Protein AF-A0A7D4NNV7-F1 (afdb_monomer)

Structure (mmCIF, N/CA/C/O backbone):
data_AF-A0A7D4NNV7-F1
#
_entry.id   AF-A0A7D4NNV7-F1
#
loop_
_atom_site.group_PDB
_atom_site.id
_atom_site.type_symbol
_atom_site.label_atom_id
_atom_site.label_alt_id
_atom_site.label_comp_id
_atom_site.label_asym_id
_atom_site.label_entity_id
_atom_site.label_seq_id
_atom_site.pdbx_PDB_ins_code
_atom_site.Cartn_x
_atom_site.Cartn_y
_atom_site.Cartn_z
_atom_site.occupancy
_atom_site.B_iso_or_equiv
_atom_site.auth_seq_id
_atom_site.auth_comp_id
_atom_site.auth_asym_id
_atom_site.auth_atom_id
_atom_site.pdbx_PDB_model_num
ATOM 1 N N . MET A 1 1 ? 36.880 7.607 -35.526 1.00 58.75 1 MET A N 1
ATOM 2 C CA . MET A 1 1 ? 36.197 8.790 -34.957 1.00 58.75 1 MET A CA 1
ATOM 3 C C . MET A 1 1 ? 34.678 8.660 -35.054 1.00 58.75 1 MET A C 1
ATOM 5 O O . MET A 1 1 ? 34.066 8.643 -34.004 1.00 58.75 1 MET A O 1
ATOM 9 N N . ALA A 1 2 ? 34.078 8.466 -36.240 1.00 73.00 2 ALA A N 1
ATOM 10 C CA . ALA A 1 2 ? 32.618 8.284 -36.366 1.00 73.00 2 ALA A CA 1
ATOM 11 C C . ALA A 1 2 ? 32.085 6.982 -35.723 1.00 73.00 2 ALA A C 1
ATOM 13 O O . ALA A 1 2 ? 31.165 7.034 -34.920 1.00 73.00 2 ALA A O 1
ATOM 14 N N . ILE A 1 3 ? 32.718 5.827 -35.985 1.00 80.12 3 ILE A N 1
ATOM 15 C CA . ILE A 1 3 ? 32.297 4.532 -35.400 1.00 80.12 3 ILE A CA 1
ATOM 16 C C . ILE A 1 3 ? 32.392 4.542 -33.865 1.00 80.12 3 ILE A C 1
ATOM 18 O O . ILE A 1 3 ? 31.493 4.054 -33.193 1.00 80.12 3 ILE A O 1
ATOM 22 N N . GLU A 1 4 ? 33.436 5.167 -33.311 1.00 80.88 4 GLU A N 1
ATOM 23 C CA . GLU A 1 4 ? 33.603 5.347 -31.860 1.00 80.88 4 GLU A CA 1
ATOM 24 C C . GLU A 1 4 ? 32.433 6.136 -31.247 1.00 80.88 4 GLU A C 1
ATOM 26 O O . GLU A 1 4 ? 31.911 5.774 -30.199 1.00 80.88 4 GLU A O 1
ATOM 31 N N . GLN A 1 5 ? 31.978 7.193 -31.929 1.00 82.62 5 GLN A N 1
ATOM 32 C CA . GLN A 1 5 ? 30.834 8.000 -31.497 1.00 82.62 5 GLN A CA 1
ATOM 33 C C . GLN A 1 5 ? 29.510 7.236 -31.623 1.00 82.62 5 GLN A C 1
ATOM 35 O O . GLN A 1 5 ? 28.654 7.359 -30.752 1.00 82.62 5 GLN A O 1
ATOM 40 N N . HIS A 1 6 ? 29.338 6.430 -32.676 1.00 87.88 6 HIS A N 1
ATOM 41 C CA . HIS A 1 6 ? 28.165 5.564 -32.848 1.00 87.88 6 HIS A CA 1
ATOM 42 C C . HIS A 1 6 ? 28.092 4.506 -31.739 1.00 87.88 6 HIS A C 1
ATOM 44 O O . HIS A 1 6 ? 27.032 4.282 -31.158 1.00 87.88 6 HIS A O 1
ATOM 50 N N . TYR A 1 7 ? 29.233 3.897 -31.416 1.00 87.44 7 TYR A N 1
ATOM 51 C CA . TYR A 1 7 ? 29.374 2.946 -30.321 1.00 87.44 7 TYR A CA 1
ATOM 52 C C . TYR A 1 7 ? 29.036 3.585 -28.969 1.00 87.44 7 TYR A C 1
ATOM 54 O O . TYR A 1 7 ? 28.156 3.094 -28.266 1.00 87.44 7 TYR A O 1
ATOM 62 N N . GLN A 1 8 ? 29.656 4.724 -28.641 1.00 86.31 8 GLN A N 1
ATOM 63 C CA . GLN A 1 8 ? 29.372 5.459 -27.403 1.00 86.31 8 GLN A CA 1
ATOM 64 C C . GLN A 1 8 ? 27.906 5.889 -27.306 1.00 86.31 8 GLN A C 1
ATOM 66 O O . GLN A 1 8 ? 27.328 5.884 -26.222 1.00 86.31 8 GLN A O 1
ATOM 71 N N . PHE A 1 9 ? 27.278 6.249 -28.426 1.00 87.69 9 PHE A N 1
ATOM 72 C CA . PHE A 1 9 ? 25.849 6.540 -28.449 1.00 87.69 9 PHE A CA 1
ATOM 73 C C . PHE A 1 9 ? 25.025 5.299 -28.085 1.00 87.69 9 PHE A C 1
ATOM 75 O O . PHE A 1 9 ? 24.205 5.372 -27.175 1.00 87.69 9 PHE A O 1
ATOM 82 N N . LEU A 1 10 ? 25.280 4.152 -28.725 1.00 87.69 10 LEU A N 1
ATOM 83 C CA . LEU A 1 10 ? 24.563 2.902 -28.450 1.00 87.69 10 LEU A CA 1
ATOM 84 C C . LEU A 1 10 ? 24.713 2.416 -27.002 1.00 87.69 10 LEU A C 1
ATOM 86 O O . LEU A 1 10 ? 23.754 1.887 -26.448 1.00 87.69 10 LEU A O 1
ATOM 90 N N . GLN A 1 11 ? 25.866 2.646 -26.368 1.00 87.69 11 GLN A N 1
ATOM 91 C CA . GLN A 1 11 ? 26.075 2.334 -24.947 1.00 87.69 11 GLN A CA 1
ATOM 92 C C . GLN A 1 11 ? 25.129 3.095 -24.008 1.00 87.69 11 GLN A C 1
ATOM 94 O O . GLN A 1 11 ? 24.923 2.674 -22.876 1.00 87.69 11 GLN A O 1
ATOM 99 N N . ASN A 1 12 ? 24.551 4.204 -24.472 1.00 80.81 12 ASN A N 1
ATOM 100 C CA . ASN A 1 12 ? 23.623 5.028 -23.704 1.00 80.81 12 ASN A CA 1
ATOM 101 C C . ASN A 1 12 ? 22.155 4.824 -24.122 1.00 80.81 12 ASN A C 1
ATOM 103 O O . ASN A 1 12 ? 21.276 5.526 -23.620 1.00 80.81 12 ASN A O 1
ATOM 107 N N . VAL A 1 13 ? 21.869 3.888 -25.037 1.00 81.69 13 VAL A N 1
ATOM 108 C CA . VAL A 1 13 ? 20.510 3.600 -25.515 1.00 81.69 13 VAL A CA 1
ATOM 109 C C . VAL A 1 13 ? 20.090 2.206 -25.066 1.00 81.69 13 VAL A C 1
ATOM 111 O O . VAL A 1 13 ? 20.572 1.203 -25.583 1.00 81.69 13 VAL A O 1
ATOM 114 N N . THR A 1 14 ? 19.124 2.114 -24.156 1.00 77.56 14 THR A N 1
ATOM 115 C CA . THR A 1 14 ? 18.510 0.827 -23.790 1.00 77.56 14 THR A CA 1
ATOM 116 C C . THR A 1 14 ? 17.625 0.309 -24.925 1.00 77.56 14 THR A C 1
ATOM 118 O O . THR A 1 14 ? 16.860 1.104 -25.459 1.00 77.56 14 THR A O 1
ATOM 121 N N . PRO A 1 15 ? 17.670 -0.984 -25.314 1.00 83.12 15 PRO A N 1
ATOM 122 C CA . PRO A 1 15 ? 18.429 -2.097 -24.724 1.00 83.12 15 PRO A CA 1
ATOM 123 C C . PRO A 1 15 ? 19.785 -2.389 -25.403 1.00 83.12 15 PRO A C 1
ATOM 125 O O . PRO A 1 15 ? 20.350 -3.463 -25.193 1.00 83.12 15 PRO A O 1
ATOM 128 N N . PHE A 1 16 ? 20.290 -1.498 -26.264 1.00 88.88 16 PHE A N 1
ATOM 129 C CA . PHE A 1 16 ? 21.568 -1.694 -26.961 1.00 88.88 16 PHE A CA 1
ATOM 130 C C . PHE A 1 16 ? 22.756 -1.709 -25.995 1.00 88.88 16 PHE A C 1
ATOM 132 O O . PHE A 1 16 ? 23.680 -2.489 -26.200 1.00 88.88 16 PHE A O 1
ATOM 139 N N . ASP A 1 17 ? 22.683 -0.944 -24.907 1.00 84.81 17 ASP A N 1
ATOM 140 C CA . ASP A 1 17 ? 23.631 -0.928 -23.783 1.00 84.81 17 ASP A CA 1
ATOM 141 C C . ASP A 1 17 ? 23.966 -2.315 -23.195 1.00 84.81 17 ASP A C 1
ATOM 143 O O . ASP A 1 17 ? 25.003 -2.482 -22.557 1.00 84.81 17 ASP A O 1
ATOM 147 N N . ARG A 1 18 ? 23.115 -3.324 -23.425 1.00 83.06 18 ARG A N 1
ATOM 148 C CA . ARG A 1 18 ? 23.286 -4.702 -22.927 1.00 83.06 18 ARG A CA 1
ATOM 149 C C . ARG A 1 18 ? 23.920 -5.659 -23.925 1.00 83.06 18 ARG A C 1
ATOM 151 O O . ARG A 1 18 ? 24.174 -6.815 -23.586 1.00 83.06 18 ARG A O 1
ATOM 158 N N . LEU A 1 19 ? 24.121 -5.229 -25.165 1.00 89.56 19 LEU A N 1
ATOM 159 C CA . LEU A 1 19 ? 24.741 -6.072 -26.174 1.00 89.56 19 LEU A CA 1
ATOM 160 C C . LEU A 1 19 ? 26.256 -6.160 -25.934 1.00 89.56 19 LEU A C 1
ATOM 162 O O . LEU A 1 19 ? 26.868 -5.179 -25.507 1.00 89.56 19 LEU A O 1
ATOM 166 N N . PRO A 1 20 ? 26.893 -7.307 -26.233 1.00 90.75 20 PRO A N 1
ATOM 167 C CA . PRO A 1 20 ? 28.346 -7.406 -26.193 1.00 90.75 20 PRO A CA 1
ATOM 168 C C . PRO A 1 20 ? 28.997 -6.347 -27.084 1.00 90.75 20 PRO A C 1
ATOM 170 O O . PRO A 1 20 ? 28.474 -6.017 -28.150 1.00 90.75 20 PRO A O 1
ATOM 173 N N . GLU A 1 21 ? 30.181 -5.876 -26.693 1.00 90.19 21 GLU A N 1
ATOM 174 C CA . GLU A 1 21 ? 30.938 -4.855 -27.431 1.00 90.19 21 GLU A CA 1
ATOM 175 C C . GLU A 1 21 ? 31.105 -5.200 -28.920 1.00 90.19 21 GLU A C 1
ATOM 177 O O . GLU A 1 21 ? 30.929 -4.342 -29.785 1.00 90.19 21 GLU A O 1
ATOM 182 N N . SER A 1 22 ? 31.362 -6.472 -29.238 1.00 88.88 22 SER A N 1
ATOM 183 C CA . SER A 1 22 ? 31.474 -6.949 -30.620 1.00 88.88 22 SER A CA 1
ATOM 184 C C . SER A 1 22 ? 30.195 -6.726 -31.432 1.00 88.88 22 SER A C 1
ATOM 186 O O . SER A 1 22 ? 30.272 -6.326 -32.593 1.00 88.88 22 SER A O 1
ATOM 188 N N . GLN A 1 23 ? 29.025 -6.934 -30.822 1.00 90.50 23 GLN A N 1
ATOM 189 C CA . GLN A 1 23 ? 27.732 -6.715 -31.465 1.00 90.50 23 GLN A CA 1
ATOM 190 C C . GLN A 1 23 ? 27.423 -5.222 -31.590 1.00 90.50 23 GLN A C 1
ATOM 192 O O . GLN A 1 23 ? 26.953 -4.781 -32.636 1.00 90.50 23 GLN A O 1
ATOM 197 N N . LEU A 1 24 ? 27.724 -4.430 -30.558 1.00 90.81 24 LEU A N 1
ATOM 198 C CA . LEU A 1 24 ? 27.573 -2.975 -30.605 1.00 90.81 24 LEU A CA 1
ATOM 199 C C . LEU A 1 24 ? 28.406 -2.356 -31.728 1.00 90.81 24 LEU A C 1
ATOM 201 O O . LEU A 1 24 ? 27.899 -1.527 -32.480 1.00 90.81 24 LEU A O 1
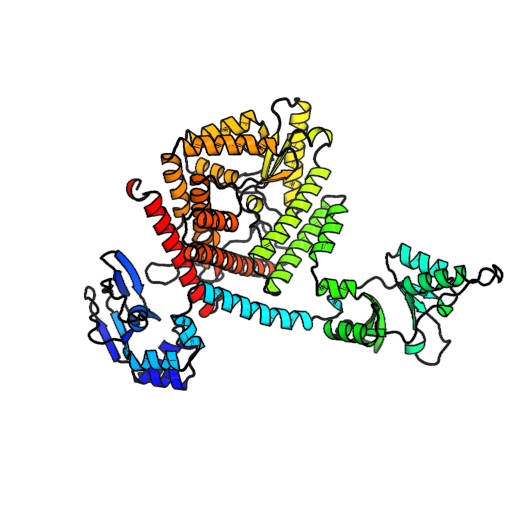ATOM 205 N N . MET A 1 25 ? 29.656 -2.795 -31.884 1.00 88.88 25 MET A N 1
ATOM 206 C CA . MET A 1 25 ? 30.528 -2.360 -32.974 1.00 88.88 25 MET A CA 1
ATOM 207 C C . MET A 1 25 ? 29.994 -2.788 -34.344 1.00 88.88 25 MET A C 1
ATOM 209 O O . MET A 1 25 ? 30.024 -1.987 -35.279 1.00 88.88 25 MET A O 1
ATOM 213 N N . ALA A 1 26 ? 29.462 -4.008 -34.469 1.00 88.25 26 ALA A N 1
ATOM 214 C CA . ALA A 1 26 ? 28.840 -4.474 -35.707 1.00 88.25 26 ALA A CA 1
ATOM 215 C C . ALA A 1 26 ? 27.615 -3.623 -36.088 1.00 88.25 26 ALA A C 1
ATOM 217 O O . ALA A 1 26 ? 27.497 -3.193 -37.232 1.00 88.25 26 ALA A O 1
ATOM 218 N N . ILE A 1 27 ? 26.745 -3.299 -35.126 1.00 90.25 27 ILE A N 1
ATOM 219 C CA . ILE A 1 27 ? 25.589 -2.419 -35.348 1.00 90.25 27 ILE A CA 1
ATOM 220 C C . ILE A 1 27 ? 26.060 -1.001 -35.710 1.00 90.25 27 ILE A C 1
ATOM 222 O O . ILE A 1 27 ? 25.596 -0.436 -36.701 1.00 90.25 27 ILE A O 1
ATOM 226 N N . ALA A 1 28 ? 27.025 -0.447 -34.972 1.00 90.00 28 ALA A N 1
ATOM 227 C CA . ALA A 1 28 ? 27.571 0.894 -35.188 1.00 90.00 28 ALA A CA 1
ATOM 228 C C . ALA A 1 28 ? 28.188 1.093 -36.587 1.00 90.00 28 ALA A C 1
ATOM 230 O O . ALA A 1 28 ? 28.154 2.205 -37.122 1.00 90.00 28 ALA A O 1
ATOM 231 N N . GLN A 1 29 ? 28.732 0.029 -37.191 1.00 90.19 29 GLN A N 1
ATOM 232 C CA . GLN A 1 29 ? 29.259 0.032 -38.563 1.00 90.19 29 GLN A CA 1
ATOM 233 C C . GLN A 1 29 ? 28.168 0.130 -39.638 1.00 90.19 29 GLN A C 1
ATOM 235 O O . GLN A 1 29 ? 28.464 0.528 -40.761 1.00 90.19 29 GLN A O 1
ATOM 240 N N . THR A 1 30 ? 26.924 -0.218 -39.305 1.00 87.44 30 THR A N 1
ATOM 241 C CA . THR A 1 30 ? 25.786 -0.233 -40.244 1.00 87.44 30 THR A CA 1
ATOM 242 C C . THR A 1 30 ? 24.944 1.041 -40.208 1.00 87.44 30 THR A C 1
ATOM 244 O O . THR A 1 30 ? 23.935 1.126 -40.901 1.00 87.44 30 THR A O 1
ATOM 247 N N . PHE A 1 31 ? 25.336 2.021 -39.390 1.00 88.38 31 PHE A N 1
ATOM 248 C CA . PHE A 1 31 ? 24.601 3.269 -39.220 1.00 88.38 31 PHE A CA 1
ATOM 249 C C . PHE A 1 31 ? 24.736 4.188 -40.431 1.00 88.38 31 PHE A C 1
ATOM 251 O O . PHE A 1 31 ? 25.829 4.673 -40.727 1.00 88.38 31 PHE A O 1
ATOM 258 N N . ASP A 1 32 ? 23.595 4.535 -41.023 1.00 88.38 32 ASP A N 1
ATOM 259 C CA . ASP A 1 32 ? 23.481 5.709 -41.886 1.00 88.38 32 ASP A CA 1
ATOM 260 C C . ASP A 1 32 ? 22.986 6.907 -41.067 1.00 88.38 32 ASP A C 1
ATOM 262 O O . ASP A 1 32 ? 22.109 6.766 -40.210 1.00 88.38 32 ASP A O 1
ATOM 266 N N . VAL A 1 33 ? 23.519 8.098 -41.344 1.00 90.12 33 VAL A N 1
ATOM 267 C CA . VAL A 1 33 ? 23.060 9.348 -40.724 1.00 90.12 33 VAL A CA 1
ATOM 268 C C . VAL A 1 33 ? 22.047 10.020 -41.639 1.00 90.12 33 VAL A C 1
ATOM 270 O O . VAL A 1 33 ? 22.365 10.371 -42.774 1.00 90.12 33 VAL A O 1
ATOM 273 N N . LEU A 1 34 ? 20.837 10.234 -41.133 1.00 91.81 34 LEU A N 1
ATOM 274 C CA . LEU A 1 34 ? 19.768 10.942 -41.827 1.00 91.81 34 LEU A CA 1
ATOM 275 C C . LEU A 1 34 ? 19.571 12.325 -41.213 1.00 91.81 34 LEU A C 1
ATOM 277 O O . LEU A 1 34 ? 19.603 12.481 -39.992 1.00 91.81 34 LEU A O 1
ATOM 281 N N . TYR A 1 35 ? 19.328 13.318 -42.061 1.00 93.25 35 TYR A N 1
ATOM 282 C CA . TYR A 1 35 ? 18.997 14.679 -41.654 1.00 93.25 35 TYR A CA 1
ATOM 283 C C . TYR A 1 35 ? 17.609 15.041 -42.167 1.00 93.25 35 TYR A C 1
ATOM 285 O O . TYR A 1 35 ? 17.327 14.852 -43.349 1.00 93.25 35 TYR A O 1
ATOM 293 N N . TYR A 1 36 ? 16.784 15.609 -41.290 1.00 93.00 36 TYR A N 1
ATOM 294 C CA . TYR A 1 36 ? 15.459 16.101 -41.637 1.00 93.00 36 TYR A CA 1
ATOM 295 C C . TYR A 1 36 ? 15.229 17.532 -41.122 1.00 93.00 36 TYR A C 1
ATOM 297 O O . TYR A 1 36 ? 15.318 17.783 -39.912 1.00 93.00 36 TYR A O 1
ATOM 305 N N . PRO A 1 37 ? 14.878 18.479 -42.009 1.00 91.81 37 PRO A N 1
ATOM 306 C CA . PRO A 1 37 ? 14.393 19.799 -41.637 1.00 91.81 37 PRO A CA 1
ATOM 307 C C . PRO A 1 37 ? 13.114 19.767 -40.793 1.00 91.81 37 PRO A C 1
ATOM 309 O O . PRO A 1 37 ? 12.258 18.886 -40.904 1.00 91.81 37 PRO A O 1
ATOM 312 N N . LYS A 1 38 ? 12.933 20.814 -39.984 1.00 91.94 38 LYS A N 1
ATOM 313 C CA . LYS A 1 38 ? 11.694 21.036 -39.233 1.00 91.94 38 LYS A CA 1
ATOM 314 C C . LYS A 1 38 ? 10.484 21.111 -40.172 1.00 91.94 38 LYS A C 1
ATOM 316 O O . LYS A 1 38 ? 10.443 21.937 -41.077 1.00 91.94 38 LYS A O 1
ATOM 321 N N . GLY A 1 39 ? 9.449 20.338 -39.858 1.00 86.81 39 GLY A N 1
ATOM 322 C CA . GLY A 1 39 ? 8.162 20.330 -40.549 1.00 86.81 39 GLY A CA 1
ATOM 323 C C . GLY A 1 39 ? 7.988 19.189 -41.549 1.00 86.81 39 GLY A C 1
ATOM 324 O O . GLY A 1 39 ? 6.846 18.939 -41.941 1.00 86.81 39 GLY A O 1
ATOM 325 N N . GLU A 1 40 ? 9.066 18.491 -41.915 1.00 92.69 40 GLU A N 1
ATOM 326 C CA . GLU A 1 40 ? 9.021 17.357 -42.841 1.00 92.69 40 GLU A CA 1
ATOM 327 C C . GLU A 1 40 ? 8.410 16.099 -42.218 1.00 92.69 40 GLU A C 1
ATOM 329 O O . GLU A 1 40 ? 8.242 15.989 -41.002 1.00 92.69 40 GLU A O 1
ATOM 334 N N . VAL A 1 41 ? 8.050 15.144 -43.072 1.00 89.31 41 VAL A N 1
ATOM 335 C CA . VAL A 1 41 ? 7.623 13.803 -42.671 1.00 89.31 41 VAL A CA 1
ATOM 336 C C . VAL A 1 41 ? 8.789 12.856 -42.930 1.00 89.31 41 VAL A C 1
ATOM 338 O O . VAL A 1 41 ? 9.382 12.887 -44.003 1.00 89.31 41 VAL A O 1
ATOM 341 N N . VAL A 1 42 ? 9.128 12.029 -41.946 1.00 88.81 42 VAL A N 1
ATOM 342 C CA . VAL A 1 42 ? 10.147 10.991 -42.092 1.00 88.81 42 VAL A CA 1
ATOM 343 C C . VAL A 1 42 ? 9.588 9.916 -43.018 1.00 88.81 42 VAL A C 1
ATOM 345 O O . VAL A 1 42 ? 8.682 9.166 -42.649 1.00 88.81 42 VAL A O 1
ATOM 348 N N . GLU A 1 43 ? 10.115 9.862 -44.237 1.00 82.88 43 GLU A N 1
ATOM 349 C CA . GLU A 1 43 ? 9.771 8.830 -45.208 1.00 82.88 43 GLU A CA 1
ATOM 350 C C . GLU A 1 43 ? 10.560 7.549 -44.929 1.00 82.88 43 GLU A C 1
ATOM 352 O O . GLU A 1 43 ? 11.787 7.510 -45.019 1.00 82.88 43 GLU A O 1
ATOM 357 N N . LEU A 1 44 ? 9.837 6.478 -44.609 1.00 80.00 44 LEU A N 1
ATOM 358 C CA . LEU A 1 44 ? 10.392 5.140 -44.433 1.00 80.00 44 LEU A CA 1
ATOM 359 C C . LEU A 1 44 ? 10.360 4.406 -45.777 1.00 80.00 44 LEU A C 1
ATOM 361 O O . LEU A 1 44 ? 9.487 3.576 -46.022 1.00 80.00 44 LEU A O 1
ATOM 365 N N . SER A 1 45 ? 11.290 4.748 -46.671 1.00 73.06 45 SER A N 1
ATOM 366 C CA . SER A 1 45 ? 11.430 4.093 -47.984 1.00 73.06 45 SER A CA 1
ATOM 367 C C . SER A 1 45 ? 11.807 2.613 -47.866 1.00 73.06 45 SER A C 1
ATOM 369 O O . SER A 1 45 ? 11.399 1.794 -48.687 1.00 73.06 45 SER A O 1
ATOM 371 N N . GLU A 1 46 ? 12.543 2.264 -46.812 1.00 79.94 46 GLU A N 1
ATOM 372 C CA . GLU A 1 46 ? 12.950 0.905 -46.479 1.00 79.94 46 GLU A CA 1
ATOM 373 C C . GLU A 1 46 ? 12.683 0.618 -44.994 1.00 79.94 46 GLU A C 1
ATOM 375 O O . GLU A 1 46 ? 12.832 1.513 -44.152 1.00 79.94 46 GLU A O 1
ATOM 380 N N . PRO A 1 47 ? 12.337 -0.631 -44.635 1.00 82.75 47 PRO A N 1
ATOM 381 C CA . PRO A 1 47 ? 12.129 -1.009 -43.246 1.00 82.75 47 PRO A CA 1
ATOM 382 C C . PRO A 1 47 ? 13.447 -0.877 -42.470 1.00 82.75 47 PRO A C 1
ATOM 384 O O . PRO A 1 47 ? 14.450 -1.530 -42.764 1.00 82.75 47 PRO A O 1
ATOM 387 N N . CYS A 1 48 ? 13.458 0.007 -41.478 1.00 89.38 48 CYS A N 1
ATOM 388 C CA . CYS A 1 48 ? 14.614 0.275 -40.631 1.00 89.38 48 CYS A CA 1
ATOM 389 C C . CYS A 1 48 ? 14.178 0.764 -39.251 1.00 89.38 48 CYS A C 1
ATOM 391 O O . CYS A 1 48 ? 13.078 1.295 -39.092 1.00 89.38 48 CYS A O 1
ATOM 393 N N . LEU A 1 49 ? 15.039 0.574 -38.255 1.00 90.69 49 LEU A N 1
ATOM 394 C CA . LEU A 1 49 ? 14.884 1.205 -36.948 1.00 90.69 49 LEU A CA 1
ATOM 395 C C . LEU A 1 49 ? 15.592 2.559 -36.992 1.00 90.69 49 LEU A C 1
ATOM 397 O O . LEU A 1 49 ? 16.705 2.650 -37.512 1.00 90.69 49 LEU A O 1
ATOM 401 N N . LEU A 1 50 ? 14.970 3.600 -36.447 1.00 92.00 50 LEU A N 1
ATOM 402 C CA . LEU A 1 50 ? 15.560 4.936 -36.403 1.00 92.00 50 LEU A CA 1
ATOM 403 C C . LEU A 1 50 ? 15.861 5.330 -34.962 1.00 92.00 50 LEU A C 1
ATOM 405 O O . LEU A 1 50 ? 14.990 5.214 -34.106 1.00 92.00 50 LEU A O 1
ATOM 409 N N . LEU A 1 51 ? 17.076 5.813 -34.701 1.00 91.44 51 LEU A N 1
ATOM 410 C CA . LEU A 1 51 ? 17.494 6.361 -33.410 1.00 91.44 51 LEU A CA 1
ATOM 411 C C . LEU A 1 51 ? 17.692 7.865 -33.526 1.00 91.44 51 LEU A C 1
ATOM 413 O O . LEU A 1 51 ? 18.346 8.343 -34.447 1.00 91.44 51 LEU A O 1
ATOM 417 N N . VAL A 1 52 ? 17.160 8.621 -32.577 1.00 88.06 52 VAL A N 1
ATOM 418 C CA . VAL A 1 52 ? 17.247 10.077 -32.561 1.00 88.06 52 VAL A CA 1
ATOM 419 C C . VAL A 1 52 ? 18.546 10.503 -31.889 1.00 88.06 52 VAL A C 1
ATOM 421 O O . VAL A 1 52 ? 18.743 10.280 -30.700 1.00 88.06 52 VAL A O 1
ATOM 424 N N . ILE A 1 53 ? 19.416 11.171 -32.641 1.00 89.12 53 ILE A N 1
ATOM 425 C CA . ILE A 1 53 ? 20.653 11.778 -32.126 1.00 89.12 53 ILE A CA 1
ATOM 426 C C . ILE A 1 53 ? 20.368 13.208 -31.669 1.00 89.12 53 ILE A C 1
ATOM 428 O O . ILE A 1 53 ? 20.879 13.696 -30.665 1.00 89.12 53 ILE A O 1
ATOM 432 N N . LYS A 1 54 ? 19.553 13.918 -32.449 1.00 86.44 54 LYS A N 1
ATOM 433 C CA . LYS A 1 54 ? 19.178 15.310 -32.214 1.00 86.44 54 LYS A CA 1
ATOM 434 C C . LYS A 1 54 ? 17.809 15.560 -32.829 1.00 86.44 54 LYS A C 1
ATOM 436 O O . LYS A 1 54 ? 17.475 14.947 -33.838 1.00 86.44 54 LYS A O 1
ATOM 441 N N . GLY A 1 55 ? 17.062 16.491 -32.251 1.00 84.25 55 GLY A N 1
ATOM 442 C CA . GLY A 1 55 ? 15.761 16.918 -32.750 1.00 84.25 55 GLY A CA 1
ATOM 443 C C . GLY A 1 55 ? 14.610 16.125 -32.159 1.00 84.25 55 GLY A C 1
ATOM 444 O O . GLY A 1 55 ? 14.770 15.377 -31.192 1.00 84.25 55 GLY A O 1
ATOM 445 N N . VAL A 1 56 ? 13.432 16.342 -32.736 1.00 78.75 56 VAL A N 1
ATOM 446 C CA . VAL A 1 56 ? 12.171 15.826 -32.211 1.00 78.75 56 VAL A CA 1
ATOM 447 C C . VAL A 1 56 ? 11.317 15.303 -33.352 1.00 78.75 56 VAL A C 1
ATOM 449 O O . VAL A 1 56 ? 10.924 16.065 -34.239 1.00 78.75 56 VAL A O 1
ATOM 452 N N . ILE A 1 57 ? 10.959 14.024 -33.278 1.00 83.06 57 ILE A N 1
ATOM 453 C CA . ILE A 1 57 ? 10.056 13.355 -34.218 1.00 83.06 57 ILE A CA 1
ATOM 454 C C . ILE A 1 57 ? 8.725 13.077 -33.523 1.00 83.06 57 ILE A C 1
ATOM 456 O O . ILE A 1 57 ? 8.707 12.663 -32.374 1.00 83.06 57 ILE A O 1
ATOM 460 N N . GLN A 1 58 ? 7.604 13.304 -34.195 1.00 80.75 58 GLN A N 1
ATOM 461 C CA . GLN A 1 58 ? 6.253 13.047 -33.708 1.00 80.75 58 GLN A CA 1
ATOM 462 C C . GLN A 1 58 ? 5.627 11.879 -34.455 1.00 80.75 58 GLN A C 1
ATOM 464 O O . GLN A 1 58 ? 5.424 11.980 -35.657 1.00 80.75 58 GLN A O 1
ATOM 469 N N . GLU A 1 59 ? 5.222 10.840 -33.740 1.00 79.88 59 GLU A N 1
ATOM 470 C CA . GLU A 1 59 ? 4.377 9.774 -34.264 1.00 79.88 59 GLU A CA 1
ATOM 471 C C . GLU A 1 59 ? 2.900 10.148 -34.152 1.00 79.88 59 GLU A C 1
ATOM 473 O O . GLU A 1 59 ? 2.404 10.524 -33.084 1.00 79.88 59 GLU A O 1
ATOM 478 N N . ALA A 1 60 ? 2.181 10.029 -35.259 1.00 71.81 60 ALA A N 1
ATOM 479 C CA . ALA A 1 60 ? 0.737 10.144 -35.306 1.00 71.81 60 ALA A CA 1
ATOM 480 C C . ALA A 1 60 ? 0.133 8.911 -35.977 1.00 71.81 60 ALA A C 1
ATOM 482 O O . ALA A 1 60 ? 0.598 8.482 -37.028 1.00 71.81 60 ALA A O 1
ATOM 483 N N . GLN A 1 61 ? -0.935 8.390 -35.384 1.00 73.12 61 GLN A N 1
ATOM 484 C CA . GLN A 1 61 ? -1.754 7.319 -35.935 1.00 73.12 61 GLN A CA 1
ATOM 485 C C . GLN A 1 61 ? -3.166 7.875 -36.119 1.00 73.12 61 GLN A C 1
ATOM 487 O O . GLN A 1 61 ? -3.743 8.416 -35.174 1.00 73.12 61 GLN A O 1
ATOM 492 N N . ASP A 1 62 ? -3.695 7.823 -37.343 1.00 72.12 62 ASP A N 1
ATOM 493 C CA . ASP A 1 62 ? -5.028 8.349 -37.685 1.00 72.12 62 ASP A CA 1
ATOM 494 C C . ASP A 1 62 ? -5.254 9.801 -37.200 1.00 72.12 62 ASP A C 1
ATOM 496 O O . ASP A 1 62 ? -6.266 10.142 -36.588 1.00 72.12 62 ASP A O 1
ATOM 500 N N . ALA A 1 63 ? -4.259 10.667 -37.438 1.00 64.06 63 ALA A N 1
ATOM 501 C CA . ALA A 1 63 ? -4.202 12.074 -37.009 1.00 64.06 63 ALA A CA 1
ATOM 502 C C . ALA A 1 63 ? -4.183 12.323 -35.484 1.00 64.06 63 ALA A C 1
ATOM 504 O O . ALA A 1 63 ? -4.114 13.477 -35.047 1.00 64.06 63 ALA A O 1
ATOM 505 N N . LYS A 1 64 ? -4.172 11.272 -34.658 1.00 54.94 64 LYS A N 1
ATOM 506 C CA . LYS A 1 64 ? -3.957 11.367 -33.214 1.00 54.94 64 LYS A CA 1
ATOM 507 C C . LYS A 1 64 ? -2.475 11.203 -32.911 1.00 54.94 64 LYS A C 1
ATOM 509 O O . LYS A 1 64 ? -1.840 10.254 -33.356 1.00 54.94 64 LYS A O 1
ATOM 514 N N . VAL A 1 65 ? -1.915 12.133 -32.145 1.00 65.94 65 VAL A N 1
ATOM 515 C CA . VAL A 1 65 ? -0.510 12.043 -31.742 1.00 65.94 65 VAL A CA 1
ATOM 516 C C . VAL A 1 65 ? -0.351 10.937 -30.701 1.00 65.94 65 VAL A C 1
ATOM 518 O O . VAL A 1 65 ? -1.020 10.976 -29.667 1.00 65.94 65 VAL A O 1
ATOM 521 N N . MET A 1 66 ? 0.523 9.977 -30.989 1.00 57.34 66 MET A N 1
ATOM 522 C CA . MET A 1 66 ? 0.751 8.790 -30.163 1.00 57.34 66 MET A CA 1
ATOM 523 C C . MET A 1 66 ? 2.001 8.949 -29.301 1.00 57.34 66 MET A C 1
ATOM 525 O O . MET A 1 66 ? 1.945 8.726 -28.093 1.00 57.34 66 MET A O 1
ATOM 529 N N . ALA A 1 67 ? 3.097 9.413 -29.901 1.00 55.81 67 ALA A N 1
ATOM 530 C CA . ALA A 1 67 ? 4.378 9.590 -29.228 1.00 55.81 67 ALA A CA 1
ATOM 531 C C . ALA A 1 67 ? 5.187 10.736 -29.853 1.00 55.81 67 ALA A C 1
ATOM 533 O O . ALA A 1 67 ? 4.933 11.161 -30.983 1.00 55.81 67 ALA A O 1
ATOM 534 N N . LYS A 1 68 ? 6.181 11.254 -29.126 1.00 64.94 68 LYS A N 1
ATOM 535 C CA . LYS A 1 68 ? 7.303 11.994 -29.715 1.00 64.94 68 LYS A CA 1
ATOM 536 C C . LYS A 1 68 ? 8.617 11.402 -29.225 1.00 64.94 68 LYS A C 1
ATOM 538 O O . LYS A 1 68 ? 8.736 11.058 -28.055 1.00 64.94 68 LYS A O 1
ATOM 543 N N . TYR A 1 69 ? 9.601 11.357 -30.107 1.00 74.75 69 TYR A N 1
ATOM 544 C CA . TYR A 1 69 ? 10.932 10.819 -29.865 1.00 74.75 69 TYR A CA 1
ATOM 545 C C . TYR A 1 69 ? 11.949 11.957 -29.883 1.00 74.75 69 TYR A C 1
ATOM 547 O O . TYR A 1 69 ? 11.959 12.764 -30.815 1.00 74.75 69 TYR A O 1
ATOM 555 N N . ALA A 1 70 ? 12.779 12.019 -28.845 1.00 79.12 70 ALA A N 1
ATOM 556 C CA . ALA A 1 70 ? 13.873 12.976 -28.690 1.00 79.12 70 ALA A CA 1
ATOM 557 C C . ALA A 1 70 ? 15.212 12.236 -28.525 1.00 79.12 70 ALA A C 1
ATOM 559 O O . ALA A 1 70 ? 15.251 11.013 -28.619 1.00 79.12 70 ALA A O 1
ATOM 560 N N . ASN A 1 71 ? 16.305 12.969 -28.298 1.00 81.00 71 ASN A N 1
ATOM 561 C CA . ASN A 1 71 ? 17.663 12.418 -28.220 1.00 81.00 71 ASN A CA 1
ATOM 562 C C . ASN A 1 71 ? 17.756 11.143 -27.350 1.00 81.00 71 ASN A C 1
ATOM 564 O O . ASN A 1 71 ? 17.288 11.128 -26.210 1.00 81.00 71 ASN A O 1
ATOM 568 N N . GLY A 1 72 ? 18.353 10.087 -27.905 1.00 74.56 72 GLY A N 1
ATOM 569 C CA . GLY A 1 72 ? 18.526 8.776 -27.280 1.00 74.56 72 GLY A CA 1
ATOM 570 C C . GLY A 1 72 ? 17.320 7.842 -27.412 1.00 74.56 72 GLY A C 1
ATOM 571 O O . GLY A 1 72 ? 17.420 6.675 -27.045 1.00 74.56 72 GLY A O 1
ATOM 572 N N . ALA A 1 73 ? 16.187 8.313 -27.940 1.00 77.50 73 ALA A N 1
ATOM 573 C CA . ALA A 1 73 ? 15.036 7.465 -28.233 1.00 77.50 73 ALA A CA 1
ATOM 574 C C . ALA A 1 73 ? 15.170 6.790 -29.605 1.00 77.50 73 ALA A C 1
ATOM 576 O O . ALA A 1 73 ? 15.844 7.297 -30.501 1.00 77.50 73 ALA A O 1
ATOM 577 N N . TYR A 1 74 ? 14.472 5.674 -29.788 1.00 87.31 74 TYR A N 1
ATOM 578 C CA . TYR A 1 74 ? 14.309 5.013 -31.080 1.00 87.31 74 TYR A CA 1
ATOM 579 C C . TYR A 1 74 ? 12.825 4.852 -31.417 1.00 87.31 74 TYR A C 1
ATOM 581 O O . TYR A 1 74 ? 11.977 4.950 -30.530 1.00 87.31 74 TYR A O 1
ATOM 589 N N . PHE A 1 75 ? 12.521 4.635 -32.696 1.00 84.56 75 PHE A N 1
ATOM 590 C CA . PHE A 1 75 ? 11.160 4.426 -33.183 1.00 84.56 75 PHE A CA 1
ATOM 591 C C . PHE A 1 75 ? 11.111 3.534 -34.426 1.00 84.56 75 PHE A C 1
ATOM 593 O O . PHE A 1 75 ? 12.144 3.230 -35.031 1.00 84.56 75 PHE A O 1
ATOM 600 N N . ASN A 1 76 ? 9.886 3.178 -34.829 1.00 85.12 76 ASN A N 1
ATOM 601 C CA . ASN A 1 76 ? 9.536 2.262 -35.921 1.00 85.12 76 ASN A CA 1
ATOM 602 C C . ASN A 1 76 ? 9.748 0.766 -35.608 1.00 85.12 76 ASN A C 1
ATOM 604 O O . ASN A 1 76 ? 9.505 -0.080 -36.463 1.00 85.12 76 ASN A O 1
ATOM 608 N N . GLU A 1 77 ? 10.129 0.400 -34.383 1.00 80.12 77 GLU A N 1
ATOM 609 C CA . GLU A 1 77 ? 10.289 -0.992 -33.950 1.00 80.12 77 GLU A CA 1
ATOM 610 C C . GLU A 1 77 ? 8.988 -1.793 -34.072 1.00 80.12 77 GLU A C 1
ATOM 612 O O . GLU A 1 77 ? 9.011 -2.925 -34.548 1.00 80.12 77 GLU A O 1
ATOM 617 N N . ALA A 1 78 ? 7.840 -1.200 -33.728 1.00 71.81 78 ALA A N 1
ATOM 618 C CA . ALA A 1 78 ? 6.546 -1.873 -33.813 1.00 71.81 78 ALA A CA 1
ATOM 619 C C . ALA A 1 78 ? 6.236 -2.330 -35.251 1.00 71.81 78 ALA A C 1
ATOM 621 O O . ALA A 1 78 ? 5.824 -3.469 -35.467 1.00 71.81 78 ALA A O 1
ATOM 622 N N . SER A 1 79 ? 6.518 -1.484 -36.246 1.00 75.88 79 SER A N 1
ATOM 623 C CA . SER A 1 79 ? 6.338 -1.801 -37.668 1.00 75.88 79 SER A CA 1
ATOM 624 C C . SER A 1 79 ? 7.265 -2.918 -38.158 1.00 75.88 79 SER A C 1
ATOM 626 O O . SER A 1 79 ? 6.917 -3.633 -39.098 1.00 75.88 79 SER A O 1
ATOM 628 N N . LEU A 1 80 ? 8.447 -3.063 -37.549 1.00 80.31 80 LEU A N 1
ATOM 629 C CA . LEU A 1 80 ? 9.429 -4.096 -37.901 1.00 80.31 80 LEU A CA 1
ATOM 630 C C . LEU A 1 80 ? 9.101 -5.460 -37.288 1.00 80.31 80 LEU A C 1
ATOM 632 O O . LEU A 1 80 ? 9.550 -6.477 -37.815 1.00 80.31 80 LEU A O 1
ATOM 636 N N . LEU A 1 81 ? 8.361 -5.472 -36.177 1.00 74.19 81 LEU A N 1
ATOM 637 C CA . LEU A 1 81 ? 8.074 -6.666 -35.377 1.00 74.19 81 LEU A CA 1
ATOM 638 C C . LEU A 1 81 ? 6.655 -7.215 -35.587 1.00 74.19 81 LEU A C 1
ATOM 640 O O . LEU A 1 81 ? 6.386 -8.364 -35.239 1.00 74.19 81 LEU A O 1
ATOM 644 N N . GLN A 1 82 ? 5.743 -6.432 -36.168 1.00 65.12 82 GLN A N 1
ATOM 645 C CA . GLN A 1 82 ? 4.396 -6.889 -36.515 1.00 65.12 82 GLN A CA 1
ATOM 646 C C . GLN A 1 82 ? 4.391 -7.794 -37.759 1.00 65.12 82 GLN A C 1
ATOM 648 O O . GLN A 1 82 ? 5.014 -7.493 -38.776 1.00 65.12 82 GLN A O 1
ATOM 653 N N . SER A 1 83 ? 3.625 -8.892 -37.706 1.00 49.78 83 SER A N 1
ATOM 654 C CA . SER A 1 83 ? 3.373 -9.743 -38.879 1.00 49.78 83 SER A CA 1
ATOM 655 C C . SER A 1 83 ? 2.477 -9.025 -39.899 1.00 49.78 83 SER A C 1
ATOM 657 O O . SER A 1 83 ? 1.583 -8.275 -39.507 1.00 49.78 83 SER A O 1
ATOM 659 N N . GLU A 1 84 ? 2.667 -9.291 -41.196 1.00 45.69 84 GLU A N 1
ATOM 660 C CA . GLU A 1 84 ? 2.008 -8.604 -42.329 1.00 45.69 84 GLU A CA 1
ATOM 661 C C . GLU A 1 84 ? 0.464 -8.553 -42.288 1.00 45.69 84 GLU A C 1
ATOM 663 O O . GLU A 1 84 ? -0.146 -7.785 -43.026 1.00 45.69 84 GLU A O 1
ATOM 668 N N . THR A 1 85 ? -0.187 -9.324 -41.414 1.00 38.62 85 THR A N 1
ATOM 669 C CA . THR A 1 85 ? -1.647 -9.485 -41.350 1.00 38.62 85 THR A CA 1
ATOM 670 C C . THR A 1 85 ? -2.405 -8.394 -40.574 1.00 38.62 85 THR A C 1
ATOM 672 O O . THR A 1 85 ? -3.630 -8.378 -40.645 1.00 38.62 85 THR A O 1
ATOM 675 N N . ASN A 1 86 ? -1.726 -7.453 -39.896 1.00 39.97 86 ASN A N 1
ATOM 676 C CA . ASN A 1 86 ? -2.356 -6.426 -39.035 1.00 39.97 86 ASN A CA 1
ATOM 677 C C . ASN A 1 86 ? -2.027 -4.955 -39.401 1.00 39.97 86 ASN A C 1
ATOM 679 O O . ASN A 1 86 ? -2.185 -4.058 -38.572 1.00 39.97 86 ASN A O 1
ATOM 683 N N . ARG A 1 87 ? -1.600 -4.660 -40.640 1.00 51.88 87 ARG A N 1
ATOM 684 C CA . ARG A 1 87 ? -1.279 -3.286 -41.107 1.00 51.88 87 ARG A CA 1
ATOM 685 C C . ARG A 1 87 ? -2.523 -2.424 -41.397 1.00 51.88 87 ARG A C 1
ATOM 687 O O . ARG A 1 87 ? -2.697 -1.937 -42.511 1.00 51.88 87 ARG A O 1
ATOM 694 N N . SER A 1 88 ? -3.398 -2.229 -40.415 1.00 47.12 88 SER A N 1
ATOM 695 C CA . SER A 1 88 ? -4.646 -1.470 -40.614 1.00 47.12 88 SER A CA 1
ATOM 696 C C . SER A 1 88 ? -4.549 0.021 -40.276 1.00 47.12 88 SER A C 1
ATOM 698 O O . SER A 1 88 ? -5.474 0.757 -40.607 1.00 47.12 88 SER A O 1
ATOM 700 N N . ALA A 1 89 ? -3.462 0.493 -39.654 1.00 57.53 89 ALA A N 1
ATOM 701 C CA . ALA A 1 89 ? -3.324 1.895 -39.253 1.00 57.53 89 ALA A CA 1
ATOM 702 C C . ALA A 1 89 ? -2.157 2.603 -39.953 1.00 57.53 89 ALA A C 1
ATOM 704 O O . ALA A 1 89 ? -1.051 2.067 -40.039 1.00 57.53 89 ALA A O 1
ATOM 705 N N . VAL A 1 90 ? -2.403 3.824 -40.439 1.00 64.69 90 VAL A N 1
ATOM 706 C CA . VAL A 1 90 ? -1.383 4.653 -41.094 1.00 64.69 90 VAL A CA 1
ATOM 707 C C . VAL A 1 90 ? -0.615 5.416 -40.021 1.00 64.69 90 VAL A C 1
ATOM 709 O O . VAL A 1 90 ? -1.135 6.363 -39.426 1.00 64.69 90 VAL A O 1
ATOM 712 N N . ILE A 1 91 ? 0.625 4.997 -39.780 1.00 75.38 91 ILE A N 1
ATOM 713 C CA . ILE A 1 91 ? 1.550 5.680 -38.876 1.00 75.38 91 ILE A CA 1
ATOM 714 C C . ILE A 1 91 ? 2.331 6.729 -39.673 1.00 75.38 91 ILE A C 1
ATOM 716 O O . ILE A 1 91 ? 2.878 6.438 -40.736 1.00 75.38 91 ILE A O 1
ATOM 720 N N . GLN A 1 92 ? 2.375 7.959 -39.168 1.00 83.69 92 GLN A N 1
ATOM 721 C CA . GLN A 1 92 ? 3.123 9.068 -39.754 1.00 83.69 92 GLN A CA 1
ATOM 722 C C . GLN A 1 92 ? 4.101 9.649 -38.741 1.00 83.69 92 GLN A C 1
ATOM 724 O O . GLN A 1 92 ? 3.725 9.962 -37.613 1.00 83.69 92 GLN A O 1
ATOM 729 N N . TYR A 1 93 ? 5.337 9.872 -39.177 1.00 88.81 93 TYR A N 1
ATOM 730 C CA . TYR A 1 93 ? 6.394 10.459 -38.362 1.00 88.81 93 TYR A CA 1
ATOM 731 C C . TYR A 1 93 ? 6.696 11.875 -38.853 1.00 88.81 93 TYR A C 1
ATOM 733 O O . TYR A 1 93 ? 7.223 12.051 -39.943 1.00 88.81 93 TYR A O 1
ATOM 741 N N . LYS A 1 94 ? 6.356 12.907 -38.080 1.00 89.38 94 LYS A N 1
ATOM 742 C CA . LYS A 1 94 ? 6.559 14.318 -38.438 1.00 89.38 94 LYS A CA 1
ATOM 743 C C . LYS A 1 94 ? 7.684 14.950 -37.626 1.00 89.38 94 LYS A C 1
ATOM 745 O O . LYS A 1 94 ? 7.676 14.902 -36.402 1.00 89.38 94 LYS A O 1
ATOM 750 N N . VAL A 1 95 ? 8.604 15.623 -38.292 1.00 90.50 95 VAL A N 1
ATOM 751 C CA . VAL A 1 95 ? 9.754 16.307 -37.701 1.00 90.50 95 VAL A CA 1
ATOM 752 C C . VAL A 1 95 ? 9.288 17.645 -37.122 1.00 90.50 95 VAL A C 1
ATOM 754 O O . VAL A 1 95 ? 8.809 18.519 -37.846 1.00 90.50 95 VAL A O 1
ATOM 757 N N . LEU A 1 96 ? 9.377 17.827 -35.806 1.00 79.88 96 LEU A N 1
ATOM 758 C CA . LEU A 1 96 ? 8.953 19.061 -35.125 1.00 79.88 96 LEU A CA 1
ATOM 759 C C . LEU A 1 96 ? 10.105 20.026 -34.857 1.00 79.88 96 LEU A C 1
ATOM 761 O O . LEU A 1 96 ? 9.904 21.243 -34.827 1.00 79.88 96 LEU A O 1
ATOM 765 N N . GLU A 1 97 ? 11.296 19.476 -34.678 1.00 87.94 97 GLU A N 1
ATOM 766 C CA . GLU A 1 97 ? 12.563 20.187 -34.572 1.00 87.94 97 GLU A CA 1
ATOM 767 C C . GLU A 1 97 ? 13.547 19.520 -35.519 1.00 87.94 97 GLU A C 1
ATOM 769 O O . GLU A 1 97 ? 13.458 18.310 -35.710 1.00 87.94 97 GLU A O 1
ATOM 774 N N . GLU A 1 98 ? 14.458 20.304 -36.098 1.00 90.94 98 GLU A N 1
ATOM 775 C CA . GLU A 1 98 ? 15.513 19.793 -36.977 1.00 90.94 98 GLU A CA 1
ATOM 776 C C . GLU A 1 98 ? 16.156 18.539 -36.375 1.00 90.94 98 GLU A C 1
ATOM 778 O O . GLU A 1 98 ? 16.688 18.589 -35.260 1.00 90.94 98 GLU A O 1
ATOM 783 N N . ALA A 1 99 ? 16.079 17.429 -37.109 1.00 91.19 99 ALA A N 1
ATOM 784 C CA . ALA A 1 99 ? 16.414 16.116 -36.594 1.00 91.19 99 ALA A CA 1
ATOM 785 C C . ALA A 1 99 ? 17.595 15.482 -37.322 1.00 91.19 99 ALA A C 1
ATOM 787 O O . ALA A 1 99 ? 17.706 15.547 -38.546 1.00 91.19 99 ALA A O 1
ATOM 788 N N . ILE A 1 100 ? 18.455 14.834 -36.539 1.00 93.19 100 ILE A N 1
ATOM 789 C CA . ILE A 1 100 ? 19.523 13.964 -37.021 1.00 93.19 100 ILE A CA 1
ATOM 790 C C . ILE A 1 100 ? 19.259 12.578 -36.443 1.00 93.19 100 ILE A C 1
ATOM 792 O O . ILE A 1 100 ? 19.136 12.435 -35.222 1.00 93.19 100 ILE A O 1
ATOM 796 N N . LEU A 1 101 ? 19.150 11.578 -37.312 1.00 92.94 101 LEU A N 1
ATOM 797 C CA . LEU A 1 101 ? 18.792 10.211 -36.951 1.00 92.94 101 LEU A CA 1
ATOM 798 C C . LEU A 1 101 ? 19.888 9.233 -37.385 1.00 92.94 101 LEU A C 1
ATOM 800 O O . LEU A 1 101 ? 20.452 9.396 -38.465 1.00 92.94 101 LEU A O 1
ATOM 804 N N . TYR A 1 102 ? 20.145 8.194 -36.591 1.00 93.25 102 TYR A N 1
ATOM 805 C CA . TYR A 1 102 ? 20.819 6.991 -37.075 1.00 93.25 102 TYR A CA 1
ATOM 806 C C . TYR A 1 102 ? 19.792 6.004 -37.602 1.00 93.25 102 TYR A C 1
ATOM 808 O O . TYR A 1 102 ? 18.762 5.765 -36.973 1.00 93.25 102 TYR A O 1
ATOM 816 N N . ARG A 1 103 ? 20.103 5.393 -38.737 1.00 92.00 103 ARG A N 1
ATOM 817 C CA . ARG A 1 103 ? 19.311 4.333 -39.343 1.00 92.00 103 ARG A CA 1
ATOM 818 C C . ARG A 1 103 ? 19.986 2.988 -39.130 1.00 92.00 103 ARG A C 1
ATOM 820 O O . ARG A 1 103 ? 21.133 2.809 -39.524 1.00 92.00 103 ARG A O 1
ATOM 827 N N . VAL A 1 104 ? 19.244 2.039 -38.564 1.00 92.31 104 VAL A N 1
ATOM 828 C CA . VAL A 1 104 ? 19.652 0.633 -38.442 1.00 92.31 104 VAL A CA 1
ATOM 829 C C . VAL A 1 104 ? 18.861 -0.204 -39.440 1.00 92.31 104 VAL A C 1
ATOM 831 O O . VAL A 1 104 ? 17.624 -0.202 -39.387 1.00 92.31 104 VAL A O 1
ATOM 834 N N . PRO A 1 105 ? 19.526 -0.945 -40.339 1.00 91.75 105 PRO A N 1
ATOM 835 C CA . PRO A 1 105 ? 18.841 -1.831 -41.273 1.00 91.75 105 PRO A CA 1
ATOM 836 C C . PRO A 1 105 ? 17.986 -2.884 -40.553 1.00 91.75 105 PRO A C 1
ATOM 838 O O . PRO A 1 105 ? 18.426 -3.475 -39.563 1.00 91.75 105 PRO A O 1
ATOM 841 N N . GLN A 1 106 ? 16.788 -3.182 -41.077 1.00 89.44 106 GLN A N 1
ATOM 842 C CA . GLN A 1 106 ? 15.902 -4.203 -40.495 1.00 89.44 106 GLN A CA 1
ATOM 843 C C . GLN A 1 106 ? 16.601 -5.556 -40.327 1.00 89.44 106 GLN A C 1
ATOM 845 O O . GLN A 1 106 ? 16.404 -6.204 -39.304 1.00 89.44 106 GLN A O 1
ATOM 850 N N . ALA A 1 107 ? 17.419 -5.980 -41.296 1.00 89.19 107 ALA A N 1
ATOM 851 C CA . ALA A 1 107 ? 18.124 -7.260 -41.229 1.00 89.19 107 ALA A CA 1
ATOM 852 C C . ALA A 1 107 ? 19.011 -7.362 -39.976 1.00 89.19 107 ALA A C 1
ATOM 854 O O . ALA A 1 107 ? 18.902 -8.330 -39.231 1.00 89.19 107 ALA A O 1
ATOM 855 N N . VAL A 1 108 ? 19.796 -6.317 -39.696 1.00 90.44 108 VAL A N 1
ATOM 856 C CA . VAL A 1 108 ? 20.690 -6.237 -38.528 1.00 90.44 108 VAL A CA 1
ATOM 857 C C . VAL A 1 108 ? 19.885 -6.219 -37.230 1.00 90.44 108 VAL A C 1
ATOM 859 O O . VAL A 1 108 ? 20.220 -6.908 -36.266 1.00 90.44 108 VAL A O 1
ATOM 862 N N . PHE A 1 109 ? 18.789 -5.456 -37.201 1.00 89.75 109 PHE A N 1
ATOM 863 C CA . PHE A 1 109 ? 17.904 -5.384 -36.040 1.00 89.75 109 PHE A CA 1
ATOM 864 C C . PHE A 1 109 ? 17.239 -6.736 -35.735 1.00 89.75 109 PHE A C 1
ATOM 866 O O . PHE A 1 109 ? 17.279 -7.202 -34.595 1.00 89.75 109 PHE A O 1
ATOM 873 N N . LEU A 1 110 ? 16.678 -7.400 -36.749 1.00 87.56 110 LEU A N 1
ATOM 874 C CA . LEU A 1 110 ? 16.033 -8.705 -36.600 1.00 87.56 110 LEU A CA 1
ATOM 875 C C . LEU A 1 110 ? 17.036 -9.813 -36.256 1.00 87.56 110 LEU A C 1
ATOM 877 O O . LEU A 1 110 ? 16.724 -10.664 -35.427 1.00 87.56 110 LEU A O 1
ATOM 881 N N . GLU A 1 111 ? 18.239 -9.791 -36.832 1.00 89.00 111 GLU A N 1
ATOM 882 C CA . GLU A 1 111 ? 19.320 -10.720 -36.483 1.00 89.00 111 GLU A CA 1
ATOM 883 C C . GLU A 1 111 ? 19.752 -10.547 -35.023 1.00 89.00 111 GLU A C 1
ATOM 885 O O . GLU A 1 111 ? 19.885 -11.530 -34.292 1.00 89.00 111 GLU A O 1
ATOM 890 N N . THR A 1 112 ? 19.890 -9.300 -34.565 1.00 89.38 112 THR A N 1
ATOM 891 C CA . THR A 1 112 ? 20.212 -8.993 -33.164 1.00 89.38 112 THR A CA 1
ATOM 892 C C . THR A 1 112 ? 19.109 -9.506 -32.232 1.00 89.38 112 THR A C 1
ATOM 894 O O . THR A 1 112 ? 19.394 -10.145 -31.221 1.00 89.38 112 THR A O 1
ATOM 897 N N . ILE A 1 113 ? 17.839 -9.323 -32.605 1.00 85.44 113 ILE A N 1
ATOM 898 C CA . ILE A 1 113 ? 16.690 -9.886 -31.883 1.00 85.44 113 ILE A CA 1
ATOM 899 C C . ILE A 1 113 ? 16.716 -11.416 -31.851 1.00 85.44 113 ILE A C 1
ATOM 901 O O . ILE A 1 113 ? 16.355 -12.016 -30.846 1.00 85.44 113 ILE A O 1
ATOM 905 N N . GLN A 1 114 ? 17.103 -12.086 -32.931 1.00 84.81 114 GLN A N 1
ATOM 906 C CA . GLN A 1 114 ? 17.160 -13.549 -32.942 1.00 84.81 114 GLN A CA 1
ATOM 907 C C . GLN A 1 114 ? 18.336 -14.091 -32.122 1.00 84.81 114 GLN A C 1
ATOM 909 O O . GLN A 1 114 ? 18.211 -15.152 -31.512 1.00 84.81 114 GLN A O 1
ATOM 914 N N . SER A 1 115 ? 19.445 -13.354 -32.086 1.00 88.00 115 SER A N 1
ATOM 915 C CA . SER A 1 115 ? 20.703 -13.796 -31.482 1.00 88.00 115 SER A CA 1
ATOM 916 C C . SER A 1 115 ? 20.788 -13.534 -29.977 1.00 88.00 115 SER A C 1
ATOM 918 O O . SER A 1 115 ? 21.474 -14.271 -29.271 1.00 88.00 115 SER A O 1
ATOM 920 N N . PHE A 1 116 ? 20.085 -12.518 -29.463 1.00 87.06 116 PHE A N 1
ATOM 921 C CA . PHE A 1 116 ? 20.176 -12.104 -28.061 1.00 87.06 116 PHE A CA 1
ATOM 922 C C . PHE A 1 116 ? 18.808 -12.158 -27.374 1.00 87.06 116 PHE A C 1
ATOM 924 O O . PHE A 1 116 ? 17.935 -11.327 -27.623 1.00 87.06 116 PHE A O 1
ATOM 931 N N . ALA A 1 117 ? 18.627 -13.131 -26.475 1.00 78.06 117 ALA A N 1
ATOM 932 C CA . ALA A 1 117 ? 17.354 -13.377 -25.793 1.00 78.06 117 ALA A CA 1
ATOM 933 C C . ALA A 1 117 ? 16.883 -12.186 -24.939 1.00 78.06 117 ALA A C 1
ATOM 935 O O . ALA A 1 117 ? 15.706 -11.839 -24.996 1.00 78.06 117 ALA A O 1
ATOM 936 N N . ASP A 1 118 ? 17.787 -11.518 -24.217 1.00 75.62 118 ASP A N 1
ATOM 937 C CA . ASP A 1 118 ? 17.449 -10.346 -23.394 1.00 75.62 118 ASP A CA 1
ATOM 938 C C . ASP A 1 118 ? 17.065 -9.133 -24.251 1.00 75.62 118 ASP A C 1
ATOM 940 O O . ASP A 1 118 ? 16.130 -8.396 -23.929 1.00 75.62 118 ASP A O 1
ATOM 944 N N . PHE A 1 119 ? 17.745 -8.958 -25.389 1.00 83.50 119 PHE A N 1
ATOM 945 C CA . PHE A 1 119 ? 17.413 -7.926 -26.370 1.00 83.50 119 PHE A CA 1
ATOM 946 C C . PHE A 1 119 ? 16.034 -8.197 -26.979 1.00 83.50 119 PHE A C 1
ATOM 948 O O . PHE A 1 119 ? 15.182 -7.314 -27.002 1.00 83.50 119 PHE A O 1
ATOM 955 N N . LYS A 1 120 ? 15.760 -9.444 -27.384 1.00 80.50 120 LYS A N 1
ATOM 956 C CA . LYS A 1 120 ? 14.435 -9.884 -27.843 1.00 80.50 120 LYS A CA 1
ATOM 957 C C . LYS A 1 120 ? 13.358 -9.633 -26.799 1.00 80.50 120 LYS A C 1
ATOM 959 O O . LYS A 1 120 ? 12.303 -9.097 -27.130 1.00 80.50 120 LYS A O 1
ATOM 964 N N . ALA A 1 121 ? 13.617 -10.020 -25.553 1.00 69.50 121 ALA A N 1
ATOM 965 C CA . ALA A 1 121 ? 12.673 -9.849 -24.465 1.00 69.50 121 ALA A CA 1
ATOM 966 C C . ALA A 1 121 ? 12.275 -8.378 -24.340 1.00 69.50 121 ALA A C 1
ATOM 968 O O . ALA A 1 121 ? 11.087 -8.103 -24.301 1.00 69.50 121 ALA A O 1
ATOM 969 N N . HIS A 1 122 ? 13.205 -7.420 -24.408 1.00 73.06 122 HIS A N 1
ATOM 970 C CA . HIS A 1 122 ? 12.876 -5.989 -24.314 1.00 73.06 122 HIS A CA 1
ATOM 971 C C . HIS A 1 122 ? 11.804 -5.507 -25.309 1.00 73.06 122 HIS A C 1
ATOM 973 O O . HIS A 1 122 ? 10.970 -4.679 -24.940 1.00 73.06 122 HIS A O 1
ATOM 979 N N . PHE A 1 123 ? 11.812 -6.025 -26.540 1.00 72.25 123 PHE A N 1
ATOM 980 C CA . PHE A 1 123 ? 10.890 -5.606 -27.603 1.00 72.25 123 PHE A CA 1
ATOM 981 C C . PHE A 1 123 ? 9.578 -6.401 -27.657 1.00 72.25 123 PHE A C 1
ATOM 983 O O . PHE A 1 123 ? 8.578 -5.880 -28.141 1.00 72.25 123 PHE A O 1
ATOM 990 N N . TYR A 1 124 ? 9.573 -7.651 -27.186 1.00 66.38 124 TYR A N 1
ATOM 991 C CA . TYR A 1 124 ? 8.391 -8.526 -27.226 1.00 66.38 124 TYR A CA 1
ATOM 992 C C . TYR A 1 124 ? 7.691 -8.689 -25.872 1.00 66.38 124 TYR A C 1
ATOM 994 O O . TYR A 1 124 ? 6.560 -9.168 -25.833 1.00 66.38 124 TYR A O 1
ATOM 1002 N N . SER A 1 125 ? 8.344 -8.316 -24.769 1.00 62.78 125 SER A N 1
ATOM 1003 C CA . SER A 1 125 ? 7.741 -8.325 -23.436 1.00 62.78 125 SER A CA 1
ATOM 1004 C C . SER A 1 125 ? 6.867 -7.091 -23.253 1.00 62.78 125 SER A C 1
ATOM 1006 O O . SER A 1 125 ? 7.302 -5.956 -23.469 1.00 62.78 125 SER A O 1
ATOM 1008 N N . ASN A 1 126 ? 5.622 -7.313 -22.839 1.00 70.44 126 ASN A N 1
ATOM 1009 C CA . ASN A 1 126 ? 4.786 -6.224 -22.347 1.00 70.44 126 ASN A CA 1
ATOM 1010 C C . ASN A 1 126 ? 5.356 -5.709 -21.006 1.00 70.44 126 ASN A C 1
ATOM 1012 O O . ASN A 1 126 ? 6.223 -6.334 -20.385 1.00 70.44 126 ASN A O 1
ATOM 1016 N N . ILE A 1 127 ? 4.870 -4.562 -20.531 1.00 73.81 127 ILE A N 1
ATOM 1017 C CA . ILE A 1 127 ? 5.336 -3.990 -19.260 1.00 73.81 127 ILE A CA 1
ATOM 1018 C C . ILE A 1 127 ? 5.129 -4.952 -18.076 1.00 73.81 127 ILE A C 1
ATOM 1020 O O . ILE A 1 127 ? 5.956 -4.986 -17.170 1.00 73.81 127 ILE A O 1
ATOM 1024 N N . VAL A 1 128 ? 4.089 -5.793 -18.099 1.00 72.06 128 VAL A N 1
ATOM 1025 C CA . VAL A 1 128 ? 3.813 -6.783 -17.042 1.00 72.06 128 VAL A CA 1
ATOM 1026 C C . VAL A 1 128 ? 4.922 -7.834 -16.961 1.00 72.06 128 VAL A C 1
ATOM 1028 O O . VAL A 1 128 ? 5.401 -8.146 -15.871 1.00 72.06 128 VAL A O 1
ATOM 1031 N N . ASP A 1 129 ? 5.382 -8.343 -18.099 1.00 73.81 129 ASP A N 1
ATOM 1032 C CA . ASP A 1 129 ? 6.483 -9.300 -18.192 1.00 73.81 129 ASP A CA 1
ATOM 1033 C C . ASP A 1 129 ? 7.798 -8.678 -17.696 1.00 73.81 129 ASP A C 1
ATOM 1035 O O . ASP A 1 129 ? 8.517 -9.301 -16.910 1.00 73.81 129 ASP A O 1
ATOM 1039 N N . LYS A 1 130 ? 8.080 -7.418 -18.065 1.00 74.12 130 LYS A N 1
ATOM 1040 C CA . LYS A 1 130 ? 9.256 -6.673 -17.574 1.00 74.12 130 LYS A CA 1
ATOM 1041 C C . LYS A 1 130 ? 9.218 -6.469 -16.059 1.00 74.12 130 LYS A C 1
ATOM 1043 O O . LYS A 1 130 ? 10.226 -6.684 -15.386 1.00 74.12 130 LYS A O 1
ATOM 1048 N N . LEU A 1 131 ? 8.060 -6.096 -15.511 1.00 76.81 131 LEU A N 1
ATOM 1049 C CA . LEU A 1 131 ? 7.861 -5.936 -14.069 1.00 76.81 131 LEU A CA 1
ATOM 1050 C C . LEU A 1 131 ? 8.031 -7.262 -13.319 1.00 76.81 131 LEU A C 1
ATOM 1052 O O . LEU A 1 131 ? 8.669 -7.300 -12.265 1.00 76.81 131 LEU A O 1
ATOM 1056 N N . ASN A 1 132 ? 7.514 -8.363 -13.867 1.00 73.19 132 ASN A N 1
ATOM 1057 C CA . ASN A 1 132 ? 7.687 -9.690 -13.280 1.00 73.19 132 ASN A CA 1
ATOM 1058 C C . ASN A 1 132 ? 9.152 -10.146 -13.301 1.00 73.19 132 ASN A C 1
ATOM 1060 O O . ASN A 1 132 ? 9.631 -10.653 -12.287 1.00 73.19 132 ASN A O 1
ATOM 1064 N N . ALA A 1 133 ? 9.873 -9.927 -14.404 1.00 74.19 133 ALA A N 1
ATOM 1065 C CA . ALA A 1 133 ? 11.300 -10.235 -14.500 1.00 74.19 133 ALA A CA 1
ATOM 1066 C C . ALA A 1 133 ? 12.125 -9.426 -13.483 1.00 74.19 133 ALA A C 1
ATOM 1068 O O . ALA A 1 133 ? 12.945 -9.992 -12.758 1.00 74.19 133 ALA A O 1
ATOM 1069 N N . TRP A 1 134 ? 11.843 -8.124 -13.355 1.00 76.12 134 TRP A N 1
ATOM 1070 C CA . TRP A 1 134 ? 12.469 -7.259 -12.350 1.00 76.12 134 TRP A CA 1
ATOM 1071 C C . TRP A 1 134 ? 12.227 -7.765 -10.917 1.00 76.12 134 TRP A C 1
ATOM 1073 O O . TRP A 1 134 ? 13.158 -7.862 -10.116 1.00 76.12 134 TRP A O 1
ATOM 1083 N N . HIS A 1 135 ? 10.991 -8.161 -10.599 1.00 70.31 135 HIS A N 1
ATOM 1084 C CA . HIS A 1 135 ? 10.659 -8.737 -9.295 1.00 70.31 135 HIS A CA 1
ATOM 1085 C C . HIS A 1 135 ? 11.373 -10.072 -9.024 1.00 70.31 135 HIS A C 1
ATOM 1087 O O . HIS A 1 135 ? 11.858 -10.280 -7.911 1.00 70.31 135 HIS A O 1
ATOM 1093 N N . GLN A 1 136 ? 11.457 -10.968 -10.013 1.00 68.75 136 GLN A N 1
ATOM 1094 C CA . GLN A 1 136 ? 12.142 -12.259 -9.867 1.00 68.75 136 GLN A CA 1
ATOM 1095 C C . GLN A 1 136 ? 13.637 -12.086 -9.592 1.00 68.75 136 GLN A C 1
ATOM 1097 O O . GLN A 1 136 ? 14.172 -12.747 -8.701 1.00 68.75 136 GLN A O 1
ATOM 1102 N N . GLN A 1 137 ? 14.297 -11.164 -10.297 1.00 70.12 137 GLN A N 1
ATOM 1103 C CA . GLN A 1 137 ? 15.706 -10.852 -10.065 1.00 70.12 137 GLN A CA 1
ATOM 1104 C C . GLN A 1 137 ? 15.938 -10.386 -8.620 1.00 70.12 137 GLN A C 1
ATOM 1106 O O . GLN A 1 137 ? 16.849 -10.869 -7.948 1.00 70.12 137 GLN A O 1
ATOM 1111 N N . ARG A 1 138 ? 15.070 -9.506 -8.105 1.00 68.19 138 ARG A N 1
ATOM 1112 C CA . ARG A 1 138 ? 15.157 -9.010 -6.724 1.00 68.19 138 ARG A CA 1
ATOM 1113 C C . ARG A 1 138 ? 14.971 -10.125 -5.685 1.00 68.19 138 ARG A C 1
ATOM 1115 O O . ARG A 1 138 ? 15.683 -10.145 -4.688 1.00 68.19 138 ARG A O 1
ATOM 1122 N N . GLN A 1 139 ? 14.065 -11.076 -5.923 1.00 65.88 139 GLN A N 1
ATOM 1123 C CA . GLN A 1 139 ? 13.846 -12.221 -5.025 1.00 65.88 139 GLN A CA 1
ATOM 1124 C C . GLN A 1 139 ? 15.022 -13.203 -4.985 1.00 65.88 139 GLN A C 1
ATOM 1126 O O . GLN A 1 139 ? 15.315 -13.758 -3.928 1.00 65.88 139 GLN A O 1
ATOM 1131 N N . GLN A 1 140 ? 15.702 -13.426 -6.111 1.00 61.25 140 GLN A N 1
ATOM 1132 C CA . GLN A 1 140 ? 16.864 -14.320 -6.159 1.00 61.25 140 GLN A CA 1
ATOM 1133 C C . GLN A 1 140 ? 18.044 -13.772 -5.345 1.00 61.25 140 GLN A C 1
ATOM 1135 O O . GLN A 1 140 ? 18.678 -14.521 -4.599 1.00 61.25 140 GLN A O 1
ATOM 1140 N N . VAL A 1 141 ? 18.301 -12.463 -5.446 1.00 59.41 141 VAL A N 1
ATOM 1141 C CA . VAL A 1 141 ? 19.326 -11.775 -4.641 1.00 59.41 141 VAL A CA 1
ATOM 1142 C C . VAL A 1 141 ? 18.985 -11.893 -3.153 1.00 59.41 141 VAL A C 1
ATOM 1144 O O . VAL A 1 141 ? 19.770 -12.424 -2.370 1.00 59.41 141 VAL A O 1
ATOM 1147 N N . ALA A 1 142 ? 17.755 -11.533 -2.796 1.00 58.62 142 ALA A N 1
ATOM 1148 C CA . ALA A 1 142 ? 17.235 -11.583 -1.438 1.00 58.62 142 ALA A CA 1
ATOM 1149 C C . ALA A 1 142 ? 17.317 -12.964 -0.759 1.00 58.62 142 ALA A C 1
ATOM 1151 O O . ALA A 1 142 ? 17.739 -13.084 0.390 1.00 58.62 142 ALA A O 1
ATOM 1152 N N . ALA A 1 143 ? 16.900 -14.027 -1.455 1.00 56.53 143 ALA A N 1
ATOM 1153 C CA . ALA A 1 143 ? 16.917 -15.385 -0.909 1.00 56.53 143 ALA A CA 1
ATOM 1154 C C . ALA A 1 143 ? 18.344 -15.873 -0.610 1.00 56.53 143 ALA A C 1
ATOM 1156 O O . ALA A 1 143 ? 18.549 -16.654 0.319 1.00 56.53 143 ALA A O 1
ATOM 1157 N N . THR A 1 144 ? 19.321 -15.390 -1.379 1.00 53.09 144 THR A N 1
ATOM 1158 C CA . THR A 1 144 ? 20.740 -15.700 -1.184 1.00 53.09 144 THR A CA 1
ATOM 1159 C C . THR A 1 144 ? 21.302 -14.976 0.046 1.00 53.09 144 THR A C 1
ATOM 1161 O O . THR A 1 144 ? 22.054 -15.575 0.811 1.00 53.09 144 THR A O 1
ATOM 1164 N N . GLU A 1 145 ? 20.899 -13.724 0.284 1.00 58.25 145 GLU A N 1
ATOM 1165 C CA . GLU A 1 145 ? 21.372 -12.904 1.411 1.00 58.25 145 GLU A CA 1
ATOM 1166 C C . GLU A 1 145 ? 20.874 -13.404 2.777 1.00 58.25 145 GLU A C 1
ATOM 1168 O O . GLU A 1 145 ? 21.670 -13.541 3.704 1.00 58.25 145 GLU A O 1
ATOM 1173 N N . VAL A 1 146 ? 19.593 -13.773 2.903 1.00 57.75 146 VAL A N 1
ATOM 1174 C CA . VAL A 1 146 ? 19.002 -14.236 4.183 1.00 57.75 146 VAL A CA 1
ATOM 1175 C C . VAL A 1 146 ? 19.640 -15.535 4.688 1.00 57.75 146 VAL A C 1
ATOM 1177 O O . VAL A 1 146 ? 19.757 -15.756 5.892 1.00 57.75 146 VAL A O 1
ATOM 1180 N N . MET A 1 147 ? 20.085 -16.415 3.785 1.00 55.50 147 MET A N 1
ATOM 1181 C CA . MET A 1 147 ? 20.790 -17.645 4.172 1.00 55.50 147 MET A CA 1
ATOM 1182 C C . MET A 1 147 ? 22.172 -17.368 4.788 1.00 55.50 147 MET A C 1
ATOM 1184 O O . MET A 1 147 ? 22.707 -18.230 5.488 1.00 55.50 147 MET A O 1
ATOM 1188 N N . MET A 1 148 ? 22.733 -16.181 4.540 1.00 65.81 148 MET A N 1
ATOM 1189 C CA . MET A 1 148 ? 24.071 -15.759 4.956 1.00 65.81 148 MET A CA 1
ATOM 1190 C C . MET A 1 148 ? 24.048 -14.769 6.136 1.00 65.81 148 MET A C 1
ATOM 1192 O O . MET A 1 148 ? 25.074 -14.174 6.459 1.00 65.81 148 MET A O 1
ATOM 1196 N N . GLU A 1 149 ? 22.909 -14.589 6.811 1.00 70.56 149 GLU A N 1
ATOM 1197 C CA . GLU A 1 149 ? 22.855 -13.832 8.066 1.00 70.56 149 GLU A CA 1
ATOM 1198 C C . GLU A 1 149 ? 23.569 -14.570 9.212 1.00 70.56 149 GLU A C 1
ATOM 1200 O O . GLU A 1 149 ? 23.572 -15.803 9.274 1.00 70.56 149 GLU A O 1
ATOM 1205 N N . ALA A 1 150 ? 24.169 -13.812 10.134 1.00 82.06 150 ALA A N 1
ATOM 1206 C CA . ALA A 1 150 ? 24.863 -14.343 11.307 1.00 82.06 150 ALA A CA 1
ATOM 1207 C C . ALA A 1 150 ? 23.886 -14.789 12.411 1.00 82.06 150 ALA A C 1
ATOM 1209 O O . ALA A 1 150 ? 22.809 -14.229 12.564 1.00 82.06 150 ALA A O 1
ATOM 1210 N N . VAL A 1 151 ? 24.275 -15.757 13.243 1.00 84.25 151 VAL A N 1
ATOM 1211 C CA . VAL A 1 151 ? 23.458 -16.284 14.351 1.00 84.25 151 VAL A CA 1
ATOM 1212 C C . VAL A 1 151 ? 22.982 -15.197 15.316 1.00 84.25 151 VAL A C 1
ATOM 1214 O O . VAL A 1 151 ? 21.872 -15.294 15.836 1.00 84.25 151 VAL A O 1
ATOM 1217 N N . CYS A 1 152 ? 23.782 -14.156 15.540 1.00 83.56 152 CYS A N 1
ATOM 1218 C CA . CYS A 1 152 ? 23.411 -13.022 16.380 1.00 83.56 152 CYS A CA 1
ATOM 1219 C C . CYS A 1 152 ? 22.249 -12.173 15.833 1.00 83.56 152 CYS A C 1
ATOM 1221 O O . CYS A 1 152 ? 21.722 -11.362 16.592 1.00 83.56 152 CYS A O 1
ATOM 1223 N N . SER A 1 153 ? 21.829 -12.348 14.571 1.00 76.38 153 SER A N 1
ATOM 1224 C CA . SER A 1 153 ? 20.633 -11.687 14.025 1.00 76.38 153 SER A CA 1
ATOM 1225 C C . SER A 1 153 ? 19.323 -12.360 14.457 1.00 76.38 153 SER A C 1
ATOM 1227 O O . SER A 1 153 ? 18.258 -11.746 14.382 1.00 76.38 153 SER A O 1
ATOM 1229 N N . ALA A 1 154 ? 19.373 -13.606 14.946 1.00 80.38 154 ALA A N 1
ATOM 1230 C CA . ALA A 1 154 ? 18.205 -14.299 15.476 1.00 80.38 154 ALA A CA 1
ATOM 1231 C C . ALA A 1 154 ? 17.961 -13.960 16.960 1.00 80.38 154 ALA A C 1
ATOM 1233 O O . ALA A 1 154 ? 18.913 -13.703 17.701 1.00 80.38 154 ALA A O 1
ATOM 1234 N N . PRO A 1 155 ? 16.704 -14.023 17.444 1.00 83.06 155 PRO A N 1
ATOM 1235 C CA . PRO A 1 155 ? 16.416 -13.888 18.868 1.00 83.06 155 PRO A CA 1
ATOM 1236 C C . PRO A 1 155 ? 17.149 -14.960 19.688 1.00 83.06 155 PRO A C 1
ATOM 1238 O O . PRO A 1 155 ? 16.892 -16.157 19.533 1.00 83.06 155 PRO A O 1
ATOM 1241 N N . ILE A 1 156 ? 18.052 -14.528 20.571 1.00 88.88 156 ILE A N 1
ATOM 1242 C CA . ILE A 1 156 ? 18.786 -15.411 21.483 1.00 88.88 156 ILE A CA 1
ATOM 1243 C C . ILE A 1 156 ? 18.073 -15.439 22.834 1.00 88.88 156 ILE A C 1
ATOM 1245 O O . ILE A 1 156 ? 17.885 -14.404 23.473 1.00 88.88 156 ILE A O 1
ATOM 1249 N N . GLN A 1 157 ? 17.675 -16.632 23.274 1.00 89.19 157 GLN A N 1
ATOM 1250 C CA . GLN A 1 157 ? 16.998 -16.817 24.553 1.00 89.19 157 GLN A CA 1
ATOM 1251 C C . GLN A 1 157 ? 17.976 -16.647 25.725 1.00 89.19 157 GLN A C 1
ATOM 1253 O O . GLN A 1 157 ? 19.145 -17.036 25.597 1.00 89.19 157 GLN A O 1
ATOM 1258 N N . PRO A 1 158 ? 17.515 -16.118 26.878 1.00 87.81 158 PRO A N 1
ATOM 1259 C CA . PRO A 1 158 ? 18.365 -15.872 28.038 1.00 87.81 158 PRO A CA 1
ATOM 1260 C C . PRO A 1 158 ? 19.140 -17.112 28.493 1.00 87.81 158 PRO A C 1
ATOM 1262 O O . PRO A 1 158 ? 18.596 -18.218 28.565 1.00 87.81 158 PRO A O 1
ATOM 1265 N N . LEU A 1 159 ? 20.408 -16.917 28.861 1.00 92.25 159 LEU A N 1
ATOM 1266 C CA . LEU A 1 159 ? 21.219 -17.975 29.450 1.00 92.25 159 LEU A CA 1
ATOM 1267 C C . LEU A 1 159 ? 20.765 -18.255 30.888 1.00 92.25 159 LEU A C 1
ATOM 1269 O O . LEU A 1 159 ? 20.958 -17.440 31.789 1.00 92.25 159 LEU A O 1
ATOM 1273 N N . VAL A 1 160 ? 20.224 -19.448 31.119 1.00 93.31 160 VAL A N 1
ATOM 1274 C CA . VAL A 1 160 ? 19.917 -19.958 32.459 1.00 93.31 160 VAL A CA 1
ATOM 1275 C C . VAL A 1 160 ? 20.937 -21.025 32.814 1.00 93.31 160 VAL A C 1
ATOM 1277 O O . VAL A 1 160 ? 21.013 -22.051 32.139 1.00 93.31 160 VAL A O 1
ATOM 1280 N N . VAL A 1 161 ? 21.698 -20.796 33.884 1.00 92.94 161 VAL A N 1
ATOM 1281 C CA . VAL A 1 161 ? 22.707 -21.739 34.383 1.00 92.94 161 VAL A CA 1
ATOM 1282 C C . VAL A 1 161 ? 22.257 -22.347 35.708 1.00 92.94 161 VAL A C 1
ATOM 1284 O O . VAL A 1 161 ? 21.792 -21.650 36.614 1.00 92.94 161 VAL A O 1
ATOM 1287 N N . VAL A 1 162 ? 22.401 -23.663 35.829 1.00 92.12 162 VAL A N 1
ATOM 1288 C CA . VAL A 1 162 ? 22.060 -24.439 37.022 1.00 92.12 162 VAL A CA 1
ATOM 1289 C C . VAL A 1 162 ? 23.255 -25.307 37.412 1.00 92.12 162 VAL A C 1
ATOM 1291 O O . VAL A 1 162 ? 23.992 -25.795 36.562 1.00 92.12 162 VAL A O 1
ATOM 1294 N N . ASN A 1 163 ? 23.477 -25.483 38.712 1.00 89.88 163 ASN A N 1
ATOM 1295 C CA . ASN A 1 163 ? 24.548 -26.341 39.211 1.00 89.88 163 ASN A CA 1
ATOM 1296 C C . ASN A 1 163 ? 24.199 -27.832 39.013 1.00 89.88 163 ASN A C 1
ATOM 1298 O O . ASN A 1 163 ? 23.032 -28.208 39.111 1.00 89.88 163 ASN A O 1
ATOM 1302 N N . ALA A 1 164 ? 25.201 -28.684 38.787 1.00 86.88 164 ALA A N 1
ATOM 1303 C CA . ALA A 1 164 ? 25.047 -30.136 38.653 1.00 86.88 164 ALA A CA 1
ATOM 1304 C C . ALA A 1 164 ? 24.199 -30.803 39.739 1.00 86.88 164 ALA A C 1
ATOM 1306 O O . ALA A 1 164 ? 23.455 -31.741 39.446 1.00 86.88 164 ALA A O 1
ATOM 1307 N N . ASP A 1 165 ? 24.349 -30.345 40.982 1.00 86.81 165 ASP A N 1
ATOM 1308 C CA . ASP A 1 165 ? 23.724 -30.951 42.155 1.00 86.81 165 ASP A CA 1
ATOM 1309 C C . ASP A 1 165 ? 22.347 -30.371 42.488 1.00 86.81 165 ASP A C 1
ATOM 1311 O O . ASP A 1 165 ? 21.695 -30.851 43.415 1.00 86.81 165 ASP A O 1
ATOM 1315 N N . ALA A 1 166 ? 21.880 -29.375 41.727 1.00 88.50 166 ALA A N 1
ATOM 1316 C CA . ALA A 1 166 ? 20.537 -28.837 41.897 1.00 88.50 166 ALA A CA 1
ATOM 1317 C C . ALA A 1 166 ? 19.480 -29.894 41.549 1.00 88.50 166 ALA A C 1
ATOM 1319 O O . ALA A 1 166 ? 19.682 -30.746 40.677 1.00 88.50 166 ALA A O 1
ATOM 1320 N N . SER A 1 167 ? 18.328 -29.827 42.213 1.00 89.69 167 SER A N 1
ATOM 1321 C CA . SER A 1 167 ? 17.218 -30.732 41.919 1.00 89.69 167 SER A CA 1
ATOM 1322 C C . SER A 1 167 ? 16.595 -30.415 40.556 1.00 89.69 167 SER A C 1
ATOM 1324 O O . SER A 1 167 ? 16.606 -29.273 40.085 1.00 89.69 167 SER A O 1
ATOM 1326 N N . VAL A 1 168 ? 15.978 -31.418 39.929 1.00 87.25 168 VAL A N 1
ATOM 1327 C CA . VAL A 1 168 ? 15.223 -31.226 38.674 1.00 87.25 168 VAL A CA 1
ATOM 1328 C C . VAL A 1 168 ? 14.108 -30.189 38.842 1.00 87.25 168 VAL A C 1
ATOM 1330 O O . VAL A 1 168 ? 13.860 -29.392 37.939 1.00 87.25 168 VAL A O 1
ATOM 1333 N N . SER A 1 169 ? 13.468 -30.146 40.017 1.00 86.56 169 SER A N 1
ATOM 1334 C CA . SER A 1 169 ? 12.437 -29.149 40.324 1.00 86.56 169 SER A CA 1
ATOM 1335 C C . SER A 1 169 ? 13.002 -27.730 40.384 1.00 86.56 169 SER A C 1
ATOM 1337 O O . SER A 1 169 ? 12.327 -26.792 39.960 1.00 86.56 169 SER A O 1
ATOM 1339 N N . GLU A 1 170 ? 14.219 -27.547 40.902 1.00 89.88 170 GLU A N 1
ATOM 1340 C CA . GLU A 1 170 ? 14.881 -26.242 40.908 1.00 89.88 170 GLU A CA 1
ATOM 1341 C C . GLU A 1 170 ? 15.221 -25.792 39.483 1.00 89.88 170 GLU A C 1
ATOM 1343 O O . GLU A 1 170 ? 14.963 -24.640 39.128 1.00 89.88 170 GLU A O 1
ATOM 1348 N N . ALA A 1 171 ? 15.738 -26.703 38.652 1.00 89.88 171 ALA A N 1
ATOM 1349 C CA . ALA A 1 171 ? 16.015 -26.427 37.246 1.00 89.88 171 ALA A CA 1
ATOM 1350 C C . ALA A 1 171 ? 14.739 -26.024 36.488 1.00 89.88 171 ALA A C 1
ATOM 1352 O O . ALA A 1 171 ? 14.727 -24.994 35.815 1.00 89.88 171 ALA A O 1
ATOM 1353 N N . ALA A 1 172 ? 13.644 -26.773 36.665 1.00 89.00 172 ALA A N 1
ATOM 1354 C CA . ALA A 1 172 ? 12.348 -26.461 36.065 1.00 89.00 172 ALA A CA 1
ATOM 1355 C C . ALA A 1 172 ? 11.803 -25.100 36.528 1.00 89.00 172 ALA A C 1
ATOM 1357 O O . ALA A 1 172 ? 11.319 -24.315 35.714 1.00 89.00 172 ALA A O 1
ATOM 1358 N N . ARG A 1 173 ? 11.925 -24.775 37.823 1.00 90.69 173 ARG A N 1
ATOM 1359 C CA . ARG A 1 173 ? 11.506 -23.470 38.354 1.00 90.69 173 ARG A CA 1
ATOM 1360 C C . ARG A 1 173 ? 12.288 -22.324 37.711 1.00 90.69 173 ARG A C 1
ATOM 1362 O O . ARG A 1 173 ? 11.675 -21.359 37.266 1.00 90.69 173 ARG A O 1
ATOM 1369 N N . LYS A 1 174 ? 13.614 -22.454 37.594 1.00 90.69 174 LYS A N 1
ATOM 1370 C CA . LYS A 1 174 ? 14.464 -21.450 36.932 1.00 90.69 174 LYS A CA 1
ATOM 1371 C C . LYS A 1 174 ? 14.121 -21.280 35.450 1.00 90.69 174 LYS A C 1
ATOM 1373 O O . LYS A 1 174 ? 14.140 -20.151 34.965 1.00 90.69 174 LYS A O 1
ATOM 1378 N N . MET A 1 175 ? 13.775 -22.363 34.747 1.00 91.25 175 MET A N 1
ATOM 1379 C CA . MET A 1 175 ? 13.283 -22.296 33.364 1.00 91.25 175 MET A CA 1
ATOM 1380 C C . MET A 1 175 ? 11.988 -21.472 33.268 1.00 91.25 175 MET A C 1
ATOM 1382 O O . MET A 1 175 ? 11.914 -20.545 32.463 1.00 91.25 175 MET A O 1
ATOM 1386 N N . VAL A 1 176 ? 11.003 -21.743 34.136 1.00 87.75 176 VAL A N 1
ATOM 1387 C CA . VAL A 1 176 ? 9.715 -21.023 34.170 1.00 87.75 176 VAL A CA 1
ATOM 1388 C C . VAL A 1 176 ? 9.892 -19.545 34.530 1.00 87.75 176 VAL A C 1
ATOM 1390 O O . VAL A 1 176 ? 9.343 -18.687 33.841 1.00 87.75 176 VAL A O 1
ATOM 1393 N N . GLU A 1 177 ? 10.678 -19.235 35.566 1.00 90.06 177 GLU A N 1
ATOM 1394 C CA . GLU A 1 177 ? 10.957 -17.855 36.003 1.00 90.06 177 GLU A CA 1
ATOM 1395 C C . GLU A 1 177 ? 11.570 -17.010 34.874 1.00 90.06 177 GLU A C 1
ATOM 1397 O O . GLU A 1 177 ? 11.209 -15.847 34.704 1.00 90.06 177 GLU A O 1
ATOM 1402 N N . ASN A 1 178 ? 12.444 -17.613 34.063 1.00 85.19 178 ASN A N 1
ATOM 1403 C CA . ASN A 1 178 ? 13.125 -16.950 32.948 1.00 85.19 178 ASN A CA 1
ATOM 1404 C C . ASN A 1 178 ? 12.434 -17.167 31.588 1.00 85.19 178 ASN A C 1
ATOM 1406 O O . ASN A 1 178 ? 12.989 -16.790 30.558 1.00 85.19 178 ASN A O 1
ATOM 1410 N N . LYS A 1 179 ? 11.235 -17.769 31.568 1.00 87.25 179 LYS A N 1
ATOM 1411 C CA . LYS A 1 179 ? 10.433 -18.048 30.360 1.00 87.25 179 LYS A CA 1
ATOM 1412 C C . LYS A 1 179 ? 11.193 -18.803 29.251 1.00 87.25 179 LYS A C 1
ATOM 1414 O O . LYS A 1 179 ? 10.925 -18.598 28.069 1.00 87.25 179 LYS A O 1
ATOM 1419 N N . THR A 1 180 ? 12.104 -19.700 29.624 1.00 87.88 180 THR A N 1
ATOM 1420 C CA . THR A 1 180 ? 12.839 -20.584 28.702 1.00 87.88 180 THR A CA 1
ATOM 1421 C C . THR A 1 180 ? 12.447 -22.045 28.922 1.00 87.88 180 THR A C 1
ATOM 1423 O O . THR A 1 180 ? 11.824 -22.391 29.921 1.00 87.88 180 THR A O 1
ATOM 1426 N N . ASP A 1 181 ? 12.801 -22.919 27.985 1.00 88.69 181 ASP A N 1
ATOM 1427 C CA . ASP A 1 181 ? 12.518 -24.356 28.042 1.00 88.69 181 ASP A CA 1
ATOM 1428 C C . ASP A 1 181 ? 13.780 -25.227 28.126 1.00 88.69 181 ASP A C 1
ATOM 1430 O O . ASP A 1 181 ? 13.687 -26.454 28.035 1.00 88.69 181 ASP A O 1
ATOM 1434 N N . CYS A 1 182 ? 14.946 -24.605 28.313 1.00 93.62 182 CYS A N 1
ATOM 1435 C CA . CYS A 1 182 ? 16.208 -25.289 28.547 1.00 93.62 182 CYS A CA 1
ATOM 1436 C C . CYS A 1 182 ? 17.125 -24.494 29.485 1.00 93.62 182 CYS A C 1
ATOM 1438 O O . CYS A 1 182 ? 16.968 -23.286 29.670 1.00 93.62 182 CYS A O 1
ATOM 1440 N N . CYS A 1 183 ? 18.075 -25.186 30.108 1.00 94.06 183 CYS A N 1
ATOM 1441 C CA . CYS A 1 183 ? 19.120 -24.577 30.917 1.00 94.06 183 CYS A CA 1
ATOM 1442 C C . CYS A 1 183 ? 20.453 -25.306 30.732 1.00 94.06 183 CYS A C 1
ATOM 1444 O O . CYS A 1 183 ? 20.511 -26.480 30.353 1.00 94.06 183 CYS A O 1
ATOM 1446 N N . LEU A 1 184 ? 21.531 -24.579 30.999 1.00 94.12 184 LEU A N 1
ATOM 1447 C CA . LEU A 1 184 ? 22.890 -25.081 30.967 1.00 94.12 184 LEU A CA 1
ATOM 1448 C C . LEU A 1 184 ? 23.251 -25.597 32.361 1.00 94.12 184 LEU A C 1
ATOM 1450 O O . LEU A 1 184 ? 23.055 -24.900 33.356 1.00 94.12 184 LEU A O 1
ATOM 1454 N N . ILE A 1 185 ? 23.777 -26.812 32.436 1.00 92.25 185 ILE A N 1
ATOM 1455 C CA . ILE A 1 185 ? 24.209 -27.439 33.681 1.00 92.25 185 ILE A CA 1
ATOM 1456 C C . ILE A 1 185 ? 25.727 -27.313 33.795 1.00 92.25 185 ILE A C 1
ATOM 1458 O O . ILE A 1 185 ? 26.449 -27.844 32.947 1.00 92.25 185 ILE A O 1
ATOM 1462 N N . ASP A 1 186 ? 26.201 -26.626 34.839 1.00 89.75 186 ASP A N 1
ATOM 1463 C CA . ASP A 1 186 ? 27.625 -26.581 35.193 1.00 89.75 186 ASP A CA 1
ATOM 1464 C C . ASP A 1 186 ? 27.989 -27.839 35.980 1.00 89.75 186 ASP A C 1
ATOM 1466 O O . ASP A 1 186 ? 27.548 -28.013 37.120 1.00 89.75 186 ASP A O 1
ATOM 1470 N N . LEU A 1 187 ? 28.791 -28.713 35.375 1.00 82.56 187 LEU A N 1
ATOM 1471 C CA . LEU A 1 187 ? 29.284 -29.937 36.004 1.00 82.56 187 LEU A CA 1
ATOM 1472 C C . LEU A 1 187 ? 30.571 -29.726 36.807 1.00 82.56 187 LEU A C 1
ATOM 1474 O O . LEU A 1 187 ? 31.064 -30.678 37.409 1.00 82.56 187 LEU A O 1
ATOM 1478 N N . GLY A 1 188 ? 31.095 -28.498 36.861 1.00 73.62 188 GLY A N 1
ATOM 1479 C CA . GLY A 1 188 ? 32.340 -28.176 37.554 1.00 73.62 188 GLY A CA 1
ATOM 1480 C C . GLY A 1 188 ? 33.554 -28.915 36.978 1.00 73.62 188 GLY A C 1
ATOM 1481 O O . GLY A 1 188 ? 33.516 -29.438 35.863 1.00 73.62 188 GLY A O 1
ATOM 1482 N N . ASP A 1 189 ? 34.629 -28.998 37.765 1.00 62.59 189 ASP A N 1
ATOM 1483 C CA . ASP A 1 189 ? 35.897 -29.658 37.398 1.00 62.59 189 ASP A CA 1
ATOM 1484 C C . ASP A 1 189 ? 35.827 -31.200 37.466 1.00 62.59 189 ASP A C 1
ATOM 1486 O O . ASP A 1 189 ? 36.811 -31.879 37.754 1.00 62.59 189 ASP A O 1
ATOM 1490 N N . LEU A 1 190 ? 34.652 -31.793 37.229 1.00 54.00 190 LEU A N 1
ATOM 1491 C CA . LEU A 1 190 ? 34.470 -33.246 37.266 1.00 54.00 190 LEU A CA 1
ATOM 1492 C C . LEU A 1 190 ? 35.045 -33.967 36.027 1.00 54.00 190 LEU A C 1
ATOM 1494 O O . LEU A 1 190 ? 35.034 -35.198 36.017 1.00 54.00 190 LEU A O 1
ATOM 1498 N N . GLN A 1 191 ? 35.542 -33.255 34.999 1.00 52.31 191 GLN A N 1
ATOM 1499 C CA . GLN A 1 191 ? 36.199 -33.829 33.807 1.00 52.31 191 GLN A CA 1
ATOM 1500 C C . GLN A 1 191 ? 37.291 -32.907 33.208 1.00 52.31 191 GLN A C 1
ATOM 1502 O O . GLN A 1 191 ? 37.203 -31.686 33.293 1.00 52.31 191 GLN A O 1
ATOM 1507 N N . GLU A 1 192 ? 38.313 -33.510 32.580 1.00 46.75 192 GLU A N 1
ATOM 1508 C CA . GLU A 1 192 ? 39.597 -32.904 32.153 1.00 46.75 192 GLU A CA 1
ATOM 1509 C C . GLU A 1 192 ? 39.537 -31.901 30.965 1.00 46.75 192 GLU A C 1
ATOM 1511 O O . GLU A 1 192 ? 40.584 -31.412 30.541 1.00 46.75 192 GLU A O 1
ATOM 1516 N N . SER A 1 193 ? 38.366 -31.543 30.408 1.00 55.19 193 SER A N 1
ATOM 1517 C CA . SER A 1 193 ? 38.263 -30.585 29.280 1.00 55.19 193 SER A CA 1
ATOM 1518 C C . SER A 1 193 ? 37.064 -29.622 29.365 1.00 55.19 193 SER A C 1
ATOM 1520 O O . SER A 1 193 ? 35.975 -30.008 29.790 1.00 55.19 193 SER A O 1
ATOM 1522 N N . GLN A 1 194 ? 37.219 -28.370 28.900 1.00 53.59 194 GLN A N 1
ATOM 1523 C CA . GLN A 1 194 ? 36.150 -27.348 28.933 1.00 53.59 194 GLN A CA 1
ATOM 1524 C C . GLN A 1 194 ? 34.871 -27.754 28.171 1.00 53.59 194 GLN A C 1
ATOM 1526 O O . GLN A 1 194 ? 33.774 -27.404 28.609 1.00 53.59 194 GLN A O 1
ATOM 1531 N N . ASP A 1 195 ? 34.986 -28.545 27.097 1.00 52.34 195 ASP A N 1
ATOM 1532 C CA . ASP A 1 195 ? 33.840 -29.066 26.326 1.00 52.34 195 ASP A CA 1
ATOM 1533 C C . ASP A 1 195 ? 33.009 -30.110 27.095 1.00 52.34 195 ASP A C 1
ATOM 1535 O O . ASP A 1 195 ? 31.872 -30.404 26.724 1.00 52.34 195 ASP A O 1
ATOM 1539 N N . THR A 1 196 ? 33.551 -30.678 28.178 1.00 63.38 196 THR A N 1
ATOM 1540 C CA . THR A 1 196 ? 32.874 -31.711 28.984 1.00 63.38 196 THR A CA 1
ATOM 1541 C C . THR A 1 196 ? 32.300 -31.197 30.306 1.00 63.38 196 THR A C 1
ATOM 1543 O O . THR A 1 196 ? 31.497 -31.902 30.934 1.00 63.38 196 THR A O 1
ATOM 1546 N N . ARG A 1 197 ? 32.643 -29.955 30.681 1.00 79.88 197 ARG A N 1
ATOM 1547 C CA . ARG A 1 197 ? 32.127 -29.239 31.860 1.00 79.88 197 ARG A CA 1
ATOM 1548 C C . ARG A 1 197 ? 30.645 -28.891 31.747 1.00 79.88 197 ARG A C 1
ATOM 1550 O O . ARG A 1 197 ? 29.953 -28.820 32.758 1.00 79.88 197 ARG A O 1
ATOM 1557 N N . TRP A 1 198 ? 30.150 -28.684 30.534 1.00 87.62 198 TRP A N 1
ATOM 1558 C CA . TRP A 1 198 ? 28.801 -28.181 30.311 1.00 87.62 198 TRP A CA 1
ATOM 1559 C C . TRP A 1 198 ? 27.892 -29.247 29.707 1.00 87.62 198 TRP A C 1
ATOM 1561 O O . TRP A 1 198 ? 28.287 -30.006 28.821 1.00 87.62 198 TRP A O 1
ATOM 1571 N N . ALA A 1 199 ? 26.655 -29.294 30.188 1.00 89.62 199 ALA A N 1
ATOM 1572 C CA . ALA A 1 199 ? 25.590 -30.126 29.640 1.00 89.62 199 ALA A CA 1
ATOM 1573 C C . ALA A 1 199 ? 24.307 -29.302 29.497 1.00 89.62 199 ALA A C 1
ATOM 1575 O O . ALA A 1 199 ? 24.187 -28.236 30.097 1.00 89.62 199 ALA A O 1
ATOM 1576 N N . ILE A 1 200 ? 23.347 -29.774 28.705 1.00 93.38 200 ILE A N 1
ATOM 1577 C CA . ILE A 1 200 ? 22.061 -29.089 28.518 1.00 93.38 200 ILE A CA 1
ATOM 1578 C C . ILE A 1 200 ? 20.921 -29.943 29.059 1.00 93.38 200 ILE A C 1
ATOM 1580 O O . ILE A 1 200 ? 20.863 -31.141 28.798 1.00 93.38 200 ILE A O 1
ATOM 1584 N N . LEU A 1 201 ? 20.005 -29.327 29.799 1.00 93.81 201 LEU A N 1
ATOM 1585 C CA . LEU A 1 201 ? 18.771 -29.958 30.255 1.00 93.81 201 LEU A CA 1
ATOM 1586 C C . LEU A 1 201 ? 17.583 -29.224 29.636 1.00 93.81 201 LEU A C 1
ATOM 1588 O O . LEU A 1 201 ? 17.492 -28.002 29.746 1.00 93.81 201 LEU A O 1
ATOM 1592 N N . THR A 1 202 ? 16.670 -29.952 28.995 1.00 93.38 202 THR A N 1
ATOM 1593 C CA . THR A 1 202 ? 15.466 -29.386 28.373 1.00 93.38 202 THR A CA 1
ATOM 1594 C C . THR A 1 202 ? 14.196 -29.804 29.110 1.00 93.38 202 THR A C 1
ATOM 1596 O O . THR A 1 202 ? 14.140 -30.829 29.789 1.00 93.38 202 THR A O 1
ATOM 1599 N N . SER A 1 203 ? 13.123 -29.040 28.926 1.00 90.00 203 SER A N 1
ATOM 1600 C CA . SER A 1 203 ? 11.779 -29.389 29.403 1.00 90.00 203 SER A CA 1
ATOM 1601 C C . SER A 1 203 ? 11.295 -30.747 28.877 1.00 90.00 203 SER A C 1
ATOM 1603 O O . SER A 1 203 ? 10.587 -31.462 29.583 1.00 90.00 203 SER A O 1
ATOM 1605 N N . THR A 1 204 ? 11.716 -31.137 27.667 1.00 87.75 204 THR A N 1
ATOM 1606 C CA . THR A 1 204 ? 11.385 -32.443 27.079 1.00 87.75 204 THR A CA 1
ATOM 1607 C C . THR A 1 204 ? 12.083 -33.579 27.823 1.00 87.75 204 THR A C 1
ATOM 1609 O O . THR A 1 204 ? 11.474 -34.629 28.024 1.00 87.75 204 THR A O 1
ATOM 1612 N N . ASP A 1 205 ? 13.317 -33.369 28.289 1.00 89.50 205 ASP A N 1
ATOM 1613 C CA . ASP A 1 205 ? 14.036 -34.350 29.111 1.00 89.50 205 ASP A CA 1
ATOM 1614 C C . ASP A 1 205 ? 13.321 -34.566 30.451 1.00 89.50 205 ASP A C 1
ATOM 1616 O O . ASP A 1 205 ? 13.084 -35.705 30.856 1.00 89.50 205 ASP A O 1
ATOM 1620 N N . ILE A 1 206 ? 12.885 -33.475 31.094 1.00 89.00 206 ILE A N 1
ATOM 1621 C CA . ILE A 1 206 ? 12.111 -33.521 32.344 1.00 89.00 206 ILE A CA 1
ATOM 1622 C C . ILE A 1 206 ? 10.772 -34.242 32.130 1.00 89.00 206 ILE A C 1
ATOM 1624 O O . ILE A 1 206 ? 10.401 -35.096 32.931 1.00 89.00 206 ILE A O 1
ATOM 1628 N N . LEU A 1 207 ? 10.059 -33.936 31.042 1.00 84.56 207 LEU A N 1
ATOM 1629 C CA . LEU A 1 207 ? 8.764 -34.544 30.730 1.00 84.56 207 LEU A CA 1
ATOM 1630 C C . LEU A 1 207 ? 8.877 -36.042 30.411 1.00 84.56 207 LEU A C 1
ATOM 1632 O O . LEU A 1 207 ? 8.061 -36.837 30.872 1.00 84.56 207 LEU A O 1
ATOM 1636 N N . ARG A 1 208 ? 9.896 -36.455 29.647 1.00 84.00 208 ARG A N 1
ATOM 1637 C CA . ARG A 1 208 ? 10.168 -37.881 29.395 1.00 84.00 208 ARG A CA 1
ATOM 1638 C C . ARG A 1 208 ? 10.474 -38.613 30.696 1.00 84.00 208 ARG A C 1
ATOM 1640 O O . ARG A 1 208 ? 9.979 -39.714 30.919 1.00 84.00 208 ARG A O 1
ATOM 1647 N N . PHE A 1 209 ? 11.260 -37.990 31.567 1.00 83.81 209 PHE A N 1
ATOM 1648 C CA . PHE A 1 209 ? 11.597 -38.559 32.861 1.00 83.81 209 PHE A CA 1
ATOM 1649 C C . PHE A 1 209 ? 10.377 -38.758 33.765 1.00 83.81 209 PHE A C 1
ATOM 1651 O O . PHE A 1 209 ? 10.212 -39.839 34.330 1.00 83.81 209 PHE A O 1
ATOM 1658 N N . THR A 1 210 ? 9.496 -37.759 33.877 1.00 80.31 210 THR A N 1
ATOM 1659 C CA . THR A 1 210 ? 8.279 -37.882 34.694 1.00 80.31 210 THR A CA 1
ATOM 1660 C C . THR A 1 210 ? 7.328 -38.943 34.146 1.00 80.31 210 THR A C 1
ATOM 1662 O O . THR A 1 210 ? 6.787 -39.723 34.929 1.00 80.31 210 THR A O 1
ATOM 1665 N N . ALA A 1 211 ? 7.183 -39.047 32.822 1.00 75.44 211 ALA A N 1
ATOM 1666 C CA . ALA A 1 211 ? 6.362 -40.077 32.188 1.00 75.44 211 ALA A CA 1
ATOM 1667 C C . ALA A 1 211 ? 6.848 -41.505 32.512 1.00 75.44 211 ALA A C 1
ATOM 1669 O O . ALA A 1 211 ? 6.041 -42.366 32.853 1.00 75.44 211 ALA A O 1
ATOM 1670 N N . HIS A 1 212 ? 8.163 -41.750 32.479 1.00 70.94 212 HIS A N 1
ATOM 1671 C CA . HIS A 1 212 ? 8.737 -43.066 32.793 1.00 70.94 212 HIS A CA 1
ATOM 1672 C C . HIS A 1 212 ? 8.765 -43.401 34.294 1.00 70.94 212 HIS A C 1
ATOM 1674 O O . HIS A 1 212 ? 8.807 -44.577 34.659 1.00 70.94 212 HIS A O 1
ATOM 1680 N N . GLN A 1 213 ? 8.736 -42.397 35.175 1.00 67.31 213 GLN A N 1
ATOM 1681 C CA . GLN A 1 213 ? 8.607 -42.598 36.624 1.00 67.31 213 GLN A CA 1
ATOM 1682 C C . GLN A 1 213 ? 7.199 -43.069 37.012 1.00 67.31 213 GLN A C 1
ATOM 1684 O O . GLN A 1 213 ? 7.077 -43.950 37.858 1.00 67.31 213 GLN A O 1
ATOM 1689 N N . CYS A 1 214 ? 6.148 -42.562 36.354 1.00 52.88 214 CYS A N 1
ATOM 1690 C CA . CYS A 1 214 ? 4.765 -42.995 36.595 1.00 52.88 214 CYS A CA 1
ATOM 1691 C C . CYS A 1 214 ? 4.504 -44.473 36.245 1.00 52.88 214 CYS A C 1
ATOM 1693 O O . CYS A 1 214 ? 3.568 -45.064 36.770 1.00 52.88 214 CYS A O 1
ATOM 1695 N N . GLU A 1 215 ? 5.325 -45.097 35.395 1.00 54.75 215 GLU A N 1
ATOM 1696 C CA . GLU A 1 215 ? 5.237 -46.538 35.104 1.00 54.75 215 GLU A CA 1
ATOM 1697 C C . GLU A 1 215 ? 5.940 -47.410 36.163 1.00 54.75 215 GLU A C 1
ATOM 1699 O O . GLU A 1 215 ? 5.701 -48.616 36.237 1.00 54.75 215 GLU A O 1
ATOM 1704 N N . ARG A 1 216 ? 6.813 -46.824 36.994 1.00 56.03 216 ARG A N 1
ATOM 1705 C CA . ARG A 1 216 ? 7.635 -47.523 37.997 1.00 56.03 216 ARG A CA 1
ATOM 1706 C C . ARG A 1 216 ? 7.149 -47.233 39.416 1.00 56.03 216 ARG A C 1
ATOM 1708 O O . ARG A 1 216 ? 7.916 -46.821 40.283 1.00 56.03 216 ARG A O 1
ATOM 1715 N N . ASP A 1 217 ? 5.879 -47.515 39.667 1.00 50.91 217 ASP A N 1
ATOM 1716 C CA . ASP A 1 217 ? 5.180 -47.303 40.943 1.00 50.91 217 ASP A CA 1
ATOM 1717 C C . ASP A 1 217 ? 5.613 -48.281 42.070 1.00 50.91 217 ASP A C 1
ATOM 1719 O O . ASP A 1 217 ? 4.795 -48.873 42.773 1.00 50.91 217 ASP A O 1
ATOM 1723 N N . SER A 1 218 ? 6.914 -48.549 42.256 1.00 50.53 218 SER A N 1
ATOM 1724 C CA . SER A 1 218 ? 7.360 -49.545 43.254 1.00 50.53 218 SER A CA 1
ATOM 1725 C C . SER A 1 218 ? 8.694 -49.302 43.962 1.00 50.53 218 SER A C 1
ATOM 1727 O O . SER A 1 218 ? 9.105 -50.177 44.721 1.00 50.53 218 SER A O 1
ATOM 1729 N N . ILE A 1 219 ? 9.382 -48.163 43.804 1.00 46.62 219 ILE A N 1
ATOM 1730 C CA . ILE A 1 219 ? 10.564 -47.871 44.642 1.00 46.62 219 ILE A CA 1
ATOM 1731 C C . ILE A 1 219 ? 10.573 -46.413 45.120 1.00 46.62 219 ILE A C 1
ATOM 1733 O O . ILE A 1 219 ? 11.018 -45.510 44.429 1.00 46.62 219 ILE A O 1
ATOM 1737 N N . SER A 1 220 ? 10.099 -46.252 46.357 1.00 47.09 220 SER A N 1
ATOM 1738 C CA . SER A 1 220 ? 10.538 -45.324 47.408 1.00 47.09 220 SER A CA 1
ATOM 1739 C C . SER A 1 220 ? 10.893 -43.868 47.049 1.00 47.09 220 SER A C 1
ATOM 1741 O O . SER A 1 220 ? 11.917 -43.544 46.453 1.00 47.09 220 SER A O 1
ATOM 1743 N N . SER A 1 221 ? 10.090 -42.982 47.627 1.00 50.41 221 SER A N 1
ATOM 1744 C CA . SER A 1 221 ? 10.158 -41.523 47.726 1.00 50.41 221 SER A CA 1
ATOM 1745 C C . SER A 1 221 ? 11.409 -40.933 48.421 1.00 50.41 221 SER A C 1
ATOM 1747 O O . SER A 1 221 ? 11.259 -40.172 49.376 1.00 50.41 221 SER A O 1
ATOM 1749 N N . ALA A 1 222 ? 12.641 -41.259 48.009 1.00 46.53 222 ALA A N 1
ATOM 1750 C CA . ALA A 1 222 ? 13.832 -40.697 48.677 1.00 46.53 222 ALA A CA 1
ATOM 1751 C C . ALA A 1 222 ? 15.107 -40.522 47.826 1.00 46.53 222 ALA A C 1
ATOM 1753 O O . ALA A 1 222 ? 16.186 -40.363 48.393 1.00 46.53 222 ALA A O 1
ATOM 1754 N N . VAL A 1 223 ? 15.025 -40.517 46.493 1.00 53.41 223 VAL A N 1
ATOM 1755 C CA . VAL A 1 223 ? 16.141 -40.036 45.658 1.00 53.41 223 VAL A CA 1
ATOM 1756 C C . VAL A 1 223 ? 15.670 -38.794 44.915 1.00 53.41 223 VAL A C 1
ATOM 1758 O O . VAL A 1 223 ? 14.926 -38.887 43.941 1.00 53.41 223 VAL A O 1
ATOM 1761 N N . GLU A 1 224 ? 16.068 -37.618 45.401 1.00 63.94 224 GLU A N 1
ATOM 1762 C CA . GLU A 1 224 ? 15.978 -36.392 44.610 1.00 63.94 224 GLU A CA 1
ATOM 1763 C C . GLU A 1 224 ? 16.935 -36.536 43.425 1.00 63.94 224 GLU A C 1
ATOM 1765 O O . GLU A 1 224 ? 18.156 -36.516 43.585 1.00 63.94 224 GLU A O 1
ATOM 1770 N N . PHE A 1 225 ? 16.375 -36.733 42.234 1.00 73.62 225 PHE A N 1
ATOM 1771 C CA . PHE A 1 225 ? 17.154 -36.740 41.003 1.00 73.62 225 PHE A CA 1
ATOM 1772 C C . PHE A 1 225 ? 17.789 -35.366 40.805 1.00 73.62 225 PHE A C 1
ATOM 1774 O O . PHE A 1 225 ? 17.135 -34.327 40.979 1.00 73.62 225 PHE A O 1
ATOM 1781 N N . ARG A 1 226 ? 19.076 -35.367 40.457 1.00 86.44 226 ARG A N 1
ATOM 1782 C CA . ARG A 1 226 ? 19.847 -34.146 40.234 1.00 86.44 226 ARG A CA 1
ATOM 1783 C C . ARG A 1 226 ? 19.7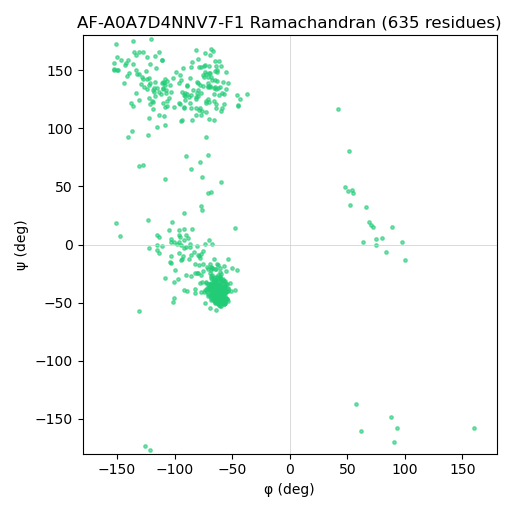87 -33.771 38.762 1.00 86.44 226 ARG A C 1
ATOM 1785 O O . ARG A 1 226 ? 19.664 -34.630 37.891 1.00 86.44 226 ARG A O 1
ATOM 1792 N N . ALA A 1 227 ? 19.914 -32.483 38.468 1.00 85.38 227 ALA A N 1
ATOM 1793 C CA . ALA A 1 227 ? 19.861 -31.965 37.105 1.00 85.38 227 ALA A CA 1
ATOM 1794 C C . ALA A 1 227 ? 20.901 -32.631 36.185 1.00 85.38 227 ALA A C 1
ATOM 1796 O O . ALA A 1 227 ? 20.607 -32.909 35.024 1.00 85.38 227 ALA A O 1
ATOM 1797 N N . ARG A 1 228 ? 22.088 -32.963 36.714 1.00 86.19 228 ARG A N 1
ATOM 1798 C CA . ARG A 1 228 ? 23.147 -33.673 35.975 1.00 86.19 228 ARG A CA 1
ATOM 1799 C C . ARG A 1 228 ? 22.745 -35.058 35.461 1.00 86.19 228 ARG A C 1
ATOM 1801 O O . ARG A 1 228 ? 23.285 -35.486 34.449 1.00 86.19 228 ARG A O 1
ATOM 1808 N N . ASP A 1 229 ? 21.828 -35.745 36.143 1.00 84.44 229 ASP A N 1
ATOM 1809 C CA . ASP A 1 229 ? 21.450 -37.127 35.814 1.00 84.44 229 ASP A CA 1
ATOM 1810 C C . ASP A 1 229 ? 20.557 -37.183 34.559 1.00 84.44 229 ASP A C 1
ATOM 1812 O O . ASP A 1 229 ? 20.400 -38.235 33.943 1.00 84.44 229 ASP A O 1
ATOM 1816 N N . LEU A 1 230 ? 19.985 -36.037 34.179 1.00 86.38 230 LEU A N 1
ATOM 1817 C CA . LEU A 1 230 ? 19.069 -35.856 33.050 1.00 86.38 230 LEU A CA 1
ATOM 1818 C C . LEU A 1 230 ? 19.655 -34.989 31.932 1.00 86.38 230 LEU A C 1
ATOM 1820 O O . LEU A 1 230 ? 19.030 -34.827 30.886 1.00 86.38 230 LEU A O 1
ATOM 1824 N N . ALA A 1 231 ? 20.826 -34.397 32.160 1.00 87.81 231 ALA A N 1
ATOM 1825 C CA . ALA A 1 231 ? 21.442 -33.472 31.226 1.00 87.81 231 ALA A CA 1
ATOM 1826 C C . ALA A 1 231 ? 22.116 -34.215 30.061 1.00 87.81 231 ALA A C 1
ATOM 1828 O O . ALA A 1 231 ? 22.828 -35.202 30.245 1.00 87.81 231 ALA A O 1
ATOM 1829 N N . ASN A 1 232 ? 21.935 -33.697 28.851 1.00 88.50 232 ASN A N 1
ATOM 1830 C CA . ASN A 1 232 ? 22.467 -34.259 27.619 1.00 88.50 232 ASN A CA 1
ATOM 1831 C C . ASN A 1 232 ? 23.894 -33.763 27.323 1.00 88.50 232 ASN A C 1
ATOM 1833 O O . ASN A 1 232 ? 24.225 -32.589 27.527 1.00 88.50 232 ASN A O 1
ATOM 1837 N N . LYS A 1 233 ? 24.720 -34.667 26.778 1.00 85.56 233 LYS A N 1
ATOM 1838 C CA . LYS A 1 233 ? 26.094 -34.436 26.296 1.00 85.56 233 LYS A CA 1
ATOM 1839 C C . LYS A 1 233 ? 26.319 -35.140 24.942 1.00 85.56 233 LYS A C 1
ATOM 1841 O O . LYS A 1 233 ? 25.678 -36.162 24.702 1.00 85.56 233 LYS A O 1
ATOM 1846 N N . PRO A 1 234 ? 27.271 -34.688 24.099 1.00 83.56 234 PRO A N 1
ATOM 1847 C CA . PRO A 1 234 ? 28.084 -33.476 24.240 1.00 83.56 234 PRO A CA 1
ATOM 1848 C C . PRO A 1 234 ? 27.284 -32.206 23.927 1.00 83.56 234 PRO A C 1
ATOM 1850 O O . PRO A 1 234 ? 26.319 -32.247 23.160 1.00 83.56 234 PRO A O 1
ATOM 1853 N N . LEU A 1 235 ? 27.695 -31.076 24.509 1.00 88.88 235 LEU A N 1
ATOM 1854 C CA . LEU A 1 235 ? 27.026 -29.795 24.300 1.00 88.88 235 LEU A CA 1
ATOM 1855 C C . LEU A 1 235 ? 27.173 -29.333 22.845 1.00 88.88 235 LEU A C 1
ATOM 1857 O O . LEU A 1 235 ? 28.281 -29.178 22.336 1.00 88.88 235 LEU A O 1
ATOM 1861 N N . GLN A 1 236 ? 26.051 -29.077 22.173 1.00 92.44 236 GLN A N 1
ATOM 1862 C CA . GLN A 1 236 ? 26.065 -28.540 20.815 1.00 92.44 236 GLN A CA 1
ATOM 1863 C C . GLN A 1 236 ? 26.002 -27.013 20.845 1.00 92.44 236 GLN A C 1
ATOM 1865 O O . GLN A 1 236 ? 25.032 -26.422 21.320 1.00 92.44 236 GLN A O 1
ATOM 1870 N N . THR A 1 237 ? 27.054 -26.383 20.326 1.00 92.62 237 THR A N 1
ATOM 1871 C CA . THR A 1 237 ? 27.242 -24.925 20.354 1.00 92.62 237 THR A CA 1
ATOM 1872 C C . THR A 1 237 ? 27.274 -24.320 18.949 1.00 92.62 237 THR A C 1
ATOM 1874 O O . THR A 1 237 ? 27.506 -25.031 17.972 1.00 92.62 237 THR A O 1
ATOM 1877 N N . VAL A 1 238 ? 27.077 -23.014 18.810 1.00 92.38 238 VAL A N 1
ATOM 1878 C CA . VAL A 1 238 ? 27.285 -22.287 17.546 1.00 92.38 238 VAL A CA 1
ATOM 1879 C C . VAL A 1 238 ? 27.848 -20.903 17.832 1.00 92.38 238 VAL A C 1
ATOM 1881 O O . VAL A 1 238 ? 27.451 -20.281 18.815 1.00 92.38 238 VAL A O 1
ATOM 1884 N N . HIS A 1 239 ? 28.810 -20.435 17.037 1.00 92.25 239 HIS A N 1
ATOM 1885 C CA . HIS A 1 239 ? 29.355 -19.093 17.224 1.00 92.25 239 HIS A CA 1
ATOM 1886 C C . HIS A 1 239 ? 28.345 -18.023 16.806 1.00 92.25 239 HIS A C 1
ATOM 1888 O O . HIS A 1 239 ? 27.634 -18.193 15.821 1.00 92.25 239 HIS A O 1
ATOM 1894 N N . GLU A 1 240 ? 28.312 -16.896 17.513 1.00 89.00 240 GLU A N 1
ATOM 1895 C CA . GLU A 1 240 ? 27.360 -15.816 17.224 1.00 89.00 240 GLU A CA 1
ATOM 1896 C C . GLU A 1 240 ? 27.535 -15.191 15.827 1.00 89.00 240 GLU A C 1
ATOM 1898 O O . GLU A 1 240 ? 26.575 -14.695 15.248 1.00 89.00 240 GLU A O 1
ATOM 1903 N N . LEU A 1 241 ? 28.748 -15.256 15.268 1.00 85.94 241 LEU A N 1
ATOM 1904 C CA . LEU A 1 241 ? 29.074 -14.756 13.924 1.00 85.94 241 LEU A CA 1
ATOM 1905 C C . LEU A 1 241 ? 29.007 -15.835 12.825 1.00 85.94 241 LEU A C 1
ATOM 1907 O O . LEU A 1 241 ? 29.302 -15.545 11.670 1.00 85.94 241 LEU A O 1
ATOM 1911 N N . GLU A 1 242 ? 28.676 -17.086 13.164 1.00 83.75 242 GLU A N 1
ATOM 1912 C CA . GLU A 1 242 ? 28.446 -18.127 12.151 1.00 83.75 242 GLU A CA 1
ATOM 1913 C C . GLU A 1 242 ? 27.109 -17.899 11.438 1.00 83.75 242 GLU A C 1
ATOM 1915 O O . GLU A 1 242 ? 26.189 -17.323 12.009 1.00 83.75 242 GLU A O 1
ATOM 1920 N N . TYR A 1 243 ? 26.972 -18.387 10.203 1.00 81.31 243 TYR A N 1
ATOM 1921 C CA . TYR A 1 243 ? 25.721 -18.248 9.457 1.00 81.31 243 TYR A CA 1
ATOM 1922 C C . TYR A 1 243 ? 24.572 -19.063 10.063 1.00 81.31 243 TYR A C 1
ATOM 1924 O O . TYR A 1 243 ? 24.754 -20.221 10.456 1.00 81.31 243 TYR A O 1
ATOM 1932 N N . LEU A 1 244 ? 23.356 -18.508 10.047 1.00 77.81 244 LEU A N 1
ATOM 1933 C CA . LEU A 1 244 ? 22.127 -19.194 10.467 1.00 77.81 244 LEU A CA 1
ATOM 1934 C C . LEU A 1 244 ? 21.903 -20.502 9.701 1.00 77.81 244 LEU A C 1
ATOM 1936 O O . LEU A 1 244 ? 21.421 -21.482 10.271 1.00 77.81 244 LEU A O 1
ATOM 1940 N N . PHE A 1 245 ? 22.318 -20.566 8.434 1.00 69.25 245 PHE A N 1
ATOM 1941 C CA . PHE A 1 245 ? 22.306 -21.805 7.659 1.00 69.25 245 PHE A CA 1
ATOM 1942 C C . PHE A 1 245 ? 23.164 -22.911 8.298 1.00 69.25 245 PHE A C 1
ATOM 1944 O O . PHE A 1 245 ? 22.728 -24.059 8.384 1.00 69.25 245 PHE A O 1
ATOM 1951 N N . ASN A 1 246 ? 24.344 -22.576 8.831 1.00 76.00 246 ASN A N 1
ATOM 1952 C CA . ASN A 1 246 ? 25.198 -23.541 9.530 1.00 76.00 246 ASN A CA 1
ATOM 1953 C C . ASN A 1 246 ? 24.564 -24.002 10.848 1.00 76.00 246 ASN A C 1
ATOM 1955 O O . ASN A 1 246 ? 24.635 -25.187 11.180 1.00 76.00 246 ASN A O 1
ATOM 1959 N N . ALA A 1 247 ? 23.891 -23.100 11.570 1.00 83.69 247 ALA A N 1
ATOM 1960 C CA . ALA A 1 247 ? 23.121 -23.454 12.759 1.00 83.69 247 ALA A CA 1
ATOM 1961 C C . ALA A 1 247 ? 21.985 -24.440 12.425 1.00 83.69 247 ALA A C 1
ATOM 1963 O O . ALA A 1 247 ? 21.841 -25.463 13.096 1.00 83.69 247 ALA A O 1
ATOM 1964 N N . LEU A 1 248 ? 21.240 -24.195 11.341 1.00 76.38 248 LEU A N 1
ATOM 1965 C CA . LEU A 1 248 ? 20.183 -25.088 10.859 1.00 76.38 248 LEU A CA 1
ATOM 1966 C C . LEU A 1 248 ? 20.729 -26.456 10.431 1.00 76.38 248 LEU A C 1
ATOM 1968 O O . LEU A 1 248 ? 20.165 -27.492 10.794 1.00 76.38 248 LEU A O 1
ATOM 1972 N N . LEU A 1 249 ? 21.849 -26.483 9.701 1.00 72.00 249 LEU A N 1
ATOM 1973 C CA . LEU A 1 249 ? 22.537 -27.725 9.341 1.00 72.00 249 LEU A CA 1
ATOM 1974 C C . LEU A 1 249 ? 22.946 -28.510 10.590 1.00 72.00 249 LEU A C 1
ATOM 1976 O O . LEU A 1 249 ? 22.771 -29.729 10.636 1.00 72.00 249 LEU A O 1
ATOM 1980 N N . LYS A 1 250 ? 23.458 -27.822 11.617 1.00 80.44 250 LYS A N 1
ATOM 1981 C CA . LYS A 1 250 ? 23.862 -28.434 12.884 1.00 80.44 250 LYS A CA 1
ATOM 1982 C C . LYS A 1 250 ? 22.659 -29.016 13.635 1.00 80.44 250 LYS A C 1
ATOM 1984 O O . LYS A 1 250 ? 22.701 -30.186 14.009 1.00 80.44 250 LYS A O 1
ATOM 1989 N N . MET A 1 251 ? 21.574 -28.254 13.776 1.00 86.56 251 MET A N 1
ATOM 1990 C CA . MET A 1 251 ? 20.312 -28.713 14.378 1.00 86.56 251 MET A CA 1
ATOM 1991 C C . MET A 1 251 ? 19.741 -29.938 13.651 1.00 86.56 251 MET A C 1
ATOM 1993 O O . MET A 1 251 ? 19.401 -30.933 14.286 1.00 86.56 251 MET A O 1
ATOM 1997 N N . THR A 1 252 ? 19.736 -29.916 12.316 1.00 66.50 252 THR A N 1
ATOM 1998 C CA . THR A 1 252 ? 19.244 -31.025 11.482 1.00 66.50 252 THR A CA 1
ATOM 1999 C C . THR A 1 252 ? 20.112 -32.274 11.627 1.00 66.50 252 THR A C 1
ATOM 2001 O O . THR A 1 252 ? 19.600 -33.374 11.824 1.00 66.50 252 THR A O 1
ATOM 2004 N N . ARG A 1 253 ? 21.440 -32.114 11.559 1.00 72.25 253 ARG A N 1
ATOM 2005 C CA . ARG A 1 253 ? 22.400 -33.222 11.652 1.00 72.25 253 ARG A CA 1
ATOM 2006 C C . ARG A 1 253 ? 22.327 -33.936 12.997 1.00 72.25 253 ARG A C 1
ATOM 2008 O O . ARG A 1 253 ? 22.411 -35.160 13.028 1.00 72.25 253 ARG A O 1
ATOM 2015 N N . PHE A 1 254 ? 22.220 -33.179 14.087 1.00 82.31 254 PHE A N 1
ATOM 2016 C CA . PHE A 1 254 ? 22.182 -33.727 15.444 1.00 82.31 254 PHE A CA 1
ATOM 2017 C C . PHE A 1 254 ? 20.760 -33.999 15.952 1.00 82.31 254 PHE A C 1
ATOM 2019 O O . PHE A 1 254 ? 20.621 -34.546 17.039 1.00 82.31 254 PHE A O 1
ATOM 2026 N N . GLN A 1 255 ? 19.729 -33.671 15.162 1.00 82.12 255 GLN A N 1
ATOM 2027 C CA . GLN A 1 255 ? 18.309 -33.824 15.509 1.00 82.12 255 GLN A CA 1
ATOM 2028 C C . GLN A 1 255 ? 17.951 -33.137 16.834 1.00 82.12 255 GLN A C 1
ATOM 2030 O O . GLN A 1 255 ? 17.303 -33.712 17.706 1.00 82.12 255 GLN A O 1
ATOM 2035 N N . ILE A 1 256 ? 18.413 -31.896 16.983 1.00 88.25 256 ILE A N 1
ATOM 2036 C CA . ILE A 1 256 ? 18.200 -31.068 18.170 1.00 88.25 256 ILE A CA 1
ATOM 2037 C C . ILE A 1 256 ? 17.572 -29.738 17.790 1.00 88.25 256 ILE A C 1
ATOM 2039 O O . ILE A 1 256 ? 17.880 -29.168 16.747 1.00 88.25 256 ILE A O 1
ATOM 2043 N N . ASP A 1 257 ? 16.781 -29.192 18.706 1.00 89.69 257 ASP A N 1
ATOM 2044 C CA . ASP A 1 257 ? 16.105 -27.914 18.490 1.00 89.69 257 ASP A CA 1
ATOM 2045 C C . ASP A 1 257 ? 16.772 -26.749 19.236 1.00 89.69 257 ASP A C 1
ATOM 2047 O O . ASP A 1 257 ? 16.238 -25.639 19.252 1.00 89.69 257 ASP A O 1
ATOM 2051 N N . ARG A 1 258 ? 17.883 -26.989 19.938 1.00 92.69 258 ARG A N 1
ATOM 2052 C CA . ARG A 1 258 ? 18.562 -26.001 20.789 1.00 92.69 258 ARG A CA 1
ATOM 2053 C C . ARG A 1 258 ? 20.059 -26.035 20.513 1.00 92.69 258 ARG A C 1
ATOM 2055 O O . ARG A 1 258 ? 20.662 -27.104 20.549 1.00 92.69 258 ARG A O 1
ATOM 2062 N N . LEU A 1 259 ? 20.653 -24.871 20.276 1.00 94.31 259 LEU A N 1
ATOM 2063 C CA . LEU A 1 259 ? 22.102 -24.685 20.250 1.00 94.31 259 LEU A CA 1
ATOM 2064 C C . LEU A 1 259 ? 22.489 -23.648 21.295 1.00 94.31 259 LEU A C 1
ATOM 2066 O O . LEU A 1 259 ? 21.816 -22.629 21.435 1.00 94.31 259 LEU A O 1
ATOM 2070 N N . VAL A 1 260 ? 23.587 -23.882 22.008 1.00 94.69 260 VAL A N 1
ATOM 2071 C CA . VAL A 1 260 ? 24.150 -22.864 22.901 1.00 94.69 260 VAL A CA 1
ATOM 2072 C C . VAL A 1 260 ? 24.988 -21.897 22.077 1.00 94.69 260 VAL A C 1
ATOM 2074 O O . VAL A 1 260 ? 25.895 -22.311 21.353 1.00 94.69 260 VAL A O 1
ATOM 2077 N N . VAL A 1 261 ? 24.691 -20.608 22.169 1.00 94.25 261 VAL A N 1
ATOM 2078 C CA . VAL A 1 261 ? 25.437 -19.588 21.434 1.00 94.25 261 VAL A CA 1
ATOM 2079 C C . VAL A 1 261 ? 26.716 -19.269 22.191 1.00 94.25 261 VAL A C 1
ATOM 2081 O O . VAL A 1 261 ? 26.683 -18.981 23.389 1.00 94.25 261 VAL A O 1
ATOM 2084 N N . ARG A 1 262 ? 27.848 -19.347 21.489 1.00 92.81 262 ARG A N 1
ATOM 2085 C CA . ARG A 1 262 ? 29.173 -19.012 22.014 1.00 92.81 262 ARG A CA 1
ATOM 2086 C C . ARG A 1 262 ? 29.686 -17.708 21.406 1.00 92.81 262 ARG A C 1
ATOM 2088 O O . ARG A 1 262 ? 29.510 -17.460 20.212 1.00 92.81 262 ARG A O 1
ATOM 2095 N N . ARG A 1 263 ? 30.370 -16.926 22.232 1.00 88.12 263 ARG A N 1
ATOM 2096 C CA . ARG A 1 263 ? 31.116 -15.718 21.886 1.00 88.12 263 ARG A CA 1
ATOM 2097 C C . ARG A 1 263 ? 32.562 -15.902 22.323 1.00 88.12 263 ARG A C 1
ATOM 2099 O O . ARG A 1 263 ? 32.821 -16.399 23.417 1.00 88.12 263 ARG A O 1
ATOM 2106 N N . GLU A 1 264 ? 33.495 -15.498 21.477 1.00 83.12 264 GLU A N 1
ATOM 2107 C CA . GLU A 1 264 ? 34.915 -15.461 21.819 1.00 83.12 264 GLU A CA 1
ATOM 2108 C C . GLU A 1 264 ? 35.272 -14.082 22.390 1.00 83.12 264 GLU A C 1
ATOM 2110 O O . GLU A 1 264 ? 34.997 -13.050 21.776 1.00 83.12 264 GLU A O 1
ATOM 2115 N N . LYS A 1 265 ? 35.841 -14.043 23.598 1.00 78.69 265 LYS A N 1
ATOM 2116 C CA . LYS A 1 265 ? 36.342 -12.805 24.209 1.00 78.69 265 LYS A CA 1
ATOM 2117 C C . LYS A 1 265 ? 37.709 -12.436 23.632 1.00 78.69 265 LYS A C 1
ATOM 2119 O O . LYS A 1 265 ? 38.456 -13.291 23.171 1.00 78.69 265 LYS A O 1
ATOM 2124 N N . ASN A 1 266 ? 38.101 -11.165 23.759 1.00 73.94 266 ASN A N 1
ATOM 2125 C CA . ASN A 1 266 ? 39.403 -10.655 23.289 1.00 73.94 266 ASN A CA 1
ATOM 2126 C C . ASN A 1 266 ? 40.629 -11.386 23.883 1.00 73.94 266 ASN A C 1
ATOM 2128 O O . ASN A 1 266 ? 41.730 -11.264 23.356 1.00 73.94 266 ASN A O 1
ATOM 2132 N N . ASN A 1 267 ? 40.455 -12.111 24.991 1.00 73.25 267 ASN A N 1
ATOM 2133 C CA . ASN A 1 267 ? 41.478 -12.930 25.645 1.00 73.25 267 ASN A CA 1
ATOM 2134 C C . ASN A 1 267 ? 41.492 -14.402 25.168 1.00 73.25 267 ASN A C 1
ATOM 2136 O O . ASN A 1 267 ? 42.260 -15.192 25.711 1.00 73.25 267 ASN A O 1
ATOM 2140 N N . GLY A 1 268 ? 40.664 -14.772 24.184 1.00 70.88 268 GLY A N 1
ATOM 2141 C CA . GLY A 1 268 ? 40.524 -16.138 23.666 1.00 70.88 268 GLY A CA 1
ATOM 2142 C C . GLY A 1 268 ? 39.634 -17.057 24.513 1.00 70.88 268 GLY A C 1
ATOM 2143 O O . GLY A 1 268 ? 39.552 -18.251 24.234 1.00 70.88 268 GLY A O 1
ATOM 2144 N N . GLU A 1 269 ? 38.971 -16.543 25.556 1.00 77.44 269 GLU A N 1
ATOM 2145 C CA . GLU A 1 269 ? 38.036 -17.331 26.367 1.00 77.44 269 GLU A CA 1
ATOM 2146 C C . GLU A 1 269 ? 36.660 -17.443 25.697 1.00 77.44 269 GLU A C 1
ATOM 2148 O O . GLU A 1 269 ? 36.126 -16.470 25.159 1.00 77.44 269 GLU A O 1
ATOM 2153 N N . ILE A 1 270 ? 36.060 -18.633 25.780 1.00 79.81 270 ILE A N 1
ATOM 2154 C CA . ILE A 1 270 ? 34.714 -18.899 25.270 1.00 79.81 270 ILE A CA 1
ATOM 2155 C C . ILE A 1 270 ? 33.686 -18.539 26.346 1.00 79.81 270 ILE A C 1
ATOM 2157 O O . ILE A 1 270 ? 33.685 -19.103 27.440 1.00 79.81 270 ILE A O 1
ATOM 2161 N N . GLU A 1 271 ? 32.776 -17.630 26.013 1.00 86.50 271 GLU A N 1
ATOM 2162 C CA . GLU A 1 271 ? 31.610 -17.282 26.820 1.00 86.50 271 GLU A CA 1
ATOM 2163 C C . GLU A 1 271 ? 30.334 -17.780 26.140 1.00 86.50 271 GLU A C 1
ATOM 2165 O O . GLU A 1 271 ? 30.178 -17.675 24.923 1.00 86.50 271 GLU A O 1
ATOM 2170 N N . TYR A 1 272 ? 29.398 -18.312 26.924 1.00 91.06 272 TYR A N 1
ATOM 2171 C CA . TYR A 1 272 ? 28.066 -18.645 26.430 1.00 91.06 272 TYR A CA 1
ATOM 2172 C C . TYR A 1 272 ? 27.143 -17.448 26.629 1.00 91.06 272 TYR A C 1
ATOM 2174 O O . TYR A 1 272 ? 27.057 -16.918 27.732 1.00 91.06 272 TYR A O 1
ATOM 2182 N N . SER A 1 273 ? 26.463 -17.015 25.570 1.00 88.06 273 SER A N 1
ATOM 2183 C CA . SER A 1 273 ? 25.597 -15.829 25.598 1.00 88.06 273 SER A CA 1
ATOM 2184 C C . SER A 1 273 ? 24.112 -16.166 25.753 1.00 88.06 273 SER A C 1
ATOM 2186 O O . SER A 1 273 ? 23.342 -15.329 26.218 1.00 88.06 273 SER A O 1
ATOM 2188 N N . GLY A 1 274 ? 23.702 -17.391 25.410 1.00 92.44 274 GLY A N 1
ATOM 2189 C CA . GLY A 1 274 ? 22.312 -17.836 25.508 1.00 92.44 274 GLY A CA 1
ATOM 2190 C C . GLY A 1 274 ? 22.010 -19.054 24.643 1.00 92.44 274 GLY A C 1
ATOM 2191 O O . GLY A 1 274 ? 22.917 -19.803 24.268 1.00 92.44 274 GLY A O 1
ATOM 2192 N N . PHE A 1 275 ? 20.732 -19.250 24.319 1.00 93.88 275 PHE A N 1
ATOM 2193 C CA . PHE A 1 275 ? 20.270 -20.371 23.497 1.00 93.88 275 PHE A CA 1
ATOM 2194 C C . PHE A 1 275 ? 19.623 -19.887 22.201 1.00 93.88 275 PHE A C 1
ATOM 2196 O O . PHE A 1 275 ? 18.717 -19.057 22.216 1.00 93.88 275 PHE A O 1
ATOM 2203 N N . LEU A 1 276 ? 20.038 -20.465 21.078 1.00 92.94 276 LEU A N 1
ATOM 2204 C CA . LEU A 1 276 ? 19.339 -20.346 19.806 1.00 92.94 276 LEU A CA 1
ATOM 2205 C C . LEU A 1 276 ? 18.358 -21.511 19.681 1.00 92.94 276 LEU A C 1
ATOM 2207 O O . LEU A 1 276 ? 18.769 -22.677 19.673 1.00 92.94 276 LEU A O 1
ATOM 2211 N N . HIS A 1 277 ? 17.063 -21.215 19.581 1.00 91.62 277 HIS A N 1
ATOM 2212 C CA . HIS A 1 277 ? 16.044 -22.245 19.393 1.00 91.62 277 HIS A CA 1
ATOM 2213 C C . HIS A 1 277 ? 15.724 -22.410 17.907 1.00 91.62 277 HIS A C 1
ATOM 2215 O O . HIS A 1 277 ? 15.654 -21.429 17.170 1.00 91.62 277 HIS A O 1
ATOM 2221 N N . LEU A 1 278 ? 15.425 -23.640 17.479 1.00 85.50 278 LEU A N 1
ATOM 2222 C CA . LEU A 1 278 ? 15.004 -23.931 16.109 1.00 85.50 278 LEU A CA 1
ATOM 2223 C C . LEU A 1 278 ? 13.770 -23.119 15.723 1.00 85.50 278 LEU A C 1
ATOM 2225 O O . LEU A 1 278 ? 13.714 -22.646 14.605 1.00 85.50 278 LEU A O 1
ATOM 2229 N N . LYS A 1 279 ? 12.814 -22.893 16.632 1.00 80.44 279 LYS A N 1
ATOM 2230 C CA . LYS A 1 279 ? 11.634 -22.053 16.356 1.00 80.44 279 LYS A CA 1
ATOM 2231 C C . LYS A 1 279 ? 11.979 -20.577 16.121 1.00 80.44 279 LYS A C 1
ATOM 2233 O O . LYS A 1 279 ? 11.288 -19.929 15.351 1.00 80.44 279 LYS A O 1
ATOM 2238 N N . ASP A 1 280 ? 13.022 -20.062 16.771 1.00 81.88 280 ASP A N 1
ATOM 2239 C CA . ASP A 1 280 ? 13.425 -18.654 16.680 1.00 81.88 280 ASP A CA 1
ATOM 2240 C C . ASP A 1 280 ? 14.274 -18.447 15.423 1.00 81.88 280 ASP A C 1
ATOM 2242 O O . ASP A 1 280 ? 14.023 -17.527 14.651 1.00 81.88 280 ASP A O 1
ATOM 2246 N N . LEU A 1 281 ? 15.178 -19.393 15.144 1.00 79.56 281 LEU A N 1
ATOM 2247 C CA . LEU A 1 281 ? 15.858 -19.528 13.859 1.00 79.56 281 LEU A CA 1
ATOM 2248 C C . LEU A 1 281 ? 14.829 -19.664 12.729 1.00 79.56 281 LEU A C 1
ATOM 2250 O O . LEU A 1 281 ? 14.857 -18.910 11.763 1.00 79.56 281 LEU A O 1
ATOM 2254 N N . MET A 1 282 ? 13.859 -20.569 12.876 1.00 72.38 282 MET A N 1
ATOM 2255 C CA . MET A 1 282 ? 12.757 -20.721 11.934 1.00 72.38 282 MET A CA 1
ATOM 2256 C C . MET A 1 282 ? 11.901 -19.469 11.895 1.00 72.38 282 MET A C 1
ATOM 2258 O O . MET A 1 282 ? 11.377 -19.219 10.841 1.00 72.38 282 MET A O 1
ATOM 2262 N N . GLY A 1 283 ? 11.786 -18.655 12.944 1.00 65.38 283 GLY A N 1
ATOM 2263 C CA . GLY A 1 283 ? 11.093 -17.363 12.910 1.00 65.38 283 GLY A CA 1
ATOM 2264 C C . GLY A 1 283 ? 11.797 -16.329 12.026 1.00 65.38 283 GLY A C 1
ATOM 2265 O O . GLY A 1 283 ? 11.140 -15.550 11.334 1.00 65.38 283 GLY A O 1
ATOM 2266 N N . VAL A 1 284 ? 13.133 -16.369 11.970 1.00 65.25 284 VAL A N 1
ATOM 2267 C CA . VAL A 1 284 ? 13.918 -15.601 10.986 1.00 65.25 284 VAL A CA 1
ATOM 2268 C C . VAL A 1 284 ? 13.628 -16.097 9.561 1.00 65.25 284 VAL A C 1
ATOM 2270 O O . VAL A 1 284 ? 13.463 -15.289 8.638 1.00 65.25 284 VAL A O 1
ATOM 2273 N N . PHE A 1 285 ? 13.481 -17.417 9.391 1.00 60.06 285 PHE A N 1
ATOM 2274 C CA . PHE A 1 285 ? 13.134 -18.054 8.112 1.00 60.06 285 PHE A CA 1
ATOM 2275 C C . PHE A 1 285 ? 11.630 -18.001 7.758 1.00 60.06 285 PHE A C 1
ATOM 2277 O O . PHE A 1 285 ? 11.268 -18.051 6.585 1.00 60.06 285 PHE A O 1
ATOM 2284 N N . ALA A 1 286 ? 10.754 -17.875 8.749 1.00 55.66 286 ALA A N 1
ATOM 2285 C CA . ALA A 1 286 ? 9.311 -18.050 8.694 1.00 55.66 286 ALA A CA 1
ATOM 2286 C C . ALA A 1 286 ? 8.645 -16.972 9.560 1.00 55.66 286 ALA A C 1
ATOM 2288 O O . ALA A 1 286 ? 8.394 -17.142 10.748 1.00 55.66 286 ALA A O 1
ATOM 2289 N N . ASN A 1 287 ? 8.304 -15.867 8.902 1.00 57.81 287 ASN A N 1
ATOM 2290 C CA . ASN A 1 287 ? 7.250 -14.932 9.290 1.00 57.81 287 ASN A CA 1
ATOM 2291 C C . ASN A 1 287 ? 7.280 -14.408 10.745 1.00 57.81 287 ASN A C 1
ATOM 2293 O O . ASN A 1 287 ? 6.441 -14.769 11.573 1.00 57.81 287 ASN A O 1
ATOM 2297 N N . GLN A 1 288 ? 8.134 -13.406 10.991 1.00 61.81 288 GLN A N 1
ATOM 2298 C CA . GLN A 1 288 ? 8.135 -12.511 12.167 1.00 61.81 288 GLN A CA 1
ATOM 2299 C C . GLN A 1 288 ? 6.743 -11.942 12.551 1.00 61.81 288 GLN A C 1
ATOM 2301 O O . GLN A 1 288 ? 6.514 -11.568 13.701 1.00 61.81 288 GLN A O 1
ATOM 2306 N N . SER A 1 289 ? 5.780 -11.908 11.626 1.00 62.44 289 SER A N 1
ATOM 2307 C CA . SER A 1 289 ? 4.451 -11.314 11.821 1.00 62.44 289 SER A CA 1
ATOM 2308 C C . SER A 1 289 ? 3.575 -11.980 12.887 1.00 62.44 289 SER A C 1
ATOM 2310 O O . SER A 1 289 ? 2.818 -11.283 13.562 1.00 62.44 289 SER A O 1
ATOM 2312 N N . ALA A 1 290 ? 3.667 -13.301 13.075 1.00 62.72 290 ALA A N 1
ATOM 2313 C CA . ALA A 1 290 ? 2.840 -14.005 14.062 1.00 62.72 290 ALA A CA 1
ATOM 2314 C C . ALA A 1 290 ? 3.224 -13.640 15.508 1.00 62.72 290 ALA A C 1
ATOM 2316 O O . ALA A 1 290 ? 2.359 -13.521 16.376 1.00 62.72 290 ALA A O 1
ATOM 2317 N N . LEU A 1 291 ? 4.518 -13.412 15.756 1.00 67.50 291 LEU A N 1
ATOM 2318 C CA . LEU A 1 291 ? 5.016 -12.976 17.061 1.00 67.50 291 LEU A CA 1
ATOM 2319 C C . LEU A 1 291 ? 4.582 -11.542 17.375 1.00 67.50 291 LEU A C 1
ATOM 2321 O O . LEU A 1 291 ? 4.209 -11.260 18.511 1.00 67.50 291 LEU A O 1
ATOM 2325 N N . VAL A 1 292 ? 4.580 -10.652 16.377 1.00 73.06 292 VAL A N 1
ATOM 2326 C CA . VAL A 1 292 ? 4.109 -9.270 16.555 1.00 73.06 292 VAL A CA 1
ATOM 2327 C C . VAL A 1 292 ? 2.631 -9.242 16.950 1.00 73.06 292 VAL A C 1
ATOM 2329 O O . VAL A 1 292 ? 2.271 -8.533 17.885 1.00 73.06 292 VAL A O 1
ATOM 2332 N N . LEU A 1 293 ? 1.786 -10.065 16.319 1.00 72.19 293 LEU A N 1
ATOM 2333 C CA . LEU A 1 293 ? 0.362 -10.142 16.660 1.00 72.19 293 LEU A CA 1
ATOM 2334 C C . LEU A 1 293 ? 0.124 -10.526 18.131 1.00 72.19 293 LEU A C 1
ATOM 2336 O O . LEU A 1 293 ? -0.671 -9.876 18.806 1.00 72.19 2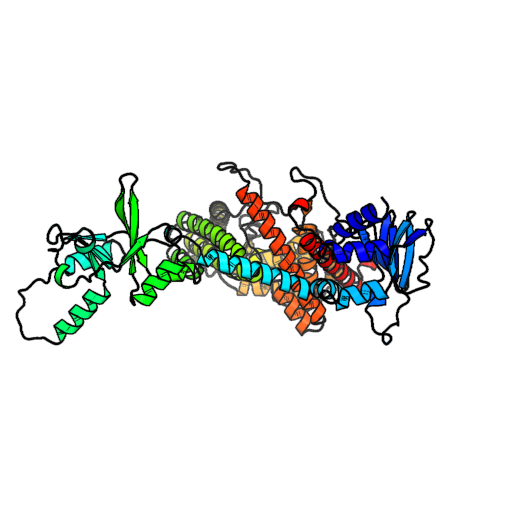93 LEU A O 1
ATOM 2340 N N . LEU A 1 294 ? 0.854 -11.521 18.648 1.00 71.38 294 LEU A N 1
ATOM 2341 C CA . LEU A 1 294 ? 0.760 -11.919 20.060 1.00 71.38 294 LEU A CA 1
ATOM 2342 C C . LEU A 1 294 ? 1.157 -10.783 21.010 1.00 71.38 294 LEU A C 1
ATOM 2344 O O . LEU A 1 294 ? 0.517 -10.593 22.043 1.00 71.38 294 LEU A O 1
ATOM 2348 N N . LYS A 1 295 ? 2.195 -10.009 20.666 1.00 81.06 295 LYS A N 1
ATOM 2349 C CA . LYS A 1 295 ? 2.606 -8.857 21.477 1.00 81.06 295 LYS A CA 1
ATOM 2350 C C . LYS A 1 295 ? 1.555 -7.741 21.465 1.00 81.06 295 LYS A C 1
ATOM 2352 O O . LYS A 1 295 ? 1.319 -7.141 22.507 1.00 81.06 295 LYS A O 1
ATOM 2357 N N . ILE A 1 296 ? 0.889 -7.500 20.330 1.00 83.44 296 ILE A N 1
ATOM 2358 C CA . ILE A 1 296 ? -0.194 -6.504 20.226 1.00 83.44 296 ILE A CA 1
ATOM 2359 C C . ILE A 1 296 ? -1.345 -6.848 21.180 1.00 83.44 296 ILE A C 1
ATOM 2361 O O . ILE A 1 296 ? -1.863 -5.967 21.863 1.00 83.44 296 ILE A O 1
ATOM 2365 N N . GLU A 1 297 ? -1.738 -8.121 21.263 1.00 77.94 297 GLU A N 1
ATOM 2366 C CA . GLU A 1 297 ? -2.809 -8.560 22.170 1.00 77.94 297 GLU A CA 1
ATOM 2367 C C . GLU A 1 297 ? -2.438 -8.396 23.653 1.00 77.94 297 GLU A C 1
ATOM 2369 O O . GLU A 1 297 ? -3.310 -8.140 24.485 1.00 77.94 297 GLU A O 1
ATOM 2374 N N . GLN A 1 298 ? -1.149 -8.514 23.984 1.00 85.44 298 GLN A N 1
ATOM 2375 C CA . GLN A 1 298 ? -0.628 -8.410 25.350 1.00 85.44 298 GLN A CA 1
ATOM 2376 C C . GLN A 1 298 ? -0.286 -6.979 25.784 1.00 85.44 298 GLN A C 1
ATOM 2378 O O . GLN A 1 298 ? -0.073 -6.762 26.977 1.00 85.44 298 GLN A O 1
ATOM 2383 N N . ALA A 1 299 ? -0.237 -6.018 24.858 1.00 90.31 299 ALA A N 1
ATOM 2384 C CA . ALA A 1 299 ? 0.087 -4.624 25.151 1.00 90.31 299 ALA A CA 1
ATOM 2385 C C . ALA A 1 299 ? -0.945 -4.008 26.110 1.00 90.31 299 ALA A C 1
ATOM 2387 O O . ALA A 1 299 ? -2.151 -4.088 25.863 1.00 90.31 299 ALA A O 1
ATOM 2388 N N . ASN A 1 300 ? -0.494 -3.390 27.201 1.00 91.81 300 ASN A N 1
ATOM 2389 C CA . ASN A 1 300 ? -1.358 -2.812 28.241 1.00 91.81 300 ASN A CA 1
ATOM 2390 C C . ASN A 1 300 ? -1.241 -1.289 28.344 1.00 91.81 300 ASN A C 1
ATOM 2392 O O . ASN A 1 300 ? -1.989 -0.674 29.103 1.00 91.81 300 ASN A O 1
ATOM 2396 N N . SER A 1 301 ? -0.329 -0.682 27.588 1.00 94.69 301 SER A N 1
ATOM 2397 C CA . SER A 1 301 ? -0.100 0.759 27.569 1.00 94.69 301 SER A CA 1
ATOM 2398 C C . SER A 1 301 ? 0.044 1.290 26.137 1.00 94.69 301 SER A C 1
ATOM 2400 O O . SER A 1 301 ? 0.213 0.524 25.186 1.00 94.69 301 SER A O 1
ATOM 2402 N N . VAL A 1 302 ? -0.039 2.615 25.977 1.00 94.88 302 VAL A N 1
ATOM 2403 C CA . VAL A 1 302 ? 0.257 3.277 24.693 1.00 94.88 302 VAL A CA 1
ATOM 2404 C C . VAL A 1 302 ? 1.746 3.150 24.352 1.00 94.88 302 VAL A C 1
ATOM 2406 O O . VAL A 1 302 ? 2.076 2.953 23.185 1.00 94.88 302 VAL A O 1
ATOM 2409 N N . ASP A 1 303 ? 2.624 3.161 25.359 1.00 93.81 303 ASP A N 1
ATOM 2410 C CA . ASP A 1 303 ? 4.072 2.998 25.183 1.00 93.81 303 ASP A CA 1
ATOM 2411 C C . ASP A 1 303 ? 4.421 1.606 24.626 1.00 93.81 303 ASP A C 1
ATOM 2413 O O . ASP A 1 303 ? 5.206 1.500 23.683 1.00 93.81 303 ASP A O 1
ATOM 2417 N N . ASP A 1 304 ? 3.761 0.547 25.118 1.00 91.75 304 ASP A N 1
ATOM 2418 C CA . ASP A 1 304 ? 3.916 -0.819 24.591 1.00 91.75 304 ASP A CA 1
ATOM 2419 C C . ASP A 1 304 ? 3.558 -0.866 23.092 1.00 91.75 304 ASP A C 1
ATOM 2421 O O . ASP A 1 304 ? 4.229 -1.512 22.286 1.00 91.75 304 ASP A O 1
ATOM 2425 N N . LEU A 1 305 ? 2.483 -0.170 22.701 1.00 93.31 305 LEU A N 1
ATOM 2426 C CA . LEU A 1 305 ? 2.037 -0.097 21.308 1.00 93.31 305 LEU A CA 1
ATOM 2427 C C . LEU A 1 305 ? 2.981 0.744 20.440 1.00 93.31 305 LEU A C 1
ATOM 2429 O O . LEU A 1 305 ? 3.169 0.414 19.269 1.00 93.31 305 LEU A O 1
ATOM 2433 N N . ALA A 1 306 ? 3.585 1.799 20.991 1.00 91.06 306 ALA A N 1
ATOM 2434 C CA . ALA A 1 306 ? 4.569 2.618 20.289 1.00 91.06 306 ALA A CA 1
ATOM 2435 C C . ALA A 1 306 ? 5.842 1.816 19.967 1.00 91.06 306 ALA A C 1
ATOM 2437 O O . ALA A 1 306 ? 6.329 1.869 18.835 1.00 91.06 306 ALA A O 1
ATOM 2438 N N . GLU A 1 307 ? 6.328 0.999 20.908 1.00 88.62 307 GLU A N 1
ATOM 2439 C CA . GLU A 1 307 ? 7.464 0.098 20.670 1.00 88.62 307 GLU A CA 1
ATOM 2440 C C . GLU A 1 307 ? 7.156 -0.917 19.555 1.00 88.62 307 GLU A C 1
ATOM 2442 O O . GLU A 1 307 ? 7.966 -1.132 18.649 1.00 88.62 307 GLU A O 1
ATOM 2447 N N . LEU A 1 308 ? 5.954 -1.502 19.569 1.00 86.88 308 LEU A N 1
ATOM 2448 C CA . LEU A 1 308 ? 5.508 -2.435 18.530 1.00 86.88 308 LEU A CA 1
ATOM 2449 C C . LEU A 1 308 ? 5.358 -1.771 17.161 1.00 86.88 308 LEU A C 1
ATOM 2451 O O . LEU A 1 308 ? 5.673 -2.391 16.148 1.00 86.88 308 LEU A O 1
ATOM 2455 N N . SER A 1 309 ? 4.909 -0.516 17.128 1.00 86.94 309 SER A N 1
ATOM 2456 C CA . SER A 1 309 ? 4.801 0.275 15.900 1.00 86.94 309 SER A CA 1
ATOM 2457 C C . SER A 1 309 ? 6.167 0.449 15.222 1.00 86.94 309 SER A C 1
ATOM 2459 O O . SER A 1 309 ? 6.281 0.300 14.008 1.00 86.94 309 SER A O 1
ATOM 2461 N N . ASN A 1 310 ? 7.235 0.661 16.000 1.00 83.75 310 ASN A N 1
ATOM 2462 C CA . ASN A 1 310 ? 8.598 0.728 15.462 1.00 83.75 310 ASN A CA 1
ATOM 2463 C C . ASN A 1 310 ? 9.080 -0.632 14.924 1.00 83.75 310 ASN A C 1
ATOM 2465 O O . ASN A 1 310 ? 9.628 -0.684 13.828 1.00 83.75 310 ASN A O 1
ATOM 2469 N N . GLN A 1 311 ? 8.781 -1.739 15.617 1.00 83.38 311 GLN A N 1
ATOM 2470 C CA . GLN A 1 311 ? 9.104 -3.096 15.135 1.00 83.38 311 GLN A CA 1
ATOM 2471 C C . GLN A 1 311 ? 8.417 -3.434 13.794 1.00 83.38 311 GLN A C 1
ATOM 2473 O O . GLN A 1 311 ? 8.917 -4.259 13.027 1.00 83.38 311 GLN A O 1
ATOM 2478 N N . LEU A 1 312 ? 7.268 -2.817 13.488 1.00 84.25 312 LEU A N 1
ATOM 2479 C CA . LEU A 1 312 ? 6.593 -2.996 12.199 1.00 84.25 312 LEU A CA 1
ATOM 2480 C C . LEU A 1 312 ? 7.310 -2.299 11.041 1.00 84.25 312 LEU A C 1
ATOM 2482 O O . LEU A 1 312 ? 7.305 -2.836 9.933 1.00 84.25 312 LEU A O 1
ATOM 2486 N N . ASP A 1 313 ? 7.951 -1.156 11.277 1.00 84.00 313 ASP A N 1
ATOM 2487 C CA . ASP A 1 313 ? 8.760 -0.498 10.248 1.00 84.00 313 ASP A CA 1
ATOM 2488 C C . ASP A 1 313 ? 9.967 -1.375 9.861 1.00 84.00 313 ASP A C 1
ATOM 2490 O O . ASP A 1 313 ? 10.241 -1.551 8.671 1.00 84.00 313 ASP A O 1
ATOM 2494 N N . ASP A 1 314 ? 10.617 -2.015 10.838 1.00 81.75 314 ASP A N 1
ATOM 2495 C CA . ASP A 1 314 ? 11.708 -2.972 10.596 1.00 81.75 314 ASP A CA 1
ATOM 2496 C C . ASP A 1 314 ? 11.226 -4.201 9.810 1.00 81.75 314 ASP A C 1
ATOM 2498 O O . ASP A 1 314 ? 11.923 -4.722 8.931 1.00 81.75 314 ASP A O 1
ATOM 2502 N N . LEU A 1 315 ? 9.997 -4.654 10.078 1.00 81.12 315 LEU A N 1
ATOM 2503 C CA . LEU A 1 315 ? 9.363 -5.733 9.325 1.00 81.12 315 LEU A CA 1
ATOM 2504 C C . LEU A 1 315 ? 9.113 -5.329 7.863 1.00 81.12 315 LEU A C 1
ATOM 2506 O O . LEU A 1 315 ? 9.344 -6.142 6.967 1.00 81.12 315 LEU A O 1
ATOM 2510 N N . VAL A 1 316 ? 8.674 -4.091 7.600 1.00 85.06 316 VAL A N 1
ATOM 2511 C CA . VAL A 1 316 ? 8.519 -3.568 6.228 1.00 85.06 316 VAL A CA 1
ATOM 2512 C C . VAL A 1 316 ? 9.853 -3.621 5.495 1.00 85.06 316 VAL A C 1
ATOM 2514 O O . VAL A 1 316 ? 9.910 -4.167 4.391 1.00 85.06 316 VAL A O 1
ATOM 2517 N N . VAL A 1 317 ? 10.917 -3.100 6.115 1.00 83.81 317 VAL A N 1
ATOM 2518 C CA . VAL A 1 317 ? 12.275 -3.095 5.549 1.00 83.81 317 VAL A CA 1
ATOM 2519 C C . VAL A 1 317 ? 12.704 -4.524 5.232 1.00 83.81 317 VAL A C 1
ATOM 2521 O O . VAL A 1 317 ? 13.053 -4.832 4.094 1.00 83.81 317 VAL A O 1
ATOM 2524 N N . THR A 1 318 ? 12.579 -5.426 6.205 1.00 78.25 318 THR A N 1
ATOM 2525 C CA . THR A 1 318 ? 12.975 -6.832 6.075 1.00 78.25 318 THR A CA 1
ATOM 2526 C C . THR A 1 318 ? 12.231 -7.531 4.937 1.00 78.25 318 THR A C 1
ATOM 2528 O O . THR A 1 318 ? 12.845 -8.191 4.103 1.00 78.25 318 THR A O 1
ATOM 2531 N N . LEU A 1 319 ? 10.904 -7.392 4.859 1.00 77.25 319 LEU A N 1
ATOM 2532 C CA . LEU A 1 319 ? 10.102 -8.024 3.804 1.00 77.25 319 LEU A CA 1
ATOM 2533 C C . LEU A 1 319 ? 10.414 -7.447 2.419 1.00 77.25 319 LEU A C 1
ATOM 2535 O O . LEU A 1 319 ? 10.424 -8.178 1.425 1.00 77.25 319 LEU A O 1
ATOM 2539 N N . HIS A 1 320 ? 10.681 -6.146 2.353 1.00 81.62 320 HIS A N 1
ATOM 2540 C CA . HIS A 1 320 ? 11.007 -5.458 1.111 1.00 81.62 320 HIS A CA 1
ATOM 2541 C C . HIS A 1 320 ? 12.402 -5.823 0.594 1.00 81.62 320 HIS A C 1
ATOM 2543 O O . HIS A 1 320 ? 12.574 -6.071 -0.605 1.00 81.62 320 HIS A O 1
ATOM 2549 N N . LEU A 1 321 ? 13.392 -5.924 1.485 1.00 74.81 321 LEU A N 1
ATOM 2550 C CA . LEU A 1 321 ? 14.718 -6.468 1.174 1.00 74.81 321 LEU A CA 1
ATOM 2551 C C . LEU A 1 321 ? 14.614 -7.929 0.733 1.00 74.81 321 LEU A C 1
ATOM 2553 O O . LEU A 1 321 ? 15.248 -8.312 -0.241 1.00 74.81 321 LEU A O 1
ATOM 2557 N N . LYS A 1 322 ? 13.699 -8.706 1.333 1.00 69.75 322 LYS A N 1
ATOM 2558 C CA . LYS A 1 322 ? 13.395 -10.090 0.931 1.00 69.75 322 LYS A CA 1
ATOM 2559 C C . LYS A 1 322 ? 12.727 -10.228 -0.454 1.00 69.75 322 LYS A C 1
ATOM 2561 O O . LYS A 1 322 ? 12.405 -11.337 -0.880 1.00 69.75 322 LYS A O 1
ATOM 2566 N N . GLY A 1 323 ? 12.485 -9.124 -1.166 1.00 68.00 323 GLY A N 1
ATOM 2567 C CA . GLY A 1 323 ? 11.877 -9.126 -2.500 1.00 68.00 323 GLY A CA 1
ATOM 2568 C C . GLY A 1 323 ? 10.389 -9.497 -2.509 1.00 68.00 323 GLY A C 1
ATOM 2569 O O . GLY A 1 323 ? 9.840 -9.847 -3.560 1.00 68.00 323 GLY A O 1
ATOM 2570 N N . ILE A 1 324 ? 9.710 -9.438 -1.358 1.00 71.69 324 ILE A N 1
ATOM 2571 C CA . ILE A 1 324 ? 8.263 -9.661 -1.288 1.00 71.69 324 ILE A CA 1
ATOM 2572 C C . ILE A 1 324 ? 7.551 -8.539 -2.049 1.00 71.69 324 ILE A C 1
ATOM 2574 O O . ILE A 1 324 ? 7.877 -7.362 -1.897 1.00 71.69 324 ILE A O 1
ATOM 2578 N N . LYS A 1 325 ? 6.562 -8.890 -2.886 1.00 70.12 325 LYS A N 1
ATOM 2579 C CA . LYS A 1 325 ? 5.800 -7.875 -3.626 1.00 70.12 325 LYS A CA 1
ATOM 2580 C C . LYS A 1 325 ? 5.101 -6.930 -2.645 1.00 70.12 325 LYS A C 1
ATOM 2582 O O . LYS A 1 325 ? 4.442 -7.352 -1.695 1.00 70.12 325 LYS A O 1
ATOM 2587 N N . VAL A 1 326 ? 5.193 -5.642 -2.946 1.00 81.69 326 VAL A N 1
ATOM 2588 C CA . VAL A 1 326 ? 4.789 -4.529 -2.082 1.00 81.69 326 VAL A CA 1
ATOM 2589 C C . VAL A 1 326 ? 3.326 -4.612 -1.637 1.00 81.69 326 VAL A C 1
ATOM 2591 O O . VAL A 1 326 ? 3.019 -4.332 -0.485 1.00 81.69 326 VAL A O 1
ATOM 2594 N N . HIS A 1 327 ? 2.411 -5.071 -2.494 1.00 73.50 327 HIS A N 1
ATOM 2595 C CA . HIS A 1 327 ? 1.004 -5.232 -2.106 1.00 73.50 327 HIS A CA 1
ATOM 2596 C C . HIS A 1 327 ? 0.787 -6.294 -1.013 1.00 73.50 327 HIS A C 1
ATOM 2598 O O . HIS A 1 327 ? -0.133 -6.156 -0.207 1.00 73.50 327 HIS A O 1
ATOM 2604 N N . TYR A 1 328 ? 1.623 -7.338 -0.942 1.00 71.00 328 TYR A N 1
ATOM 2605 C CA . TYR A 1 328 ? 1.559 -8.319 0.147 1.00 71.00 328 TYR A CA 1
ATOM 2606 C C . TYR A 1 328 ? 2.091 -7.733 1.451 1.00 71.00 328 TYR A C 1
ATOM 2608 O O . TYR A 1 328 ? 1.491 -7.963 2.501 1.00 71.00 328 TYR A O 1
ATOM 2616 N N . ILE A 1 329 ? 3.163 -6.937 1.372 1.00 81.56 329 ILE A N 1
ATOM 2617 C CA . ILE A 1 329 ? 3.698 -6.192 2.517 1.00 81.56 329 ILE A CA 1
ATOM 2618 C C . ILE A 1 329 ? 2.622 -5.245 3.050 1.00 81.56 329 ILE A C 1
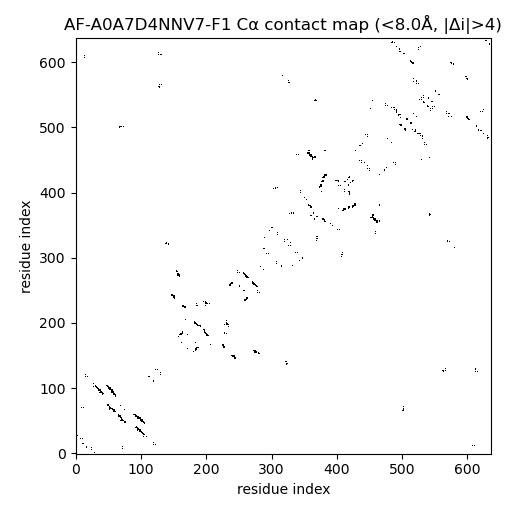ATOM 2620 O O . ILE A 1 329 ? 2.254 -5.345 4.216 1.00 81.56 329 ILE A O 1
ATOM 2624 N N . ALA A 1 330 ? 2.040 -4.408 2.185 1.00 82.44 330 ALA A N 1
ATOM 2625 C CA . ALA A 1 330 ? 0.953 -3.504 2.548 1.00 82.44 330 ALA A CA 1
ATOM 2626 C C . ALA A 1 330 ? -0.199 -4.261 3.216 1.00 82.44 330 ALA A C 1
ATOM 2628 O O . ALA A 1 330 ? -0.634 -3.871 4.294 1.00 82.44 330 ALA A O 1
ATOM 2629 N N . LYS A 1 331 ? -0.668 -5.373 2.636 1.00 74.56 331 LYS A N 1
ATOM 2630 C CA . LYS A 1 331 ? -1.760 -6.159 3.222 1.00 74.56 331 LYS A CA 1
ATOM 2631 C C . LYS A 1 331 ? -1.443 -6.601 4.652 1.00 74.56 331 LYS A C 1
ATOM 2633 O O . LYS A 1 331 ? -2.258 -6.392 5.540 1.00 74.56 331 LYS A O 1
ATOM 2638 N N . LEU A 1 332 ? -0.269 -7.187 4.875 1.00 75.94 332 LEU A N 1
ATOM 26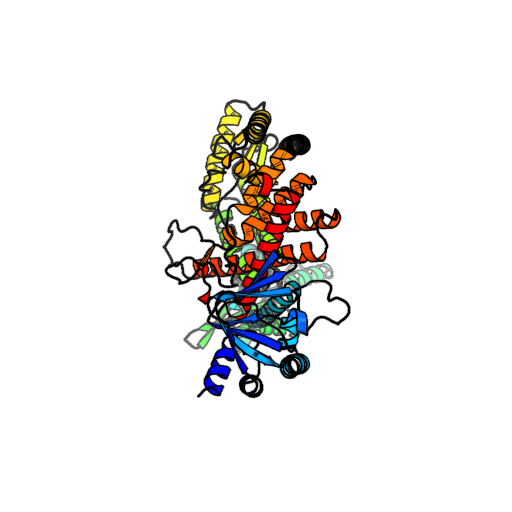39 C CA . LEU A 1 332 ? 0.140 -7.660 6.196 1.00 75.94 332 LEU A CA 1
ATOM 2640 C C . LEU A 1 332 ? 0.274 -6.510 7.201 1.00 75.94 332 LEU A C 1
ATOM 2642 O O . LEU A 1 332 ? -0.276 -6.575 8.298 1.00 75.94 332 LEU A O 1
ATOM 2646 N N . ILE A 1 333 ? 0.987 -5.457 6.816 1.00 85.12 333 ILE A N 1
ATOM 2647 C CA . ILE A 1 333 ? 1.300 -4.330 7.693 1.00 85.12 333 ILE A CA 1
ATOM 2648 C C . ILE A 1 333 ? 0.038 -3.547 8.052 1.00 85.12 333 ILE A C 1
ATOM 2650 O O . ILE A 1 333 ? -0.153 -3.217 9.217 1.00 85.12 333 ILE A O 1
ATOM 2654 N N . ASN A 1 334 ? -0.884 -3.336 7.107 1.00 85.62 334 ASN A N 1
ATOM 2655 C CA . ASN A 1 334 ? -2.166 -2.697 7.411 1.00 85.62 334 ASN A CA 1
ATOM 2656 C C . ASN A 1 334 ? -3.022 -3.531 8.373 1.00 85.62 334 ASN A C 1
ATOM 2658 O O . ASN A 1 334 ? -3.683 -2.952 9.229 1.00 85.62 334 ASN A O 1
ATOM 2662 N N . GLU A 1 335 ? -3.010 -4.865 8.286 1.00 82.50 335 GLU A N 1
ATOM 2663 C CA . GLU A 1 335 ? -3.708 -5.702 9.273 1.00 82.50 335 GLU A CA 1
ATOM 2664 C C . GLU A 1 335 ? -3.082 -5.576 10.669 1.00 82.50 335 GLU A C 1
ATOM 2666 O O . GLU A 1 335 ? -3.802 -5.433 11.658 1.00 82.50 335 GLU A O 1
ATOM 2671 N N . LEU A 1 336 ? -1.750 -5.549 10.764 1.00 85.75 336 LEU A N 1
ATOM 2672 C CA . LEU A 1 336 ? -1.054 -5.357 12.040 1.00 85.75 336 LEU A CA 1
ATOM 2673 C C . LEU A 1 336 ? -1.297 -3.950 12.617 1.00 85.75 336 LEU A C 1
ATOM 2675 O O . LEU A 1 336 ? -1.641 -3.830 13.792 1.00 85.75 336 LEU A O 1
ATOM 2679 N N . HIS A 1 337 ? -1.242 -2.896 11.795 1.00 88.94 337 HIS A N 1
ATOM 2680 C CA . HIS A 1 337 ? -1.620 -1.537 12.201 1.00 88.94 337 HIS A CA 1
ATOM 2681 C C . HIS A 1 337 ? -3.073 -1.469 12.674 1.00 88.94 337 HIS A C 1
ATOM 2683 O O . HIS A 1 337 ? -3.348 -0.897 13.725 1.00 88.94 337 HIS A O 1
ATOM 2689 N N . ARG A 1 338 ? -4.015 -2.105 11.967 1.00 90.19 338 ARG A N 1
ATOM 2690 C CA . ARG A 1 338 ? -5.419 -2.175 12.402 1.00 90.19 338 ARG A CA 1
ATOM 2691 C C . ARG A 1 338 ? -5.552 -2.833 13.769 1.00 90.19 338 ARG A C 1
ATOM 2693 O O . ARG A 1 338 ? -6.349 -2.362 14.574 1.00 90.19 338 ARG A O 1
ATOM 2700 N N . LYS A 1 339 ? -4.775 -3.880 14.060 1.00 89.50 339 LYS A N 1
ATOM 2701 C CA . LYS A 1 339 ? -4.771 -4.537 15.376 1.00 89.50 339 LYS A CA 1
ATOM 2702 C C . LYS A 1 339 ? -4.209 -3.633 16.471 1.00 89.50 339 LYS A C 1
ATOM 2704 O O . LYS A 1 339 ? -4.815 -3.553 17.538 1.00 89.50 339 LYS A O 1
ATOM 2709 N N . ILE A 1 340 ? -3.132 -2.900 16.189 1.00 92.62 340 ILE A N 1
ATOM 2710 C CA . ILE A 1 340 ? -2.597 -1.869 17.093 1.00 92.62 340 ILE A CA 1
ATOM 2711 C C . ILE A 1 340 ? -3.660 -0.802 17.374 1.00 92.62 340 ILE A C 1
ATOM 2713 O O . ILE A 1 340 ? -3.942 -0.508 18.532 1.00 92.62 340 ILE A O 1
ATOM 2717 N N . ILE A 1 341 ? -4.312 -0.280 16.334 1.00 94.38 341 ILE A N 1
ATOM 2718 C CA . ILE A 1 341 ? -5.348 0.752 16.457 1.00 94.38 341 ILE A CA 1
ATOM 2719 C C . ILE A 1 341 ? -6.569 0.218 17.223 1.00 94.38 341 ILE A C 1
ATOM 2721 O O . ILE A 1 341 ? -7.094 0.904 18.094 1.00 94.38 341 ILE A O 1
ATOM 2725 N N . GLN A 1 342 ? -7.008 -1.018 16.968 1.00 94.12 342 GLN A N 1
ATOM 2726 C CA . GLN A 1 342 ? -8.082 -1.673 17.730 1.00 94.12 342 GLN A CA 1
ATOM 2727 C C . GLN A 1 342 ? -7.747 -1.768 19.219 1.00 94.12 342 GLN A C 1
ATOM 2729 O O . GLN A 1 342 ? -8.595 -1.470 20.069 1.00 94.12 342 GLN A O 1
ATOM 2734 N N . ARG A 1 343 ? -6.511 -2.172 19.535 1.00 94.69 343 ARG A N 1
ATOM 2735 C CA . ARG A 1 343 ? -6.036 -2.253 20.914 1.00 94.69 343 ARG A CA 1
ATOM 2736 C C . ARG A 1 343 ? -5.977 -0.870 21.554 1.00 94.69 343 ARG A C 1
ATOM 2738 O O . ARG A 1 343 ? -6.497 -0.712 22.652 1.00 94.69 343 ARG A O 1
ATOM 2745 N N . LEU A 1 344 ? -5.449 0.126 20.845 1.00 96.75 344 LEU A N 1
ATOM 2746 C CA . LEU A 1 344 ? -5.409 1.517 21.291 1.00 96.75 344 LEU A CA 1
ATOM 2747 C C . LEU A 1 344 ? -6.809 2.047 21.625 1.00 96.75 344 LEU A C 1
ATOM 2749 O O . LEU A 1 344 ? -7.016 2.618 22.691 1.00 96.75 344 LEU A O 1
ATOM 2753 N N . ILE A 1 345 ? -7.791 1.804 20.753 1.00 97.12 345 ILE A N 1
ATOM 2754 C CA . ILE A 1 345 ? -9.183 2.208 20.995 1.00 97.12 345 ILE A CA 1
ATOM 2755 C C . ILE A 1 345 ? -9.730 1.518 22.244 1.00 97.12 345 ILE A C 1
ATOM 2757 O O . ILE A 1 345 ? -10.377 2.168 23.053 1.00 97.12 345 ILE A O 1
ATOM 2761 N N . SER A 1 346 ? -9.430 0.235 22.445 1.00 94.25 346 SER A N 1
ATOM 2762 C CA . SER A 1 346 ? -9.880 -0.507 23.630 1.00 94.25 346 SER A CA 1
ATOM 2763 C C . SER A 1 346 ? -9.230 -0.025 24.934 1.00 94.25 346 SER A C 1
ATOM 2765 O O . SER A 1 346 ? -9.829 -0.180 25.993 1.00 94.25 346 SER A O 1
ATOM 2767 N N . LEU A 1 347 ? -8.024 0.551 24.873 1.00 95.31 347 LEU A N 1
ATOM 2768 C CA . LEU A 1 347 ? -7.353 1.162 26.026 1.00 95.31 347 LEU A CA 1
ATOM 2769 C C . LEU A 1 347 ? -7.914 2.552 26.363 1.00 95.31 347 LEU A C 1
ATOM 2771 O O . LEU A 1 347 ? -7.936 2.926 27.533 1.00 95.31 347 LEU A O 1
ATOM 2775 N N . LEU A 1 348 ? -8.344 3.320 25.355 1.00 97.00 348 LEU A N 1
ATOM 2776 C CA . LEU A 1 348 ? -8.729 4.728 25.519 1.00 97.00 348 LEU A CA 1
ATOM 2777 C C . LEU A 1 348 ? -10.245 4.972 25.591 1.00 97.00 348 LEU A C 1
ATOM 2779 O O . LEU A 1 348 ? -10.676 5.926 26.236 1.00 97.00 348 LEU A O 1
ATOM 2783 N N . LEU A 1 349 ? -11.059 4.174 24.896 1.00 97.44 349 LEU A N 1
ATOM 2784 C CA . LEU A 1 349 ? -12.505 4.379 24.800 1.00 97.44 349 LEU A CA 1
ATOM 2785 C C . LEU A 1 349 ? -13.228 3.691 25.972 1.00 97.44 349 LEU A C 1
ATOM 2787 O O . LEU A 1 349 ? -13.073 2.476 26.132 1.00 97.44 349 LEU A O 1
ATOM 2791 N N . PRO A 1 350 ? -14.081 4.403 26.735 1.00 95.88 350 PRO A N 1
ATOM 2792 C CA . PRO A 1 350 ? -14.911 3.796 27.774 1.00 95.88 350 PRO A CA 1
ATOM 2793 C C . PRO A 1 350 ? -15.783 2.644 27.246 1.00 95.88 350 PRO A C 1
ATOM 2795 O O . PRO A 1 350 ? -16.423 2.763 26.198 1.00 95.88 350 PRO A O 1
ATOM 2798 N N . ASN A 1 351 ? -15.811 1.522 27.974 1.00 94.56 351 ASN A N 1
ATOM 2799 C CA . ASN A 1 351 ? -16.463 0.274 27.545 1.00 94.56 351 ASN A CA 1
ATOM 2800 C C . ASN A 1 351 ? -17.965 0.425 27.246 1.00 94.56 351 ASN A C 1
ATOM 2802 O O . ASN A 1 351 ? -18.498 -0.243 26.362 1.00 94.56 351 ASN A O 1
ATOM 2806 N N . ASP A 1 352 ? -18.652 1.309 27.962 1.00 94.31 352 ASP A N 1
ATOM 2807 C CA . ASP A 1 352 ? -20.072 1.627 27.790 1.00 94.31 352 ASP A CA 1
ATOM 2808 C C . ASP A 1 352 ? -20.382 2.342 26.463 1.00 94.31 352 ASP A C 1
ATOM 2810 O O . ASP A 1 352 ? -21.511 2.276 25.969 1.00 94.31 352 ASP A O 1
ATOM 2814 N N . LEU A 1 353 ? -19.374 2.956 25.837 1.00 96.38 353 LEU A N 1
ATOM 2815 C CA . LEU A 1 353 ? -19.497 3.635 24.546 1.00 96.38 353 LEU A CA 1
ATOM 2816 C C . LEU A 1 353 ? -19.136 2.750 23.350 1.00 96.38 353 LEU A C 1
ATOM 2818 O O . LEU A 1 353 ? -19.449 3.112 22.214 1.00 96.38 353 LEU A O 1
ATOM 2822 N N . HIS A 1 354 ? -18.525 1.578 23.563 1.00 94.75 354 HIS A N 1
ATOM 2823 C CA . HIS A 1 354 ? -18.052 0.705 22.475 1.00 94.75 354 HIS A CA 1
ATOM 2824 C C . HIS A 1 354 ? -19.171 0.337 21.501 1.00 94.75 354 HIS A C 1
ATOM 2826 O O . HIS A 1 354 ? -18.997 0.381 20.283 1.00 94.75 354 HIS A O 1
ATOM 2832 N N . SER A 1 355 ? -20.351 0.032 22.039 1.00 94.75 355 SER A N 1
ATOM 2833 C CA . SER A 1 355 ? -21.529 -0.318 21.254 1.00 94.75 355 SER A CA 1
ATOM 2834 C C . SER A 1 355 ? -22.317 0.896 20.774 1.00 94.75 355 SER A C 1
ATOM 2836 O O . SER A 1 355 ? -23.459 0.716 20.384 1.00 94.75 355 SER A O 1
ATOM 2838 N N . LYS A 1 356 ? -21.797 2.125 20.836 1.00 97.25 356 LYS A N 1
ATOM 2839 C CA . LYS A 1 356 ? -22.503 3.356 20.422 1.00 97.25 356 LYS A CA 1
ATOM 2840 C C . LYS A 1 356 ? -21.768 4.140 19.338 1.00 97.25 356 LYS A C 1
ATOM 2842 O O . LYS A 1 356 ? -22.275 5.153 18.853 1.00 97.25 356 LYS A O 1
ATOM 2847 N N . VAL A 1 357 ? -20.590 3.666 18.947 1.00 98.06 357 VAL A N 1
ATOM 2848 C CA . VAL A 1 357 ? -19.698 4.363 18.026 1.00 98.06 357 VAL A CA 1
ATOM 2849 C C . VAL A 1 357 ? -19.215 3.463 16.900 1.00 98.06 357 VAL A C 1
ATOM 2851 O O . VAL A 1 357 ? -19.318 2.244 16.983 1.00 98.06 357 VAL A O 1
ATOM 2854 N N . ALA A 1 358 ? -18.648 4.071 15.865 1.00 98.00 358 ALA A N 1
ATOM 2855 C CA . ALA A 1 358 ? -17.821 3.432 14.858 1.00 98.00 358 ALA A CA 1
ATOM 2856 C C . ALA A 1 358 ? -16.599 4.315 14.589 1.00 98.00 358 ALA A C 1
ATOM 2858 O O . ALA A 1 358 ? -16.739 5.462 14.159 1.00 98.00 358 ALA A O 1
ATOM 2859 N N . VAL A 1 359 ? -15.407 3.774 14.837 1.00 98.31 359 VAL A N 1
ATOM 2860 C CA . VAL A 1 359 ? -14.135 4.400 14.466 1.00 98.31 359 VAL A CA 1
ATOM 2861 C C . VAL A 1 359 ? -13.728 3.865 13.103 1.00 98.31 359 VAL A C 1
ATOM 2863 O O . VAL A 1 359 ? -13.747 2.653 12.859 1.00 98.31 359 VAL A O 1
ATOM 2866 N N . MET A 1 360 ? -13.362 4.772 12.208 1.00 97.00 360 MET A N 1
ATOM 2867 C CA . MET A 1 360 ? -13.038 4.483 10.820 1.00 97.00 360 MET A CA 1
ATOM 2868 C C . MET A 1 360 ? -11.642 4.987 10.485 1.00 97.00 360 MET A C 1
ATOM 2870 O O . MET A 1 360 ? -11.254 6.078 10.903 1.00 97.00 360 MET A O 1
ATOM 2874 N N . LEU A 1 361 ? -10.938 4.206 9.674 1.00 95.69 361 LEU A N 1
ATOM 2875 C CA . LEU A 1 361 ? -9.738 4.625 8.962 1.00 95.69 361 LEU A CA 1
ATOM 2876 C C . LEU A 1 361 ? -10.141 5.052 7.557 1.00 95.69 361 LEU A C 1
ATOM 2878 O O . LEU A 1 361 ? -10.998 4.420 6.933 1.00 95.69 361 LEU A O 1
ATOM 2882 N N . LEU A 1 362 ? -9.545 6.128 7.070 1.00 95.00 362 LEU A N 1
ATOM 2883 C CA . LEU A 1 362 ? -9.877 6.757 5.800 1.00 95.00 362 LEU A CA 1
ATOM 2884 C C . LEU A 1 362 ? -8.642 6.754 4.887 1.00 95.00 362 LEU A C 1
ATOM 2886 O O . LEU A 1 362 ? -7.567 6.289 5.268 1.00 95.00 362 LEU A O 1
ATOM 2890 N N . GLY A 1 363 ? -8.790 7.230 3.649 1.00 91.44 363 GLY A N 1
ATOM 2891 C CA . GLY A 1 363 ? -7.640 7.425 2.764 1.00 91.44 363 GLY A CA 1
ATOM 2892 C C . GLY A 1 363 ? -6.823 6.144 2.529 1.00 91.44 363 GLY A C 1
ATOM 2893 O O . GLY A 1 363 ? -7.382 5.079 2.269 1.00 91.44 363 GLY A O 1
ATOM 2894 N N . SER A 1 364 ? -5.488 6.243 2.549 1.00 90.12 364 SER A N 1
ATOM 2895 C CA . SER A 1 364 ? -4.592 5.098 2.291 1.00 90.12 364 SER A CA 1
ATOM 2896 C C . SER A 1 364 ? -4.703 3.973 3.318 1.00 90.12 364 SER A C 1
ATOM 2898 O O . SER A 1 364 ? -4.606 2.808 2.926 1.00 90.12 364 SER A O 1
ATOM 2900 N N . GLU A 1 365 ? -4.951 4.294 4.589 1.00 89.88 365 GLU A N 1
ATOM 2901 C CA . GLU A 1 365 ? -5.188 3.291 5.636 1.00 89.88 365 GLU A CA 1
ATOM 2902 C C . GLU A 1 365 ? -6.520 2.576 5.415 1.00 89.88 365 GLU A C 1
ATOM 2904 O O . GLU A 1 365 ? -6.598 1.347 5.458 1.00 89.88 365 GLU A O 1
ATOM 2909 N N . GLY A 1 366 ? -7.564 3.340 5.079 1.00 91.12 366 GLY A N 1
ATOM 2910 C CA . GLY A 1 366 ? -8.875 2.814 4.711 1.00 91.12 366 GLY A CA 1
ATOM 2911 C C . GLY A 1 366 ? -8.806 1.819 3.548 1.00 91.12 366 GLY A C 1
ATOM 2912 O O . GLY A 1 366 ? -9.416 0.752 3.604 1.00 91.12 366 GLY A O 1
ATOM 2913 N N . ARG A 1 367 ? -7.977 2.095 2.533 1.00 91.69 367 ARG A N 1
ATOM 2914 C CA . ARG A 1 367 ? -7.739 1.180 1.398 1.00 91.69 367 ARG A CA 1
ATOM 2915 C C . ARG A 1 367 ? -6.810 -0.001 1.707 1.00 91.69 367 ARG A C 1
ATOM 2917 O O . ARG A 1 367 ? -6.682 -0.888 0.861 1.00 91.69 367 ARG A O 1
ATOM 2924 N N . SER A 1 368 ? -6.173 -0.032 2.877 1.00 86.81 368 SER A N 1
ATOM 2925 C CA . SER A 1 368 ? -5.120 -0.996 3.229 1.00 86.81 368 SER A CA 1
ATOM 2926 C C . SER A 1 368 ? -3.961 -1.006 2.215 1.00 86.81 368 SER A C 1
ATOM 2928 O O . SER A 1 368 ? -3.508 -2.061 1.774 1.00 86.81 368 SER A O 1
ATOM 2930 N N . GLU A 1 369 ? -3.516 0.184 1.805 1.00 89.69 369 GLU A N 1
ATOM 2931 C CA . GLU A 1 369 ? -2.431 0.389 0.826 1.00 89.69 369 GLU A CA 1
ATOM 2932 C C . GLU A 1 369 ? -1.200 1.086 1.426 1.00 89.69 369 GLU A C 1
ATOM 2934 O O . GLU A 1 369 ? -0.227 1.355 0.722 1.00 89.69 369 GLU A O 1
ATOM 2939 N N . GLN A 1 370 ? -1.240 1.424 2.714 1.00 84.88 370 GLN A N 1
ATOM 2940 C CA . GLN A 1 370 ? -0.159 2.126 3.396 1.00 84.88 370 GLN A CA 1
ATOM 2941 C C . GLN A 1 370 ? 0.993 1.168 3.726 1.00 84.88 370 GLN A C 1
ATOM 2943 O O . GLN A 1 370 ? 0.761 0.087 4.258 1.00 84.88 370 GLN A O 1
ATOM 2948 N N . LEU A 1 371 ? 2.227 1.545 3.388 1.00 81.75 371 LEU A N 1
ATOM 2949 C CA . LEU A 1 371 ? 3.418 0.709 3.606 1.00 81.75 371 LEU A CA 1
ATOM 2950 C C . LEU A 1 371 ? 4.211 1.155 4.826 1.00 81.75 371 LEU A C 1
ATOM 2952 O O . LEU A 1 371 ? 4.529 0.343 5.680 1.00 81.75 371 LEU A O 1
ATOM 2956 N N . LEU A 1 372 ? 4.492 2.453 4.897 1.00 84.31 372 LEU A N 1
ATOM 2957 C CA . LEU A 1 372 ? 5.084 3.113 6.052 1.00 84.31 372 LEU A CA 1
ATOM 2958 C C . LEU A 1 372 ? 4.047 4.035 6.685 1.00 84.31 372 LEU A C 1
ATOM 2960 O O . LEU A 1 372 ? 3.087 4.438 6.023 1.00 84.31 372 LEU A O 1
ATOM 2964 N N . ARG A 1 373 ? 4.251 4.377 7.956 1.00 83.94 373 ARG A N 1
ATOM 2965 C CA . ARG A 1 373 ? 3.419 5.338 8.686 1.00 83.94 373 ARG A CA 1
ATOM 2966 C C . ARG A 1 373 ? 3.412 6.687 7.954 1.00 83.94 373 ARG A C 1
ATOM 2968 O O . ARG A 1 373 ? 4.459 7.278 7.703 1.00 83.94 373 ARG A O 1
ATOM 2975 N N . THR A 1 374 ? 2.223 7.136 7.563 1.00 81.25 374 THR A N 1
ATOM 2976 C CA . THR A 1 374 ? 1.962 8.465 6.993 1.00 81.25 374 THR A CA 1
ATOM 2977 C C . THR A 1 374 ? 0.861 9.149 7.799 1.00 81.25 374 THR A C 1
ATOM 2979 O O . THR A 1 374 ? 0.444 8.622 8.828 1.00 81.25 374 THR A O 1
ATOM 2982 N N . ASP A 1 375 ? 0.400 10.308 7.328 1.00 85.44 375 ASP A N 1
ATOM 2983 C CA . ASP A 1 375 ? -0.709 11.078 7.891 1.00 85.44 375 ASP A CA 1
ATOM 2984 C C . ASP A 1 375 ? -1.844 10.185 8.418 1.00 85.44 375 ASP A C 1
ATOM 2986 O O . ASP A 1 375 ? -2.335 9.299 7.713 1.00 85.44 375 ASP A O 1
ATOM 2990 N N . GLN A 1 376 ? -2.269 10.437 9.657 1.00 90.25 376 GLN A N 1
ATOM 2991 C CA . GLN A 1 376 ? -3.413 9.749 10.246 1.00 90.25 376 GLN A CA 1
ATOM 2992 C C . GLN A 1 376 ? -4.732 10.324 9.701 1.00 90.25 376 GLN A C 1
ATOM 2994 O O . GLN A 1 376 ? -5.114 11.448 10.026 1.00 90.25 376 GLN A O 1
ATOM 2999 N N . ASP A 1 377 ? -5.448 9.526 8.907 1.00 94.31 377 ASP A N 1
ATOM 3000 C CA . ASP A 1 377 ? -6.764 9.876 8.367 1.00 94.31 377 ASP A CA 1
ATOM 3001 C C . ASP A 1 377 ? -7.852 9.032 9.059 1.00 94.31 377 ASP A C 1
ATOM 3003 O O . ASP A 1 377 ? -8.036 7.851 8.754 1.00 94.31 377 ASP A O 1
ATOM 3007 N N . ASN A 1 378 ? -8.592 9.616 10.005 1.00 97.19 378 ASN A N 1
ATOM 3008 C CA . ASN A 1 378 ? -9.541 8.882 10.853 1.00 97.19 378 ASN A CA 1
ATOM 3009 C C . ASN A 1 378 ? -10.832 9.659 11.170 1.00 97.19 378 ASN A C 1
ATOM 3011 O O . ASN A 1 378 ? -10.861 10.888 11.145 1.00 97.19 378 ASN A O 1
ATOM 3015 N N . ALA A 1 379 ? -11.919 8.931 11.460 1.00 97.69 379 ALA A N 1
ATOM 3016 C CA . ALA A 1 379 ? -13.233 9.513 11.762 1.00 97.69 379 ALA A CA 1
ATOM 3017 C C . ALA A 1 379 ? -14.096 8.677 12.724 1.00 97.69 379 ALA A C 1
ATOM 3019 O O . ALA A 1 379 ? -13.998 7.452 12.759 1.00 97.69 379 ALA A O 1
ATOM 3020 N N . LEU A 1 380 ? -14.951 9.359 13.497 1.00 98.38 380 LEU A N 1
ATOM 3021 C CA . LEU A 1 380 ? -15.829 8.821 14.539 1.00 98.38 380 LEU A CA 1
ATOM 3022 C C . LEU A 1 380 ? -17.267 9.107 14.140 1.00 98.38 380 LEU A C 1
ATOM 3024 O O . LEU A 1 380 ? -17.686 10.267 14.082 1.00 98.38 380 LEU A O 1
ATOM 3028 N N . LEU A 1 381 ? -18.029 8.043 13.924 1.00 98.19 381 LEU A N 1
ATOM 3029 C CA . LEU A 1 381 ? -19.481 8.111 13.872 1.00 98.19 381 LEU A CA 1
ATOM 3030 C C . LEU A 1 381 ? -20.056 7.627 15.192 1.00 98.19 381 LEU A C 1
ATOM 3032 O O . LEU A 1 381 ? -19.542 6.681 15.783 1.00 98.19 381 LEU A O 1
ATOM 3036 N N . PHE A 1 382 ? -21.137 8.246 15.641 1.00 98.06 382 PHE A N 1
ATOM 3037 C CA . PHE A 1 382 ? -21.846 7.820 16.842 1.00 98.06 382 PHE A CA 1
ATOM 3038 C C . PHE A 1 382 ? -23.362 7.931 16.679 1.00 98.06 382 PHE A C 1
ATOM 3040 O O . PHE A 1 382 ? -23.859 8.643 15.803 1.00 98.06 382 PHE A O 1
ATOM 3047 N N . VAL A 1 383 ? -24.103 7.191 17.500 1.00 97.75 383 VAL A N 1
ATOM 3048 C CA . VAL A 1 383 ? -25.575 7.215 17.517 1.00 97.75 383 VAL A CA 1
ATOM 3049 C C . VAL A 1 383 ? -26.109 8.600 17.910 1.00 97.75 383 VAL A C 1
ATOM 3051 O O . VAL A 1 383 ? -25.456 9.357 18.623 1.00 97.75 383 VAL A O 1
ATOM 3054 N N . ASP A 1 384 ? -27.289 8.979 17.422 1.00 96.69 384 ASP A N 1
ATOM 3055 C CA . ASP A 1 384 ? -27.816 10.336 17.632 1.00 96.69 384 ASP A CA 1
ATOM 3056 C C . ASP A 1 384 ? -28.228 10.625 19.092 1.00 96.69 384 ASP A C 1
ATOM 3058 O O . ASP A 1 384 ? -28.221 11.781 19.523 1.00 96.69 384 ASP A O 1
ATOM 3062 N N . ASP A 1 385 ? -28.552 9.589 19.865 1.00 94.69 385 ASP A N 1
ATOM 3063 C CA . ASP A 1 385 ? -29.147 9.642 21.204 1.00 94.69 385 ASP A CA 1
ATOM 3064 C C . ASP A 1 385 ? -28.131 9.633 22.362 1.00 94.69 385 ASP A C 1
ATOM 3066 O O . ASP A 1 385 ? -28.461 9.244 23.481 1.00 94.69 385 ASP A O 1
ATOM 3070 N N . LEU A 1 386 ? -26.905 10.115 22.129 1.00 95.88 386 LEU A N 1
ATOM 3071 C CA . LEU A 1 386 ? -25.917 10.288 23.200 1.00 95.88 386 LEU A CA 1
ATOM 3072 C C . LEU A 1 386 ? -26.268 11.432 24.162 1.00 95.88 386 LEU A C 1
ATOM 3074 O O . LEU A 1 386 ? -26.631 12.543 23.743 1.00 95.88 386 LEU A O 1
ATOM 3078 N N . SER A 1 387 ? -26.044 11.188 25.453 1.00 96.75 387 SER A N 1
ATOM 3079 C CA . SER A 1 387 ? -26.109 12.196 26.510 1.00 96.75 387 SER A CA 1
ATOM 3080 C C . SER A 1 387 ? -24.996 13.252 26.368 1.00 96.75 387 SER A C 1
ATOM 3082 O O . SER A 1 387 ? -24.040 13.099 25.603 1.00 96.75 387 SER A O 1
ATOM 3084 N N . ALA A 1 388 ? -25.108 14.366 27.098 1.00 95.94 388 ALA A N 1
ATOM 3085 C CA . ALA A 1 388 ? -24.079 15.412 27.090 1.00 95.94 388 ALA A CA 1
ATOM 3086 C C . ALA A 1 388 ? -22.743 14.939 27.698 1.00 95.94 388 ALA A C 1
ATOM 3088 O O . ALA A 1 388 ? -21.674 15.359 27.250 1.00 95.94 388 ALA A O 1
ATOM 3089 N N . GLU A 1 389 ? -22.809 14.044 28.685 1.00 97.06 389 GLU A N 1
ATOM 3090 C CA . GLU A 1 389 ? -21.637 13.436 29.314 1.00 97.06 389 GLU A CA 1
ATOM 3091 C C . GLU A 1 389 ? -20.917 12.511 28.328 1.00 97.06 389 GLU A C 1
ATOM 3093 O O . GLU A 1 389 ? -19.725 12.680 28.088 1.00 97.06 389 GLU A O 1
ATOM 3098 N N . GLU A 1 390 ? -21.661 11.637 27.646 1.00 97.69 390 GLU A N 1
ATOM 3099 C CA . GLU A 1 390 ? -21.110 10.721 26.638 1.00 97.69 390 GLU A CA 1
ATOM 3100 C C . GLU A 1 390 ? -20.459 11.487 25.476 1.00 97.69 390 GLU A C 1
ATOM 3102 O O . GLU A 1 390 ? -19.387 11.124 24.998 1.00 97.69 390 GLU A O 1
ATOM 3107 N N . LYS A 1 391 ? -21.055 12.605 25.042 1.00 96.31 391 LYS A N 1
ATOM 3108 C CA . LYS A 1 391 ? -20.457 13.478 24.014 1.00 96.31 391 LYS A CA 1
ATOM 3109 C C . LYS A 1 391 ? -19.142 14.110 24.472 1.00 96.31 391 LYS A C 1
ATOM 3111 O O . LYS A 1 391 ? -18.231 14.245 23.656 1.00 96.31 391 LYS A O 1
ATOM 3116 N N . THR A 1 392 ? -19.045 14.489 25.746 1.00 97.19 392 THR A N 1
ATOM 3117 C CA . THR A 1 392 ? -17.801 15.007 26.338 1.00 97.19 392 THR A CA 1
ATOM 3118 C C . THR A 1 392 ? -16.738 13.910 26.384 1.00 97.19 392 THR A C 1
ATOM 3120 O O . THR A 1 392 ? -15.640 14.114 25.879 1.00 97.19 392 THR A O 1
ATOM 3123 N N . GLN A 1 393 ? -17.095 12.708 26.844 1.00 97.81 393 GLN A N 1
ATOM 3124 C CA . GLN A 1 393 ? -16.191 11.553 26.852 1.00 97.81 393 GLN A CA 1
ATOM 3125 C C . GLN A 1 393 ? -15.672 11.203 25.447 1.00 97.81 393 GLN A C 1
ATOM 3127 O O . GLN A 1 393 ? -14.495 10.892 25.286 1.00 97.81 393 GLN A O 1
ATOM 3132 N N . LEU A 1 394 ? -16.512 11.294 24.407 1.00 97.94 394 LEU A N 1
ATOM 3133 C CA . LEU A 1 394 ? -16.072 11.073 23.023 1.00 97.94 394 LEU A CA 1
ATOM 3134 C C . LEU A 1 394 ? -15.133 12.165 22.500 1.00 97.94 394 LEU A C 1
ATOM 3136 O O . LEU A 1 394 ? -14.255 11.868 21.685 1.00 97.94 394 LEU A O 1
ATOM 3140 N N . LEU A 1 395 ? -15.309 13.417 22.929 1.00 97.31 395 LEU A N 1
ATOM 3141 C CA . LEU A 1 395 ? -14.371 14.495 22.617 1.00 97.31 395 LEU A CA 1
ATOM 3142 C C . LEU A 1 395 ? -13.005 14.210 23.254 1.00 97.31 395 LEU A C 1
ATOM 3144 O O . LEU A 1 395 ? -12.001 14.237 22.541 1.00 97.31 395 LEU A O 1
ATOM 3148 N N . ASP A 1 396 ? -12.988 13.877 24.544 1.00 97.94 396 ASP A N 1
ATOM 3149 C CA . ASP A 1 396 ? -11.763 13.569 25.289 1.00 97.94 396 ASP A CA 1
ATOM 3150 C C . ASP A 1 396 ? -11.040 12.358 24.683 1.00 97.94 396 ASP A C 1
ATOM 3152 O O . ASP A 1 396 ? -9.844 12.427 24.389 1.00 97.94 396 ASP A O 1
ATOM 3156 N N . PHE A 1 397 ? -11.785 11.288 24.376 1.00 98.25 397 PHE A N 1
ATOM 3157 C CA . PHE A 1 397 ? -11.279 10.124 23.647 1.00 98.25 397 PHE A CA 1
ATOM 3158 C C . PHE A 1 397 ? -10.655 10.514 22.304 1.00 98.25 397 PHE A C 1
ATOM 3160 O O . PHE A 1 397 ? -9.570 10.046 21.978 1.00 98.25 397 PHE A O 1
ATOM 3167 N N . SER A 1 398 ? -11.312 11.371 21.520 1.00 97.94 398 SER A N 1
ATOM 3168 C CA . SER A 1 398 ? -10.820 11.743 20.188 1.00 97.94 398 SER A CA 1
ATOM 3169 C C . SER A 1 398 ? -9.490 12.496 20.262 1.00 97.94 398 SER A C 1
ATOM 3171 O O . SER A 1 398 ? -8.588 12.235 19.469 1.00 97.94 398 SER A O 1
ATOM 3173 N N . VAL A 1 399 ? -9.347 13.407 21.230 1.00 97.56 399 VAL A N 1
ATOM 3174 C CA . VAL A 1 399 ? -8.089 14.132 21.465 1.00 97.56 399 VAL A CA 1
ATOM 3175 C C . VAL A 1 399 ? -6.989 13.167 21.908 1.00 97.56 399 VAL A C 1
ATOM 3177 O O . VAL A 1 399 ? -5.914 13.161 21.306 1.00 97.56 399 VAL A O 1
ATOM 3180 N N . ALA A 1 400 ? -7.275 12.312 22.896 1.00 97.94 400 ALA A N 1
ATOM 3181 C CA . ALA A 1 400 ? -6.326 11.319 23.395 1.00 97.94 400 ALA A CA 1
ATOM 3182 C C . ALA A 1 400 ? -5.903 10.320 22.306 1.00 97.94 400 ALA A C 1
ATOM 3184 O O . ALA A 1 400 ? -4.723 9.999 22.189 1.00 97.94 400 ALA A O 1
ATOM 3185 N N . PHE A 1 401 ? -6.839 9.871 21.466 1.00 98.25 401 PHE A N 1
ATOM 3186 C CA . PHE A 1 401 ? -6.569 8.956 20.362 1.00 98.25 401 PHE A CA 1
ATOM 3187 C C . PHE A 1 401 ? -5.620 9.576 19.334 1.00 98.25 401 PHE A C 1
ATOM 3189 O O . PHE A 1 401 ? -4.613 8.960 18.997 1.00 98.25 401 PHE A O 1
ATOM 3196 N N . ASN A 1 402 ? -5.899 10.791 18.844 1.00 97.06 402 ASN A N 1
ATOM 3197 C CA . ASN A 1 402 ? -5.030 11.425 17.846 1.00 97.06 402 ASN A CA 1
ATOM 3198 C C . ASN A 1 402 ? -3.631 11.733 18.414 1.00 97.06 402 ASN A C 1
ATOM 3200 O O . ASN A 1 402 ? -2.640 11.622 17.689 1.00 97.06 402 ASN A O 1
ATOM 3204 N N . GLN A 1 403 ? -3.535 12.069 19.707 1.00 96.25 403 GLN A N 1
ATOM 3205 C CA . GLN A 1 403 ? -2.255 12.240 20.400 1.00 96.25 403 GLN A CA 1
ATOM 3206 C C . GLN A 1 403 ? -1.495 10.914 20.548 1.00 96.25 403 GLN A C 1
ATOM 3208 O O . GLN A 1 403 ? -0.292 10.872 20.308 1.00 96.25 403 GLN A O 1
ATOM 3213 N N . ALA A 1 404 ? -2.177 9.823 20.893 1.00 96.75 404 ALA A N 1
ATOM 3214 C CA . ALA A 1 404 ? -1.559 8.504 20.966 1.00 96.75 404 ALA A CA 1
ATOM 3215 C C . ALA A 1 404 ? -1.113 8.003 19.583 1.00 96.75 404 ALA A C 1
ATOM 3217 O O . ALA A 1 404 ? -0.017 7.478 19.451 1.00 96.75 404 ALA A O 1
ATOM 3218 N N . MET A 1 405 ? -1.894 8.235 18.524 1.00 95.69 405 MET A N 1
ATOM 3219 C CA . MET A 1 405 ? -1.471 7.944 17.147 1.00 95.69 405 MET A CA 1
ATOM 3220 C C . MET A 1 405 ? -0.172 8.676 16.780 1.00 95.69 405 MET A C 1
ATOM 3222 O O . MET A 1 405 ? 0.703 8.080 16.155 1.00 95.69 405 MET A O 1
ATOM 3226 N N . LEU A 1 406 ? -0.004 9.928 17.227 1.00 94.19 406 LEU A N 1
ATOM 3227 C CA . LEU A 1 406 ? 1.256 10.660 17.066 1.00 94.19 406 LEU A CA 1
ATOM 3228 C C . LEU A 1 406 ? 2.411 9.982 17.819 1.00 94.19 406 LEU A C 1
ATOM 3230 O O . LEU A 1 406 ? 3.480 9.807 17.244 1.00 94.19 406 LEU A O 1
ATOM 3234 N N . GLN A 1 407 ? 2.190 9.540 19.062 1.00 93.75 407 GLN A N 1
ATOM 3235 C CA . GLN A 1 407 ? 3.185 8.777 19.837 1.00 93.75 407 GLN A CA 1
ATOM 3236 C C . GLN A 1 407 ? 3.559 7.449 19.161 1.00 93.75 407 GLN A C 1
ATOM 3238 O O . GLN A 1 407 ? 4.712 7.036 19.193 1.00 93.75 407 GLN A O 1
ATOM 3243 N N . LEU A 1 408 ? 2.600 6.807 18.491 1.00 91.69 408 LEU A N 1
ATOM 3244 C CA . LEU A 1 408 ? 2.806 5.607 17.680 1.00 91.69 408 LEU A CA 1
ATOM 3245 C C . LEU A 1 408 ? 3.512 5.895 16.340 1.00 91.69 408 LEU A C 1
ATOM 3247 O O . LEU A 1 408 ? 3.731 4.957 15.568 1.00 91.69 408 LEU A O 1
ATOM 3251 N N . GLY A 1 409 ? 3.867 7.150 16.045 1.00 89.44 409 GLY A N 1
ATOM 3252 C CA . GLY A 1 409 ? 4.600 7.570 14.848 1.00 89.44 409 GLY A CA 1
ATOM 3253 C C . GLY A 1 409 ? 3.730 7.915 13.635 1.00 89.44 409 GLY A C 1
ATOM 3254 O O . GLY A 1 409 ? 4.253 7.982 12.525 1.00 89.44 409 GLY A O 1
ATOM 3255 N N . PHE A 1 410 ? 2.419 8.119 13.808 1.00 89.62 410 PHE A N 1
ATOM 3256 C CA . PHE A 1 410 ? 1.532 8.587 12.738 1.00 89.62 410 PHE A CA 1
ATOM 3257 C C . PHE A 1 410 ? 1.381 10.117 12.796 1.00 89.62 410 PHE A C 1
ATOM 3259 O O . PHE A 1 410 ? 0.682 10.632 13.681 1.00 89.62 410 PHE A O 1
ATOM 3266 N N . PRO A 1 411 ? 2.002 10.875 11.873 1.00 89.69 411 PRO A N 1
ATOM 3267 C CA . PRO A 1 411 ? 1.962 12.333 11.910 1.00 89.69 411 PRO A CA 1
ATOM 3268 C C . PRO A 1 411 ? 0.533 12.871 11.720 1.00 89.69 411 PRO A C 1
ATOM 3270 O O . PRO A 1 411 ? -0.299 12.207 11.091 1.00 89.69 411 PRO A O 1
ATOM 3273 N N . PRO A 1 412 ? 0.209 14.070 12.242 1.00 90.62 412 PRO A N 1
ATOM 3274 C CA . PRO A 1 412 ? -1.108 14.669 12.065 1.00 90.62 412 PRO A CA 1
ATOM 3275 C C . PRO A 1 412 ? -1.379 14.961 10.589 1.00 90.62 412 PRO A C 1
ATOM 3277 O O . PRO A 1 412 ? -0.504 15.446 9.876 1.00 90.62 412 PRO A O 1
ATOM 3280 N N . CYS A 1 413 ? -2.610 14.731 10.135 1.00 90.19 413 CYS A N 1
ATOM 3281 C CA . CYS A 1 413 ? -2.981 15.037 8.758 1.00 90.19 413 CYS A CA 1
ATOM 3282 C C . CYS A 1 413 ? -3.045 16.561 8.523 1.00 90.19 413 CYS A C 1
ATOM 3284 O O . CYS A 1 413 ? -3.875 17.229 9.157 1.00 90.19 413 CYS A O 1
ATOM 3286 N N . PRO A 1 414 ? -2.279 17.127 7.565 1.00 84.75 414 PRO A N 1
ATOM 3287 C CA . PRO A 1 414 ? -2.331 18.558 7.239 1.00 84.75 414 PRO A CA 1
ATOM 3288 C C . PRO A 1 414 ? -3.717 19.028 6.775 1.00 84.75 414 PRO A C 1
ATOM 3290 O O . PRO A 1 414 ? -4.068 20.197 6.917 1.00 84.75 414 PRO A O 1
ATOM 3293 N N . GLY A 1 415 ? -4.524 18.113 6.224 1.00 85.81 415 GLY A N 1
ATOM 3294 C CA . GLY A 1 415 ? -5.905 18.365 5.809 1.00 85.81 415 GLY A CA 1
ATOM 3295 C C . GLY A 1 415 ? -6.933 18.323 6.945 1.00 85.81 415 GLY A C 1
ATOM 3296 O O . GLY A 1 415 ? -8.121 18.517 6.686 1.00 85.81 415 GLY A O 1
ATOM 3297 N N . GLY A 1 416 ? -6.515 18.040 8.185 1.00 91.19 416 GLY A N 1
ATOM 3298 C CA . GLY A 1 416 ? -7.411 17.952 9.340 1.00 91.19 416 GLY A CA 1
ATOM 3299 C C . GLY A 1 416 ? -8.403 16.786 9.259 1.00 91.19 416 GLY A C 1
ATOM 3300 O O . GLY A 1 416 ? -9.539 16.906 9.715 1.00 91.19 416 GLY A O 1
ATOM 3301 N N . ILE A 1 417 ? -8.021 15.665 8.646 1.00 94.50 417 ILE A N 1
ATOM 3302 C CA . ILE A 1 417 ? -8.880 14.480 8.490 1.00 94.50 417 ILE A CA 1
ATOM 3303 C C . ILE A 1 417 ? -8.763 13.599 9.740 1.00 94.50 417 ILE A C 1
ATOM 3305 O O . ILE A 1 417 ? -8.212 12.508 9.711 1.00 94.50 417 ILE A O 1
ATOM 3309 N N . MET A 1 418 ? -9.206 14.114 10.884 1.00 96.19 418 MET A N 1
ATOM 3310 C CA . MET A 1 418 ? -8.948 13.482 12.180 1.00 96.19 418 MET A CA 1
ATOM 3311 C C . MET A 1 418 ? -10.164 13.525 13.104 1.00 96.19 418 MET A C 1
ATOM 3313 O O . MET A 1 418 ? -10.908 14.502 13.113 1.00 96.19 418 MET A O 1
ATOM 3317 N N . LEU A 1 419 ? -10.311 12.498 13.942 1.00 95.50 419 LEU A N 1
ATOM 3318 C CA . LEU A 1 419 ? -11.353 12.320 14.963 1.00 95.50 419 LEU A CA 1
ATOM 3319 C C . LEU A 1 419 ? -11.495 13.525 15.907 1.00 95.50 419 LEU A C 1
ATOM 3321 O O . LEU A 1 419 ? -12.584 13.843 16.385 1.00 95.50 419 LEU A O 1
ATOM 3325 N N . ASN A 1 420 ? -10.399 14.220 16.205 1.00 94.56 420 ASN A N 1
ATOM 3326 C CA . ASN A 1 420 ? -10.429 15.422 17.028 1.00 94.56 420 ASN A CA 1
ATOM 3327 C C . ASN A 1 420 ? -11.138 16.606 16.336 1.00 94.56 420 ASN A C 1
ATOM 3329 O O . ASN A 1 420 ? -11.637 17.493 17.035 1.00 94.56 420 ASN A O 1
ATOM 3333 N N . GLN A 1 421 ? -11.290 16.583 15.007 1.00 96.50 421 GLN A N 1
ATOM 3334 C CA . GLN A 1 421 ? -11.988 17.606 14.236 1.00 96.50 421 GLN A CA 1
ATOM 3335 C C . GLN A 1 421 ? -13.506 17.368 14.196 1.00 96.50 421 GLN A C 1
ATOM 3337 O O . GLN A 1 421 ? -13.949 16.271 13.848 1.00 96.50 421 GLN A O 1
ATOM 3342 N N . PRO A 1 422 ? -14.341 18.398 14.444 1.00 95.06 422 PRO A N 1
ATOM 3343 C CA . PRO A 1 422 ? -15.801 18.265 14.403 1.00 95.06 422 PRO A CA 1
ATOM 3344 C C . PRO A 1 422 ? -16.346 17.711 13.081 1.00 95.06 422 PRO A C 1
ATOM 3346 O O . PRO A 1 422 ? -17.320 16.969 13.082 1.00 95.06 422 PRO A O 1
ATOM 3349 N N . THR A 1 423 ? -15.716 18.018 11.945 1.00 94.62 423 THR A N 1
ATOM 3350 C CA . THR A 1 423 ? -16.105 17.501 10.617 1.00 94.62 423 THR A CA 1
ATOM 3351 C C . THR A 1 423 ? -16.037 15.972 10.535 1.00 94.62 423 THR A C 1
ATOM 3353 O O . THR A 1 423 ? -16.809 15.353 9.804 1.00 94.62 423 THR A O 1
ATOM 3356 N N . TRP A 1 424 ? -15.137 15.354 11.301 1.00 96.62 424 TRP A N 1
ATOM 3357 C CA . TRP A 1 424 ? -14.876 13.913 11.292 1.00 96.62 424 TRP A CA 1
ATOM 3358 C C . TRP A 1 424 ? -15.273 13.226 12.603 1.00 96.62 424 TRP A C 1
ATOM 3360 O O . TRP A 1 424 ? -15.064 12.027 12.748 1.00 96.62 424 TRP A O 1
ATOM 3370 N N . ARG A 1 425 ? -15.916 13.957 13.520 1.00 97.25 425 ARG A N 1
ATOM 3371 C CA . ARG A 1 425 ? -16.590 13.435 14.712 1.00 97.25 425 ARG A CA 1
ATOM 3372 C C . ARG A 1 425 ? -18.043 13.871 14.696 1.00 97.25 425 ARG A C 1
ATOM 3374 O 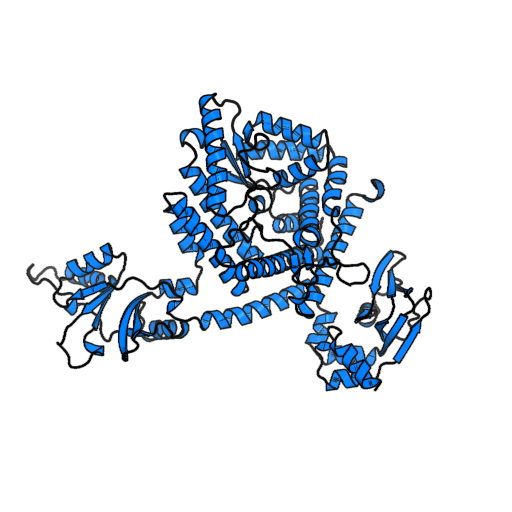O . ARG A 1 425 ? -18.383 14.965 15.142 1.00 97.25 425 ARG A O 1
ATOM 3381 N N . GLN A 1 426 ? -18.901 13.012 14.165 1.00 97.69 426 GLN A N 1
ATOM 3382 C CA . GLN A 1 426 ? -20.287 13.359 13.875 1.00 97.69 426 GLN A CA 1
ATOM 3383 C C . GLN A 1 426 ? -21.254 12.286 14.350 1.00 97.69 426 GLN A C 1
ATOM 3385 O O . GLN A 1 426 ? -20.953 11.092 14.336 1.00 97.69 426 GLN A O 1
ATOM 3390 N N . SER A 1 427 ? -22.460 12.723 14.707 1.00 98.00 427 SER A N 1
ATOM 3391 C CA . SER A 1 427 ? -23.559 11.787 14.884 1.00 98.00 427 SER A CA 1
ATOM 3392 C C . SER A 1 427 ? -23.972 11.208 13.531 1.00 98.00 427 SER A C 1
ATOM 3394 O O . SER A 1 427 ? -23.665 11.762 12.469 1.00 98.00 427 SER A O 1
ATOM 3396 N N . GLN A 1 428 ? -24.708 10.104 13.549 1.00 97.00 428 GLN A N 1
ATOM 3397 C CA . GLN A 1 428 ? -25.208 9.463 12.340 1.00 97.00 428 GLN A CA 1
ATOM 3398 C C . GLN A 1 428 ? -26.008 10.435 11.453 1.00 97.00 428 GLN A C 1
ATOM 3400 O O . GLN A 1 428 ? -25.781 10.496 10.238 1.00 97.00 428 GLN A O 1
ATOM 3405 N N . SER A 1 429 ? -26.935 11.204 12.032 1.00 97.62 429 SER A N 1
ATOM 3406 C CA . SER A 1 429 ? -27.721 12.189 11.280 1.00 97.62 429 SER A CA 1
ATOM 3407 C C . SER A 1 429 ? -26.882 13.386 10.820 1.00 97.62 429 SER A C 1
ATOM 3409 O O . SER A 1 429 ? -27.045 13.836 9.680 1.00 97.62 429 SER A O 1
ATOM 3411 N N . GLY A 1 430 ? -25.942 13.850 11.652 1.00 97.69 430 GLY A N 1
ATOM 3412 C CA . GLY A 1 430 ? -25.022 14.942 11.330 1.00 97.69 430 GLY A CA 1
ATOM 3413 C C . GLY A 1 430 ? -24.133 14.612 10.133 1.00 97.69 430 GLY A C 1
ATOM 3414 O O . GLY A 1 430 ? -24.083 15.372 9.164 1.00 97.69 430 GLY A O 1
ATOM 3415 N N . PHE A 1 431 ? -23.522 13.426 10.128 1.00 97.38 431 PHE A N 1
ATOM 3416 C CA . PHE A 1 431 ? -22.675 12.993 9.019 1.00 97.38 431 PHE A CA 1
ATOM 3417 C C . PHE A 1 431 ? -23.469 12.806 7.721 1.00 97.38 431 PHE A C 1
ATOM 3419 O O . PHE A 1 431 ? -23.008 13.198 6.651 1.00 97.38 431 PHE A O 1
ATOM 3426 N N . LYS A 1 432 ? -24.706 12.296 7.801 1.00 97.12 432 LYS A N 1
ATOM 3427 C CA . LYS A 1 432 ? -25.594 12.193 6.633 1.00 97.12 432 LYS A CA 1
ATOM 3428 C C . LYS A 1 432 ? -25.922 13.565 6.041 1.00 97.12 432 LYS A C 1
ATOM 3430 O O . LYS A 1 432 ? -25.961 13.722 4.820 1.00 97.12 432 LYS A O 1
ATOM 3435 N N . ALA A 1 433 ? -26.164 14.565 6.891 1.00 96.75 433 ALA A N 1
ATOM 3436 C CA . ALA A 1 433 ? -26.397 15.938 6.453 1.00 96.75 433 ALA A CA 1
ATOM 3437 C C . ALA A 1 433 ? -25.150 16.543 5.790 1.00 96.75 433 ALA A C 1
ATOM 3439 O O . ALA A 1 433 ? -25.279 17.206 4.762 1.00 96.75 433 ALA A O 1
ATOM 3440 N N . GLN A 1 434 ? -23.966 16.258 6.334 1.00 95.56 434 GLN A N 1
ATOM 3441 C CA . GLN A 1 434 ? -22.685 16.675 5.770 1.00 95.56 434 GLN A CA 1
ATOM 3442 C C . GLN A 1 434 ? -22.403 16.014 4.409 1.00 95.56 434 GLN A C 1
ATOM 3444 O O . GLN A 1 434 ? -22.063 16.709 3.455 1.00 95.56 434 GLN A O 1
ATOM 3449 N N . LEU A 1 435 ? -22.627 14.700 4.273 1.00 95.12 435 LEU A N 1
ATOM 3450 C CA . LEU A 1 435 ? -22.516 13.993 2.990 1.00 95.12 435 LEU A CA 1
ATOM 3451 C C . LEU A 1 435 ? -23.447 14.578 1.930 1.00 95.12 435 LEU A C 1
ATOM 3453 O O . LEU A 1 435 ? -23.054 14.733 0.777 1.00 95.12 435 LEU A O 1
ATOM 3457 N N . ARG A 1 436 ? -24.683 14.909 2.318 1.00 94.94 436 ARG A N 1
ATOM 3458 C CA . ARG A 1 436 ? -25.636 15.565 1.422 1.00 94.94 436 ARG A CA 1
ATOM 3459 C C . ARG A 1 436 ? -25.103 16.912 0.937 1.00 94.94 436 ARG A C 1
ATOM 3461 O O . ARG A 1 436 ? -25.178 17.171 -0.253 1.00 94.94 436 ARG A O 1
ATOM 3468 N N . ASP A 1 437 ? -24.546 17.736 1.822 1.00 93.31 437 ASP A N 1
ATOM 3469 C CA . ASP A 1 437 ? -23.972 19.032 1.436 1.00 93.31 437 ASP A CA 1
ATOM 3470 C C . ASP A 1 437 ? -22.799 18.871 0.453 1.00 93.31 437 ASP A C 1
ATOM 3472 O O . ASP A 1 437 ? -22.770 19.548 -0.572 1.00 93.31 437 ASP A O 1
ATOM 3476 N N . TRP A 1 438 ? -21.901 17.905 0.688 1.00 92.81 438 TRP A N 1
ATOM 3477 C CA . TRP A 1 438 ? -20.793 17.613 -0.233 1.00 92.81 438 TRP A CA 1
ATOM 3478 C C . TRP A 1 438 ? -21.258 17.175 -1.629 1.00 92.81 438 TRP A C 1
ATOM 3480 O O . TRP A 1 438 ? -20.580 17.453 -2.616 1.00 92.81 438 TRP A O 1
ATOM 3490 N N . LEU A 1 439 ? -22.398 16.487 -1.718 1.00 91.00 439 LEU A N 1
ATOM 3491 C CA . LEU A 1 439 ? -22.984 16.033 -2.983 1.00 91.00 439 LEU A CA 1
ATOM 3492 C C . LEU A 1 439 ? -23.790 17.139 -3.683 1.00 91.00 439 LEU A C 1
ATOM 3494 O O . LEU A 1 439 ? -23.727 17.261 -4.905 1.00 91.00 439 LEU A O 1
ATOM 3498 N N . ASP A 1 440 ? -24.523 17.953 -2.921 1.00 89.88 440 ASP A N 1
ATOM 3499 C CA . ASP A 1 440 ? -25.431 18.981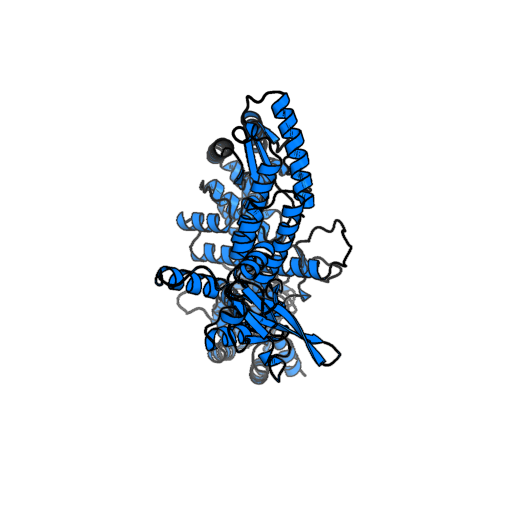 -3.444 1.00 89.88 440 ASP A CA 1
ATOM 3500 C C . ASP A 1 440 ? -24.698 20.278 -3.826 1.00 89.88 440 ASP A C 1
ATOM 3502 O O . ASP A 1 440 ? -25.186 21.047 -4.658 1.00 89.88 440 ASP A O 1
ATOM 3506 N N . ARG A 1 441 ? -23.530 20.541 -3.224 1.00 88.69 441 ARG A N 1
ATOM 3507 C CA . ARG A 1 441 ? -22.715 21.747 -3.450 1.00 88.69 441 ARG A CA 1
ATOM 3508 C C . ARG A 1 441 ? -21.268 21.377 -3.800 1.00 88.69 441 ARG A C 1
ATOM 3510 O O . ARG A 1 441 ? -20.357 21.634 -3.010 1.00 88.69 441 ARG A O 1
ATOM 3517 N N . PRO A 1 442 ? -21.037 20.780 -4.983 1.00 84.44 442 PRO A N 1
ATOM 3518 C CA . PRO A 1 442 ? -19.723 20.287 -5.361 1.00 84.44 442 PRO A CA 1
ATOM 3519 C C . PRO A 1 442 ? -18.693 21.420 -5.482 1.00 84.44 442 PRO A C 1
ATOM 3521 O O . PRO A 1 442 ? -18.809 22.337 -6.293 1.00 84.44 442 PRO A O 1
ATOM 3524 N N . SER A 1 443 ? -17.641 21.301 -4.688 1.00 87.25 443 SER A N 1
ATOM 3525 C CA . SER A 1 443 ? -16.384 22.042 -4.720 1.00 87.25 443 SER A CA 1
ATOM 3526 C C . SER A 1 443 ? -15.197 21.072 -4.744 1.00 87.25 443 SER A C 1
ATOM 3528 O O . SER A 1 443 ? -15.337 19.890 -4.414 1.00 87.25 443 SER A O 1
ATOM 3530 N N . MET A 1 444 ? -13.998 21.565 -5.066 1.00 82.94 444 MET A N 1
ATOM 3531 C CA . MET A 1 444 ? -12.783 20.741 -5.011 1.00 82.94 444 MET A CA 1
ATOM 3532 C C . MET A 1 444 ? -12.581 20.092 -3.631 1.00 82.94 444 MET A C 1
ATOM 3534 O O . MET A 1 444 ? -12.248 18.913 -3.531 1.00 82.94 444 MET A O 1
ATOM 3538 N N . GLU A 1 445 ? -12.855 20.839 -2.563 1.00 86.44 445 GLU A N 1
ATOM 3539 C CA . GLU A 1 445 ? -12.779 20.355 -1.183 1.00 86.44 445 GLU A CA 1
ATOM 3540 C C . GLU A 1 445 ? -13.792 19.234 -0.911 1.00 86.44 445 GLU A C 1
ATOM 3542 O O . GLU A 1 445 ? -13.440 18.207 -0.330 1.00 86.44 445 GLU A O 1
ATOM 3547 N N . SER A 1 446 ? -15.037 19.385 -1.373 1.00 88.94 446 SER A N 1
ATOM 3548 C CA . SER A 1 446 ? -16.059 18.344 -1.215 1.00 88.94 446 SER A CA 1
ATOM 3549 C C . SER A 1 446 ? -15.727 17.069 -1.999 1.00 88.94 446 SER A C 1
ATOM 3551 O O . SER A 1 446 ? -15.936 15.973 -1.481 1.00 88.94 446 SER A O 1
ATOM 3553 N N . PHE A 1 447 ? -15.124 17.178 -3.192 1.00 88.88 447 PHE A N 1
ATOM 3554 C CA . PHE A 1 447 ? -14.649 16.011 -3.934 1.00 88.88 447 PHE A CA 1
ATOM 3555 C C . PHE A 1 447 ? -13.528 15.298 -3.184 1.00 88.88 447 PHE A C 1
ATOM 3557 O O . PHE A 1 447 ? -13.557 14.078 -3.057 1.00 88.88 447 PHE A O 1
ATOM 3564 N N . MET A 1 448 ? -12.569 16.034 -2.623 1.00 87.50 448 MET A N 1
ATOM 3565 C CA . MET A 1 448 ? -11.525 15.414 -1.809 1.00 87.50 448 MET A CA 1
ATOM 3566 C C . MET A 1 448 ? -12.123 14.688 -0.599 1.00 87.50 448 MET A C 1
ATOM 3568 O O . MET A 1 448 ? -11.838 13.507 -0.406 1.00 87.50 448 MET A O 1
ATOM 3572 N N . ARG A 1 449 ? -13.022 15.332 0.156 1.00 91.31 449 ARG A N 1
ATOM 3573 C CA . ARG A 1 449 ? -13.699 14.719 1.316 1.00 91.31 449 ARG A CA 1
ATOM 3574 C C . ARG A 1 449 ? -14.498 13.470 0.950 1.00 91.31 449 ARG A C 1
ATOM 3576 O O . ARG A 1 449 ? -14.408 12.468 1.655 1.00 91.31 449 ARG A O 1
ATOM 3583 N N . LEU A 1 450 ? -15.228 13.493 -0.164 1.00 91.94 450 LEU A N 1
ATOM 3584 C CA . LEU A 1 450 ? -15.959 12.325 -0.658 1.00 91.94 450 LEU A CA 1
ATOM 3585 C C . LEU A 1 450 ? -15.020 11.208 -1.115 1.00 91.94 450 LEU A C 1
ATOM 3587 O O . LEU A 1 450 ? -15.298 10.047 -0.839 1.00 91.94 450 LEU A O 1
ATOM 3591 N N . ALA A 1 451 ? -13.895 11.529 -1.759 1.00 91.75 451 ALA A N 1
ATOM 3592 C CA . ALA A 1 451 ? -12.893 10.534 -2.132 1.00 91.75 451 ALA A CA 1
ATOM 3593 C C . ALA A 1 451 ? -12.271 9.857 -0.903 1.00 91.75 451 ALA A C 1
ATOM 3595 O O . ALA A 1 451 ? -12.114 8.638 -0.893 1.00 91.75 451 ALA A O 1
ATOM 3596 N N . ILE A 1 452 ? -11.970 10.640 0.134 1.00 92.06 452 ILE A N 1
ATOM 3597 C CA . ILE A 1 452 ? -11.468 10.156 1.425 1.00 92.06 452 ILE A CA 1
ATOM 3598 C C . ILE A 1 452 ? -12.514 9.260 2.104 1.00 92.06 452 ILE A C 1
ATOM 3600 O O . ILE A 1 452 ? -12.187 8.164 2.556 1.00 92.06 452 ILE A O 1
ATOM 3604 N N . PHE A 1 453 ? -13.780 9.687 2.132 1.00 95.12 453 PHE A N 1
ATOM 3605 C CA . PHE A 1 453 ? -14.871 8.918 2.734 1.00 95.12 453 PHE A CA 1
ATOM 3606 C C . PHE A 1 453 ? -15.224 7.644 1.948 1.00 95.12 453 PHE A C 1
ATOM 3608 O O . PHE A 1 453 ? -15.545 6.622 2.548 1.00 95.12 453 PHE A O 1
ATOM 3615 N N . ALA A 1 454 ? -15.123 7.652 0.618 1.00 93.81 454 ALA A N 1
ATOM 3616 C CA . ALA A 1 454 ? -15.350 6.467 -0.214 1.00 93.81 454 ALA A CA 1
ATOM 3617 C C . ALA A 1 454 ? -14.340 5.334 0.058 1.00 93.81 454 ALA A C 1
ATOM 3619 O O . ALA A 1 454 ? -14.580 4.182 -0.303 1.00 93.81 454 ALA A O 1
ATOM 3620 N N . ASP A 1 455 ? -13.225 5.647 0.717 1.00 95.12 455 ASP A N 1
ATOM 3621 C CA . ASP A 1 455 ? -12.237 4.674 1.174 1.00 95.12 455 ASP A CA 1
ATOM 3622 C C . ASP A 1 455 ? -12.392 4.293 2.652 1.00 95.12 455 ASP A C 1
ATOM 3624 O O . ASP A 1 455 ? -11.602 3.496 3.154 1.00 95.12 455 ASP A O 1
ATOM 3628 N N . ALA A 1 456 ? -13.384 4.846 3.356 1.00 95.38 456 ALA A N 1
ATOM 3629 C CA . ALA A 1 456 ? -13.569 4.626 4.783 1.00 95.38 456 ALA A CA 1
ATOM 3630 C C . ALA A 1 456 ? -13.744 3.144 5.096 1.00 95.38 456 ALA A C 1
ATOM 3632 O O . ALA A 1 456 ? -14.601 2.507 4.500 1.00 95.38 456 ALA A O 1
ATOM 3633 N N . GLN A 1 457 ? -13.008 2.606 6.060 1.00 94.38 457 GLN A N 1
ATOM 3634 C CA . GLN A 1 457 ? -13.184 1.252 6.583 1.00 94.38 457 GLN A CA 1
ATOM 3635 C C . GLN A 1 457 ? -13.276 1.308 8.100 1.00 94.38 457 GLN A C 1
ATOM 3637 O O . GLN A 1 457 ? -12.510 2.016 8.750 1.00 94.38 457 GLN A O 1
ATOM 3642 N N . ILE A 1 458 ? -14.190 0.533 8.672 1.00 94.50 458 ILE A N 1
ATOM 3643 C CA . ILE A 1 458 ? -14.315 0.439 10.125 1.00 94.50 458 ILE A CA 1
ATOM 3644 C C . ILE A 1 458 ? -13.103 -0.293 10.686 1.00 94.50 458 ILE A C 1
ATOM 3646 O O . ILE A 1 458 ? -12.677 -1.320 10.158 1.00 94.50 458 ILE A O 1
ATOM 3650 N N . VAL A 1 459 ? -12.562 0.242 11.775 1.00 94.81 459 VAL A N 1
ATOM 3651 C CA . VAL A 1 459 ? -11.554 -0.437 12.591 1.00 94.81 459 VAL A CA 1
ATOM 3652 C C . VAL A 1 459 ? -12.141 -0.894 13.923 1.00 94.81 459 VAL A C 1
ATOM 3654 O O . VAL A 1 459 ? -11.726 -1.929 14.433 1.00 94.81 459 VAL A O 1
ATOM 3657 N N . PHE A 1 460 ? -13.150 -0.200 14.454 1.00 96.62 460 PHE A N 1
ATOM 3658 C CA . PHE A 1 460 ? -13.784 -0.544 15.726 1.00 96.62 460 PHE A CA 1
ATOM 3659 C C . PHE A 1 460 ? -15.246 -0.079 15.781 1.00 96.62 460 PHE A C 1
ATOM 3661 O O . PHE A 1 460 ? -15.580 0.957 15.208 1.00 96.62 460 PHE A O 1
ATOM 3668 N N . GLY A 1 461 ? -16.098 -0.796 16.520 1.00 94.75 461 GLY A N 1
ATOM 3669 C CA . GLY A 1 461 ? -17.475 -0.385 16.812 1.00 94.75 461 GLY A CA 1
ATOM 3670 C C . GLY A 1 461 ? -18.536 -0.914 15.835 1.00 94.75 461 GLY A C 1
ATOM 3671 O O . GLY A 1 461 ? -18.352 -1.938 15.178 1.00 94.75 461 GLY A O 1
ATOM 3672 N N . GLN A 1 462 ? -19.686 -0.240 15.772 1.00 94.81 462 GLN A N 1
ATOM 3673 C CA . GLN A 1 462 ? -20.879 -0.679 15.044 1.00 94.81 462 GLN A CA 1
ATOM 3674 C C . GLN A 1 462 ? -20.777 -0.485 13.525 1.00 94.81 462 GLN A C 1
ATOM 3676 O O . GLN A 1 462 ? -20.817 0.641 13.024 1.00 94.81 462 GLN A O 1
ATOM 3681 N N . ALA A 1 463 ? -20.771 -1.583 12.765 1.00 93.12 463 ALA A N 1
ATOM 3682 C CA . ALA A 1 463 ? -20.611 -1.498 11.314 1.00 93.12 463 ALA A CA 1
ATOM 3683 C C . ALA A 1 463 ? -21.769 -0.803 10.573 1.00 93.12 463 ALA A C 1
ATOM 3685 O O . ALA A 1 463 ? -21.564 -0.086 9.588 1.00 93.12 463 ALA A O 1
ATOM 3686 N N . THR A 1 464 ? -22.977 -0.942 11.114 1.00 95.94 464 THR A N 1
ATOM 3687 C CA . THR A 1 464 ? -24.217 -0.360 10.589 1.00 95.94 464 THR A CA 1
ATOM 3688 C C . THR A 1 464 ? -24.147 1.163 10.442 1.00 95.94 464 THR A C 1
ATOM 3690 O O . THR A 1 464 ? -24.745 1.715 9.515 1.00 95.94 464 THR A O 1
ATOM 3693 N N . LEU A 1 465 ? -23.380 1.854 11.299 1.00 96.75 465 LEU A N 1
ATOM 3694 C CA . LEU A 1 465 ? -23.216 3.308 11.234 1.00 96.75 465 LEU A CA 1
ATOM 3695 C C . LEU A 1 465 ? -22.571 3.754 9.917 1.00 96.75 465 LEU A C 1
ATOM 3697 O O . LEU A 1 465 ? -23.040 4.727 9.333 1.00 96.75 465 LEU A O 1
ATOM 3701 N N . LEU A 1 466 ? -21.557 3.041 9.412 1.00 96.06 466 LEU A N 1
ATOM 3702 C CA . LEU A 1 466 ? -20.936 3.343 8.116 1.00 96.06 466 LEU A CA 1
ATOM 3703 C C . LEU A 1 466 ? -21.803 2.862 6.946 1.00 96.06 466 LEU A C 1
ATOM 3705 O O . LEU A 1 466 ? -21.945 3.574 5.950 1.00 96.06 466 LEU A O 1
ATOM 3709 N N . GLU A 1 467 ? -22.402 1.674 7.052 1.00 95.56 467 GLU A N 1
ATOM 3710 C CA . GLU A 1 467 ? -23.231 1.086 5.988 1.00 95.56 467 GLU A CA 1
ATOM 3711 C C . GLU A 1 467 ? -24.386 2.007 5.576 1.00 95.56 467 GLU A C 1
ATOM 3713 O O . GLU A 1 467 ? -24.646 2.190 4.384 1.00 95.56 467 GLU A O 1
ATOM 3718 N N . ILE A 1 468 ? -25.038 2.656 6.546 1.00 95.88 468 ILE A N 1
ATOM 3719 C CA . ILE A 1 468 ? -26.122 3.612 6.287 1.00 95.88 468 ILE A CA 1
ATOM 3720 C C . ILE A 1 468 ? -25.624 4.813 5.471 1.00 95.88 468 ILE A C 1
ATOM 3722 O O . ILE A 1 468 ? -26.309 5.258 4.544 1.00 95.88 468 ILE A O 1
ATOM 3726 N N . GLN A 1 469 ? -24.431 5.323 5.783 1.00 96.56 469 GLN A N 1
ATOM 3727 C CA . GLN A 1 469 ? -23.836 6.465 5.086 1.00 96.56 469 GLN A CA 1
ATOM 3728 C C . GLN A 1 469 ? -23.385 6.090 3.670 1.00 96.56 469 GLN A C 1
ATOM 3730 O O . GLN A 1 469 ? -23.664 6.822 2.719 1.00 96.56 469 GLN A O 1
ATOM 3735 N N . ARG A 1 470 ? -22.761 4.916 3.502 1.00 94.81 470 ARG A N 1
ATOM 3736 C CA . ARG A 1 470 ? -22.381 4.380 2.185 1.00 94.81 470 ARG A CA 1
ATOM 3737 C C . ARG A 1 470 ? -23.595 4.160 1.294 1.00 94.81 470 ARG A C 1
ATOM 3739 O O . ARG A 1 470 ? -23.582 4.584 0.142 1.00 94.81 470 ARG A O 1
ATOM 3746 N N . LYS A 1 471 ? -24.667 3.569 1.831 1.00 94.56 471 LYS A N 1
ATOM 3747 C CA . LYS A 1 471 ? -25.921 3.369 1.094 1.00 94.56 471 LYS A CA 1
ATOM 3748 C C . LYS A 1 471 ? -26.528 4.698 0.650 1.00 94.56 471 LYS A C 1
ATOM 3750 O O . LYS A 1 471 ? -26.954 4.813 -0.494 1.00 94.56 471 LYS A O 1
ATOM 3755 N N . PHE A 1 472 ? -26.535 5.702 1.529 1.00 95.12 472 PHE A N 1
ATOM 3756 C CA . PHE A 1 472 ? -26.997 7.043 1.179 1.00 95.12 472 PHE A CA 1
ATOM 3757 C C . PHE A 1 472 ? -26.158 7.659 0.050 1.00 95.12 472 PHE A C 1
ATOM 3759 O O . PHE A 1 472 ? -26.722 8.130 -0.934 1.00 95.12 472 PHE A O 1
ATOM 3766 N N . MET A 1 473 ? -24.827 7.612 0.155 1.00 93.88 473 MET A N 1
ATOM 3767 C CA . MET A 1 473 ? -23.925 8.116 -0.883 1.00 93.88 473 MET A CA 1
ATOM 3768 C C . MET A 1 473 ? -24.144 7.398 -2.222 1.00 93.88 473 MET A C 1
ATOM 3770 O O . MET A 1 473 ? -24.318 8.061 -3.240 1.00 93.88 473 MET A O 1
ATOM 3774 N N . ALA A 1 474 ? -24.197 6.064 -2.224 1.00 91.75 474 ALA A N 1
ATOM 3775 C CA . ALA A 1 474 ? -24.390 5.265 -3.434 1.00 91.75 474 ALA A CA 1
ATOM 3776 C C . ALA A 1 474 ? -25.712 5.595 -4.145 1.00 91.75 474 ALA A C 1
ATOM 3778 O O . ALA A 1 474 ? -25.724 5.789 -5.358 1.00 91.75 474 ALA A O 1
ATOM 3779 N N . GLN A 1 475 ? -26.810 5.737 -3.392 1.00 91.56 475 GLN A N 1
ATOM 3780 C CA . GLN A 1 475 ? -28.106 6.149 -3.943 1.00 91.56 475 GLN A CA 1
ATOM 3781 C C . GLN A 1 475 ? -28.028 7.529 -4.611 1.00 91.56 475 GLN A C 1
ATOM 3783 O O . GLN A 1 475 ? -28.476 7.699 -5.738 1.00 91.56 475 GLN A O 1
ATOM 3788 N N . ARG A 1 476 ? -27.395 8.509 -3.955 1.00 90.50 476 ARG A N 1
ATOM 3789 C CA . ARG A 1 476 ? -27.263 9.869 -4.504 1.00 90.50 476 ARG A CA 1
ATOM 3790 C C . ARG A 1 476 ? -26.375 9.930 -5.746 1.00 90.50 476 ARG A C 1
ATOM 3792 O O . ARG A 1 476 ? -26.674 10.699 -6.660 1.00 90.50 476 ARG A O 1
ATOM 3799 N N . LEU A 1 477 ? -25.300 9.142 -5.780 1.00 89.44 477 LEU A N 1
ATOM 3800 C CA . LEU A 1 477 ? -24.409 9.056 -6.938 1.00 89.44 477 LEU A CA 1
ATOM 3801 C C . LEU A 1 477 ? -25.115 8.429 -8.146 1.00 89.44 477 LEU A C 1
ATOM 3803 O O . LEU A 1 477 ? -24.964 8.945 -9.252 1.00 89.44 477 LEU A O 1
ATOM 3807 N N . ALA A 1 478 ? -25.936 7.396 -7.931 1.00 86.44 478 ALA A N 1
ATOM 3808 C CA . ALA A 1 478 ? -26.752 6.792 -8.985 1.00 86.44 478 ALA A CA 1
ATOM 3809 C C . ALA A 1 478 ? -27.748 7.796 -9.600 1.00 86.44 478 ALA A C 1
ATOM 3811 O O . ALA A 1 478 ? -27.936 7.815 -10.815 1.00 86.44 478 ALA A O 1
ATOM 3812 N N . ASP A 1 479 ? -28.321 8.683 -8.780 1.00 85.25 479 ASP A N 1
ATOM 3813 C CA . ASP A 1 479 ? -29.266 9.714 -9.229 1.00 85.25 479 ASP A CA 1
ATOM 3814 C C . ASP A 1 479 ? -28.588 10.927 -9.902 1.00 85.25 479 ASP A C 1
ATOM 3816 O O . ASP A 1 479 ? -29.269 11.759 -10.506 1.00 85.25 479 ASP A O 1
ATOM 3820 N N . THR A 1 480 ? -27.254 11.057 -9.814 1.00 82.69 480 THR A N 1
ATOM 3821 C CA . THR A 1 480 ? -26.527 12.262 -10.261 1.00 82.69 480 THR A CA 1
ATOM 3822 C C . THR A 1 480 ? -25.321 11.945 -11.165 1.00 82.69 480 THR A C 1
ATOM 3824 O O . THR A 1 480 ? -24.181 12.242 -10.802 1.00 82.69 480 THR A O 1
ATOM 3827 N N . PRO A 1 481 ? -25.513 11.428 -12.398 1.00 78.75 481 PRO A N 1
ATOM 3828 C CA . PRO A 1 481 ? -24.398 11.059 -13.286 1.00 78.75 481 PRO A CA 1
ATOM 3829 C C . PRO A 1 481 ? -23.432 12.211 -13.615 1.00 78.75 481 PRO A C 1
ATOM 3831 O O . PRO A 1 481 ? -22.236 12.002 -13.818 1.00 78.75 481 PRO A O 1
ATOM 3834 N N . LEU A 1 482 ? -23.927 13.455 -13.639 1.00 83.81 482 LEU A N 1
ATOM 3835 C CA . LEU A 1 482 ? -23.091 14.638 -13.865 1.00 83.81 482 LEU A CA 1
ATOM 3836 C C . LEU A 1 482 ? -22.061 14.840 -12.741 1.00 83.81 482 LEU A C 1
ATOM 3838 O O . LEU A 1 482 ? -20.943 15.281 -13.012 1.00 83.81 482 LEU A O 1
ATOM 3842 N N . PHE A 1 483 ? -22.401 14.471 -11.502 1.00 86.44 483 PHE A N 1
ATOM 3843 C CA . PHE A 1 483 ? -21.486 14.549 -10.366 1.00 86.44 483 PHE A CA 1
ATOM 3844 C C . PHE A 1 483 ? -20.247 13.683 -10.607 1.00 86.44 483 PHE A C 1
ATOM 3846 O O . PHE A 1 483 ? -19.128 14.170 -10.459 1.00 86.44 483 PHE A O 1
ATOM 3853 N N . LEU A 1 484 ? -20.431 12.435 -11.055 1.00 87.25 484 LEU A N 1
ATOM 3854 C CA . LEU A 1 484 ? -19.327 11.511 -11.338 1.00 87.25 484 LEU A CA 1
ATOM 3855 C C . LEU A 1 484 ? -18.391 12.044 -12.431 1.00 87.25 484 LEU A C 1
ATOM 3857 O O . LEU A 1 484 ? -17.177 11.900 -12.306 1.00 87.25 484 LEU A O 1
ATOM 3861 N N . ARG A 1 485 ? -18.916 12.754 -13.442 1.00 87.38 485 ARG A N 1
ATOM 3862 C CA . ARG A 1 485 ? -18.078 13.428 -14.455 1.00 87.38 485 ARG A CA 1
ATOM 3863 C C . ARG A 1 485 ? -17.188 14.505 -13.831 1.00 87.38 485 ARG A C 1
ATOM 3865 O O . ARG A 1 485 ? -16.003 14.576 -14.143 1.00 87.38 485 ARG A O 1
ATOM 3872 N N . HIS A 1 486 ? -17.717 15.338 -12.935 1.00 85.38 486 HIS A N 1
ATOM 3873 C CA . HIS A 1 486 ? -16.894 16.331 -12.236 1.00 85.38 486 HIS A CA 1
ATOM 3874 C C . HIS A 1 486 ? -15.909 15.683 -11.256 1.00 85.38 486 HIS A C 1
ATOM 3876 O O . HIS A 1 486 ? -14.754 16.099 -11.193 1.00 85.38 486 HIS A O 1
ATOM 3882 N N . PHE A 1 487 ? -16.332 14.630 -10.560 1.00 88.25 487 PHE A N 1
ATOM 3883 C CA . PHE A 1 487 ? -15.497 13.865 -9.640 1.00 88.25 487 PHE A CA 1
ATOM 3884 C C . PHE A 1 487 ? -14.311 13.197 -10.358 1.00 88.25 487 PHE A C 1
ATOM 3886 O O . PHE A 1 487 ? -13.182 13.246 -9.869 1.00 88.25 487 PHE A O 1
ATOM 3893 N N . ALA A 1 488 ? -14.525 12.670 -11.569 1.00 89.81 488 ALA A N 1
ATOM 3894 C CA . ALA A 1 488 ? -13.481 12.089 -12.414 1.00 89.81 488 ALA A CA 1
ATOM 3895 C C . ALA A 1 488 ? -12.367 13.086 -12.776 1.00 89.81 488 ALA A C 1
ATOM 3897 O O . ALA A 1 488 ? -11.213 12.684 -12.927 1.00 89.81 488 ALA A O 1
ATOM 3898 N N . LYS A 1 489 ? -12.673 14.391 -12.877 1.00 86.75 489 LYS A N 1
ATOM 3899 C CA . LYS A 1 489 ? -11.660 15.420 -13.178 1.00 86.75 489 LYS A CA 1
ATOM 3900 C C . LYS A 1 489 ? -10.560 15.485 -12.124 1.00 86.75 489 LYS A C 1
ATOM 3902 O O . LYS A 1 489 ? -9.433 15.825 -12.469 1.00 86.75 489 LYS A O 1
ATOM 3907 N N . VAL A 1 490 ? -10.857 15.130 -10.872 1.00 86.69 490 VAL A N 1
ATOM 3908 C CA . VAL A 1 490 ? -9.858 15.119 -9.795 1.00 86.69 490 VAL A CA 1
ATOM 3909 C C . VAL A 1 490 ? -8.711 14.168 -10.132 1.00 86.69 490 VAL A C 1
ATOM 3911 O O . VAL A 1 490 ? -7.559 14.531 -9.935 1.00 86.69 490 VAL A O 1
ATOM 3914 N N . ALA A 1 491 ? -8.982 13.013 -10.752 1.00 88.06 491 ALA A N 1
ATOM 3915 C CA . ALA A 1 491 ? -7.939 12.072 -11.178 1.00 88.06 491 ALA A CA 1
ATOM 3916 C C . ALA A 1 491 ? -6.965 12.664 -12.221 1.00 88.06 491 ALA A C 1
ATOM 3918 O O . ALA A 1 491 ? -5.871 12.140 -12.420 1.00 88.06 491 ALA A O 1
ATOM 3919 N N . LEU A 1 492 ? -7.350 13.761 -12.882 1.00 87.50 492 LEU A N 1
ATOM 3920 C CA . LEU A 1 492 ? -6.555 14.463 -13.890 1.00 87.50 492 LEU A CA 1
ATOM 3921 C C . LEU A 1 492 ? -5.863 15.724 -13.357 1.00 87.50 492 LEU A C 1
ATOM 3923 O O . LEU A 1 492 ? -5.201 16.403 -14.136 1.00 87.50 492 LEU A O 1
ATOM 3927 N N . GLN A 1 493 ? -6.006 16.039 -12.065 1.00 85.19 493 GLN A N 1
ATOM 3928 C CA . GLN A 1 493 ? -5.496 17.275 -11.463 1.00 85.19 493 GLN A CA 1
ATOM 3929 C C . GLN A 1 493 ? -3.981 17.445 -11.627 1.00 85.19 493 GLN A C 1
ATOM 3931 O O . GLN A 1 493 ? -3.506 18.566 -11.797 1.00 85.19 493 GLN A O 1
ATOM 3936 N N . PHE A 1 494 ? -3.227 16.348 -11.549 1.00 84.19 494 PHE A N 1
ATOM 3937 C CA . PHE A 1 494 ? -1.773 16.369 -11.646 1.00 84.19 494 PHE A CA 1
ATOM 3938 C C . PHE A 1 494 ? -1.308 15.877 -13.014 1.00 84.19 494 PHE A C 1
ATOM 3940 O O . PHE A 1 494 ? -1.816 14.884 -13.557 1.00 84.19 494 PHE A O 1
ATOM 3947 N N . GLU A 1 495 ? -0.320 16.572 -13.570 1.00 81.19 495 GLU A N 1
ATOM 3948 C CA . GLU A 1 495 ? 0.375 16.126 -14.770 1.00 81.19 495 GLU A CA 1
ATOM 3949 C C . GLU A 1 495 ? 1.212 14.884 -14.470 1.00 81.19 495 GLU A C 1
ATOM 3951 O O . GLU A 1 495 ? 1.761 14.716 -13.381 1.00 81.19 495 GLU A O 1
ATOM 3956 N N . THR A 1 496 ? 1.276 13.982 -15.446 1.00 81.31 496 THR A N 1
ATOM 3957 C CA . THR A 1 496 ? 2.093 12.778 -15.327 1.00 81.31 496 THR A CA 1
ATOM 3958 C C . THR A 1 496 ? 3.547 13.168 -15.618 1.00 81.31 496 THR A C 1
ATOM 3960 O O . THR A 1 496 ? 3.778 13.856 -16.611 1.00 81.31 496 THR A O 1
ATOM 3963 N N . PRO A 1 497 ? 4.533 12.751 -14.801 1.00 80.81 497 PRO A N 1
ATOM 3964 C CA . PRO A 1 497 ? 5.923 13.222 -14.839 1.00 80.81 497 PRO A CA 1
ATOM 3965 C C . PRO A 1 497 ? 6.740 12.606 -15.984 1.00 80.81 497 PRO A C 1
ATOM 3967 O O . PRO A 1 497 ? 7.942 12.373 -15.880 1.00 80.81 497 PRO A O 1
ATOM 3970 N N . VAL A 1 498 ? 6.080 12.342 -17.103 1.00 75.06 498 VAL A N 1
ATOM 3971 C CA . VAL A 1 498 ? 6.690 11.968 -18.366 1.00 75.06 498 VAL A CA 1
ATOM 3972 C C . VAL A 1 498 ? 6.257 13.012 -19.377 1.00 75.06 498 VAL A C 1
ATOM 3974 O O . VAL A 1 498 ? 5.071 13.265 -19.594 1.00 75.06 498 VAL A O 1
ATOM 3977 N N . SER A 1 499 ? 7.244 13.668 -19.963 1.00 60.06 499 SER A N 1
ATOM 3978 C CA . SER A 1 499 ? 7.015 14.599 -21.047 1.00 60.06 499 SER A CA 1
ATOM 3979 C C . SER A 1 499 ? 6.467 13.837 -22.242 1.00 60.06 499 SER A C 1
ATOM 3981 O O . SER A 1 499 ? 6.707 12.642 -22.432 1.00 60.06 499 SER A O 1
ATOM 3983 N N . PHE A 1 500 ? 5.789 14.569 -23.112 1.00 47.19 500 PHE A N 1
ATOM 3984 C CA . PHE A 1 500 ? 5.326 14.031 -24.382 1.00 47.19 500 PHE A CA 1
ATOM 3985 C C . PHE A 1 500 ? 6.472 13.425 -25.232 1.00 47.19 500 PHE A C 1
ATOM 3987 O O . PHE A 1 500 ? 6.223 12.579 -26.083 1.00 47.19 500 PHE A O 1
ATOM 3994 N N . PHE A 1 501 ? 7.722 13.843 -24.989 1.00 43.34 501 PHE A N 1
ATOM 3995 C CA . PHE A 1 501 ? 8.936 13.420 -25.697 1.00 43.34 501 PHE A CA 1
ATOM 3996 C C . PHE A 1 501 ? 9.633 12.190 -25.081 1.00 43.34 501 PHE A C 1
ATOM 3998 O O . PHE A 1 501 ? 10.773 11.894 -25.432 1.00 43.34 501 PHE A O 1
ATOM 4005 N N . GLY A 1 502 ? 9.018 11.527 -24.093 1.00 52.53 502 GLY A N 1
ATOM 4006 C CA . GLY A 1 502 ? 9.612 10.379 -23.389 1.00 52.53 502 GLY A CA 1
ATOM 4007 C C . GLY A 1 502 ? 10.723 10.737 -22.388 1.00 52.53 502 GLY A C 1
ATOM 4008 O O . GLY A 1 502 ? 11.264 9.855 -21.720 1.00 52.53 502 GLY A O 1
ATOM 4009 N N . GLY A 1 503 ? 11.060 12.023 -22.249 1.00 59.59 503 GLY A N 1
ATOM 4010 C CA . GLY A 1 503 ? 11.894 12.537 -21.158 1.00 59.59 503 GLY A CA 1
ATOM 4011 C C . GLY A 1 503 ? 11.082 12.697 -19.874 1.00 59.59 503 GLY A C 1
ATOM 4012 O O . GLY A 1 503 ? 9.872 12.908 -19.941 1.00 59.59 503 GLY A O 1
ATOM 4013 N N . PHE A 1 504 ? 11.713 12.617 -18.708 1.00 74.44 504 PHE A N 1
ATOM 4014 C CA . PHE A 1 504 ? 11.025 12.863 -17.440 1.00 74.44 504 PHE A CA 1
ATOM 4015 C C . PHE A 1 504 ? 10.747 14.352 -17.222 1.00 74.44 504 PHE A C 1
ATOM 4017 O O . PHE A 1 504 ? 11.561 15.201 -17.579 1.00 74.44 504 PHE A O 1
ATOM 4024 N N . ILE A 1 505 ? 9.603 14.668 -16.612 1.00 76.50 505 ILE A N 1
ATOM 4025 C CA . ILE A 1 505 ? 9.342 16.006 -16.069 1.00 76.50 505 ILE A CA 1
ATOM 4026 C C . ILE A 1 505 ? 9.747 15.962 -14.603 1.00 76.50 505 ILE A C 1
ATOM 4028 O O . ILE A 1 505 ? 9.069 15.345 -13.782 1.00 76.50 505 ILE A O 1
ATOM 4032 N N . THR A 1 506 ? 10.867 16.603 -14.291 1.00 80.31 506 THR A N 1
ATOM 4033 C CA . THR A 1 506 ? 11.479 16.561 -12.964 1.00 80.31 506 THR A CA 1
ATOM 4034 C C . THR A 1 506 ? 11.493 17.930 -12.319 1.00 80.31 506 THR A C 1
ATOM 4036 O O . THR A 1 506 ? 11.635 18.951 -12.996 1.00 80.31 506 THR A O 1
ATOM 4039 N N . ARG A 1 507 ? 11.456 17.950 -10.993 1.00 83.50 507 ARG A N 1
ATOM 4040 C CA . ARG A 1 507 ? 11.806 19.130 -10.205 1.00 83.50 507 ARG A CA 1
ATOM 4041 C C . ARG A 1 507 ? 13.245 18.977 -9.713 1.00 83.50 507 ARG A C 1
ATOM 4043 O O . ARG A 1 507 ? 13.699 17.860 -9.494 1.00 83.50 507 ARG A O 1
ATOM 4050 N N . GLN A 1 508 ? 13.966 20.083 -9.563 1.00 77.44 508 GLN A N 1
ATOM 4051 C CA . GLN A 1 508 ? 15.290 20.054 -8.940 1.00 77.44 508 GLN A CA 1
ATOM 4052 C C . GLN A 1 508 ? 15.148 20.009 -7.415 1.00 77.44 508 GLN A C 1
ATOM 4054 O O . GLN A 1 508 ? 14.288 20.689 -6.843 1.00 77.44 508 GLN A O 1
ATOM 4059 N N . SER A 1 509 ? 15.982 19.195 -6.780 1.00 76.06 509 SER A N 1
ATOM 4060 C CA . SER A 1 509 ? 16.130 19.062 -5.331 1.00 76.06 509 SER A CA 1
ATOM 4061 C C . SER A 1 509 ? 17.617 19.010 -4.970 1.00 76.06 509 SER A C 1
ATOM 4063 O O . SER A 1 509 ? 18.468 18.948 -5.857 1.00 76.06 509 SER A O 1
ATOM 4065 N N . GLU A 1 510 ? 17.941 18.996 -3.677 1.00 70.38 510 GLU A N 1
ATOM 4066 C CA . GLU A 1 510 ? 19.321 18.784 -3.209 1.00 70.38 510 GLU A CA 1
ATOM 4067 C C . GLU A 1 510 ? 19.891 17.421 -3.644 1.00 70.38 510 GLU A C 1
ATOM 4069 O O . GLU A 1 510 ? 21.098 17.283 -3.808 1.00 70.38 510 GLU A O 1
ATOM 4074 N N . GLN A 1 511 ? 19.018 16.444 -3.912 1.00 65.19 511 GLN A N 1
ATOM 4075 C CA . GLN A 1 511 ? 19.350 15.100 -4.396 1.00 65.19 511 GLN A CA 1
ATOM 4076 C C . GLN A 1 511 ? 19.342 15.000 -5.935 1.00 65.19 511 GLN A C 1
ATOM 4078 O O . GLN A 1 511 ? 19.315 13.905 -6.487 1.00 65.19 511 GLN A O 1
ATOM 4083 N N . GLY A 1 512 ? 19.311 16.134 -6.645 1.00 75.69 512 GLY A N 1
ATOM 4084 C CA . GLY A 1 512 ? 19.234 16.177 -8.105 1.00 75.69 512 GLY A CA 1
ATOM 4085 C C . GLY A 1 512 ? 17.799 16.158 -8.639 1.00 75.69 512 GLY A C 1
ATOM 4086 O O . GLY A 1 512 ? 16.875 16.718 -8.032 1.00 75.69 512 GLY A O 1
ATOM 4087 N N . ALA A 1 513 ? 17.616 15.561 -9.818 1.00 80.00 513 ALA A N 1
ATOM 4088 C CA . ALA A 1 513 ? 16.344 15.554 -10.535 1.00 80.00 513 ALA A CA 1
ATOM 4089 C C . ALA A 1 513 ? 15.367 14.526 -9.938 1.00 80.00 513 ALA A C 1
ATOM 4091 O O . ALA A 1 513 ? 15.616 13.320 -9.977 1.00 80.00 513 ALA A O 1
ATOM 4092 N N . VAL A 1 514 ? 14.230 15.005 -9.424 1.00 86.94 514 VAL A N 1
ATOM 4093 C CA . VAL A 1 514 ? 13.239 14.180 -8.715 1.00 86.94 514 VAL A CA 1
ATOM 4094 C C . VAL A 1 514 ? 11.849 14.209 -9.347 1.00 86.94 514 VAL A C 1
ATOM 4096 O O . VAL A 1 514 ? 11.452 15.184 -9.997 1.00 86.94 514 VAL A O 1
ATOM 4099 N N . ILE A 1 515 ? 11.085 13.145 -9.095 1.00 89.25 515 ILE A N 1
ATOM 4100 C CA . ILE A 1 515 ? 9.682 12.981 -9.486 1.00 89.25 515 ILE A CA 1
ATOM 4101 C C . ILE A 1 515 ? 8.818 12.727 -8.246 1.00 89.25 515 ILE A C 1
ATOM 4103 O O . ILE A 1 515 ? 9.049 11.754 -7.537 1.00 89.25 515 ILE A O 1
ATOM 4107 N N . ASP A 1 516 ? 7.759 13.522 -8.042 1.00 89.81 516 ASP A N 1
ATOM 4108 C CA . ASP A 1 516 ? 6.716 13.216 -7.047 1.00 89.81 516 ASP A CA 1
ATOM 4109 C C . ASP A 1 516 ? 5.857 12.049 -7.564 1.00 89.81 516 ASP A C 1
ATOM 4111 O O . ASP A 1 516 ? 4.888 12.230 -8.316 1.00 89.81 516 ASP A O 1
ATOM 4115 N N . ILE A 1 517 ? 6.233 10.825 -7.185 1.00 92.94 517 ILE A N 1
ATOM 4116 C CA . ILE A 1 517 ? 5.603 9.600 -7.690 1.00 92.94 517 ILE A CA 1
ATOM 4117 C C . ILE A 1 517 ? 4.161 9.457 -7.184 1.00 92.94 517 ILE A C 1
ATOM 4119 O O . ILE A 1 517 ? 3.306 8.871 -7.858 1.00 92.94 517 ILE A O 1
ATOM 4123 N N . LYS A 1 518 ? 3.845 10.042 -6.019 1.00 91.38 518 LYS A N 1
ATOM 4124 C CA . LYS A 1 518 ? 2.495 10.005 -5.448 1.00 91.38 518 LYS A CA 1
ATOM 4125 C C . LYS A 1 518 ? 1.543 10.841 -6.291 1.00 91.38 518 LYS A C 1
ATOM 4127 O O . LYS A 1 518 ? 0.527 10.309 -6.728 1.00 91.38 518 LYS A O 1
ATOM 4132 N N . LYS A 1 519 ? 1.854 12.116 -6.541 1.00 89.88 519 LYS A N 1
ATOM 4133 C CA . LYS A 1 519 ? 0.980 13.003 -7.330 1.00 89.88 519 LYS A CA 1
ATOM 4134 C C . LYS A 1 519 ? 0.967 12.632 -8.806 1.00 89.88 519 LYS A C 1
ATOM 4136 O O . LYS A 1 519 ? -0.096 12.596 -9.416 1.00 89.88 519 LYS A O 1
ATOM 4141 N N . GLY A 1 520 ? 2.140 12.356 -9.367 1.00 86.00 520 GLY A N 1
ATOM 4142 C CA . GLY A 1 520 ? 2.319 12.170 -10.800 1.00 86.00 520 GLY A CA 1
ATOM 4143 C C . GLY A 1 520 ? 1.853 10.818 -11.345 1.00 86.00 520 GLY A C 1
ATOM 4144 O O . GLY A 1 520 ? 1.509 10.722 -12.525 1.00 86.00 520 GLY A O 1
ATOM 4145 N N . ALA A 1 521 ? 1.841 9.779 -10.503 1.00 93.44 521 ALA A N 1
ATOM 4146 C CA . ALA A 1 521 ? 1.650 8.401 -10.951 1.00 93.44 521 ALA A CA 1
ATOM 4147 C C . ALA A 1 521 ? 0.585 7.639 -10.144 1.00 93.44 521 ALA A C 1
ATOM 4149 O O . ALA A 1 521 ? -0.417 7.201 -10.708 1.00 93.44 521 ALA A O 1
ATOM 4150 N N . ILE A 1 522 ? 0.743 7.533 -8.819 1.00 95.25 522 ILE A N 1
ATOM 4151 C CA . ILE A 1 522 ? -0.166 6.747 -7.961 1.00 95.25 522 ILE A CA 1
ATOM 4152 C C . ILE A 1 522 ? -1.556 7.395 -7.872 1.00 95.25 522 ILE A C 1
ATOM 4154 O O . ILE A 1 522 ? -2.576 6.717 -8.003 1.00 95.25 522 ILE A O 1
ATOM 4158 N N . PHE A 1 523 ? -1.611 8.711 -7.656 1.00 93.62 523 PHE A N 1
ATOM 4159 C CA . PHE A 1 523 ? -2.854 9.445 -7.421 1.00 93.62 523 PHE A CA 1
ATOM 4160 C C . PHE A 1 523 ? -3.854 9.331 -8.588 1.00 93.62 523 PHE A C 1
ATOM 4162 O O . PHE A 1 523 ? -5.008 8.995 -8.310 1.00 93.62 523 PHE A O 1
ATOM 4169 N N . PRO A 1 524 ? -3.466 9.519 -9.870 1.00 94.62 524 PRO A N 1
ATOM 4170 C CA . PRO A 1 524 ? -4.368 9.309 -11.003 1.00 94.62 524 PRO A CA 1
ATOM 4171 C C . PRO A 1 524 ? -4.957 7.898 -11.074 1.00 94.62 524 PRO A C 1
ATOM 4173 O O . PRO A 1 524 ? -6.148 7.762 -11.350 1.00 94.62 524 PRO A O 1
ATOM 4176 N N . ILE A 1 525 ? -4.159 6.857 -10.791 1.00 97.25 525 ILE A N 1
ATOM 4177 C CA . ILE A 1 525 ? -4.634 5.464 -10.787 1.00 97.25 525 ILE A CA 1
ATOM 4178 C C . ILE A 1 525 ? -5.677 5.280 -9.686 1.00 97.25 525 ILE A C 1
ATOM 4180 O O . ILE A 1 525 ? -6.813 4.903 -9.964 1.00 97.25 525 ILE A O 1
ATOM 4184 N N . VAL A 1 526 ? -5.312 5.607 -8.444 1.00 95.88 526 VAL A N 1
ATOM 4185 C CA . VAL A 1 526 ? -6.176 5.427 -7.271 1.00 95.88 526 VAL A CA 1
ATOM 4186 C C . VAL A 1 526 ? -7.480 6.215 -7.420 1.00 95.88 526 VAL A C 1
ATOM 4188 O O . VAL A 1 526 ? -8.562 5.664 -7.219 1.00 95.88 526 VAL A O 1
ATOM 4191 N N . HIS A 1 527 ? -7.411 7.496 -7.800 1.00 94.88 527 HIS A N 1
ATOM 4192 C CA . HIS A 1 527 ? -8.611 8.318 -7.978 1.00 94.88 527 HIS A CA 1
ATOM 4193 C C . HIS A 1 527 ? -9.454 7.879 -9.172 1.00 94.88 527 HIS A C 1
ATOM 4195 O O . HIS A 1 527 ? -10.674 7.806 -9.040 1.00 94.88 527 HIS A O 1
ATOM 4201 N N . GLY A 1 528 ? -8.838 7.566 -10.312 1.00 95.69 528 GLY A N 1
ATOM 4202 C CA . GLY A 1 528 ? -9.561 7.132 -11.503 1.00 95.69 528 GLY A CA 1
ATOM 4203 C C . GLY A 1 528 ? -10.306 5.819 -11.285 1.00 95.69 528 GLY A C 1
ATOM 4204 O O . GLY A 1 528 ? -11.501 5.733 -11.565 1.00 95.69 528 GLY A O 1
ATOM 4205 N N . VAL A 1 529 ? -9.628 4.822 -10.708 1.00 97.56 529 VAL A N 1
ATOM 4206 C CA . VAL A 1 529 ? -10.233 3.531 -10.353 1.00 97.56 529 VAL A CA 1
ATOM 4207 C C . VAL A 1 529 ? -11.337 3.720 -9.314 1.00 97.56 529 VAL A C 1
ATOM 4209 O O . VAL A 1 529 ? -12.392 3.104 -9.437 1.00 97.56 529 VAL A O 1
ATOM 4212 N N . ARG A 1 530 ? -11.146 4.600 -8.319 1.00 96.12 530 ARG A N 1
ATOM 4213 C CA . ARG A 1 530 ? -12.187 4.929 -7.331 1.00 96.12 530 ARG A CA 1
ATOM 4214 C C . ARG A 1 530 ? -13.450 5.473 -7.994 1.00 96.12 530 ARG A C 1
ATOM 4216 O O . ARG A 1 530 ? -14.541 5.050 -7.629 1.00 96.12 530 ARG A O 1
ATOM 4223 N N . VAL A 1 531 ? -13.326 6.402 -8.944 1.00 94.44 531 VAL A N 1
ATOM 4224 C CA . VAL A 1 531 ? -14.500 6.978 -9.620 1.00 94.44 531 VAL A CA 1
ATOM 4225 C C . VAL A 1 531 ? -15.253 5.912 -10.416 1.00 94.44 531 VAL A C 1
ATOM 4227 O O . VAL A 1 531 ? -16.471 5.823 -10.294 1.00 94.44 531 VAL A O 1
ATOM 4230 N N . LEU A 1 532 ? -14.538 5.075 -11.171 1.00 95.69 532 LEU A N 1
ATOM 4231 C CA . LEU A 1 532 ? -15.137 3.966 -11.923 1.00 95.69 532 LEU A CA 1
ATOM 4232 C C . LEU A 1 532 ? -15.813 2.947 -10.995 1.00 95.69 532 LEU A C 1
ATOM 4234 O O . LEU A 1 532 ? -16.909 2.476 -11.285 1.00 95.69 532 LEU A O 1
ATOM 4238 N N . ALA A 1 533 ? -15.190 2.636 -9.856 1.00 95.50 533 ALA A N 1
ATOM 4239 C CA . ALA A 1 533 ? -15.762 1.747 -8.851 1.00 95.50 533 ALA A CA 1
ATOM 4240 C C . ALA A 1 533 ? -17.071 2.305 -8.272 1.00 95.50 533 ALA A C 1
ATOM 4242 O O . ALA A 1 533 ? -18.053 1.574 -8.166 1.00 95.50 533 ALA A O 1
ATOM 4243 N N . LEU A 1 534 ? -17.109 3.604 -7.959 1.00 93.12 534 LEU A N 1
ATOM 4244 C CA . LEU A 1 534 ? -18.322 4.272 -7.481 1.00 93.12 534 LEU A CA 1
ATOM 4245 C C . LEU A 1 534 ? -19.432 4.294 -8.537 1.00 93.12 534 LEU A C 1
ATOM 4247 O O . LEU A 1 534 ? -20.586 4.054 -8.193 1.00 93.12 534 LEU A O 1
ATOM 4251 N N . GLU A 1 535 ? -19.094 4.547 -9.803 1.00 93.31 535 GLU A N 1
ATOM 4252 C CA . GLU A 1 535 ? -20.043 4.504 -10.925 1.00 93.31 535 GLU A CA 1
ATOM 4253 C C . GLU A 1 535 ? -20.720 3.133 -11.056 1.00 93.31 535 GLU A C 1
ATOM 4255 O O . GLU A 1 535 ? -21.924 3.058 -11.291 1.00 93.31 535 GLU A O 1
ATOM 4260 N N . HIS A 1 536 ? -19.963 2.055 -10.843 1.00 93.38 536 HIS A N 1
ATOM 4261 C CA . HIS A 1 536 ? -20.444 0.678 -10.975 1.00 93.38 536 HIS A CA 1
ATOM 4262 C C . HIS A 1 536 ? -20.910 0.056 -9.647 1.00 93.38 536 HIS A C 1
ATOM 4264 O O . HIS A 1 536 ? -21.230 -1.130 -9.597 1.00 93.38 536 HIS A O 1
ATOM 4270 N N . GLY A 1 537 ? -20.958 0.834 -8.560 1.00 92.25 537 GLY A N 1
ATOM 4271 C CA . GLY A 1 537 ? -21.433 0.369 -7.253 1.00 92.25 537 GLY A CA 1
ATOM 4272 C C . GLY A 1 537 ? -20.529 -0.652 -6.547 1.00 92.25 537 GLY A C 1
ATOM 4273 O O . GLY A 1 537 ? -20.995 -1.334 -5.632 1.00 92.25 537 GLY A O 1
ATOM 4274 N N . ILE A 1 538 ? -19.254 -0.749 -6.934 1.00 93.31 538 ILE A N 1
ATOM 4275 C CA . ILE A 1 538 ? -18.237 -1.605 -6.302 1.00 93.31 538 ILE A CA 1
ATOM 4276 C C . ILE A 1 538 ? -17.969 -1.098 -4.873 1.00 93.31 538 ILE A C 1
ATOM 4278 O O . ILE A 1 538 ? -17.747 0.096 -4.660 1.00 93.31 538 ILE A O 1
ATOM 4282 N N . GLN A 1 539 ? -18.008 -1.994 -3.882 1.00 87.94 539 GLN A N 1
ATOM 4283 C CA . GLN A 1 539 ? -17.934 -1.654 -2.446 1.00 87.94 539 GLN A CA 1
ATOM 4284 C C . GLN A 1 539 ? -16.511 -1.737 -1.874 1.00 87.94 539 GLN A C 1
ATOM 4286 O O . GLN A 1 539 ? -16.228 -1.277 -0.766 1.00 87.94 539 GLN A O 1
ATOM 4291 N N . GLU A 1 540 ? -15.613 -2.343 -2.631 1.00 88.38 540 GLU A N 1
ATOM 4292 C CA . GLU A 1 540 ? -14.220 -2.583 -2.332 1.00 88.38 540 GLU A CA 1
ATOM 4293 C C . GLU A 1 540 ? -13.494 -1.238 -2.212 1.00 88.38 540 GLU A C 1
ATOM 4295 O O . GLU A 1 540 ? -13.653 -0.351 -3.053 1.00 88.38 540 GLU A O 1
ATOM 4300 N N . CYS A 1 541 ? -12.681 -1.065 -1.165 1.00 91.00 541 CYS A N 1
ATOM 4301 C CA . CYS A 1 541 ? -11.907 0.170 -0.969 1.00 91.00 541 CYS A CA 1
ATOM 4302 C C . CYS A 1 541 ? -10.512 0.091 -1.594 1.00 91.00 541 CYS A C 1
ATOM 4304 O O . CYS A 1 541 ? -10.038 1.063 -2.176 1.00 91.00 541 CYS A O 1
ATOM 4306 N N . ASN A 1 542 ? -9.859 -1.064 -1.484 1.00 91.38 542 ASN A N 1
ATOM 4307 C CA . ASN A 1 542 ? -8.528 -1.281 -2.035 1.00 91.38 542 ASN A CA 1
ATOM 4308 C C . ASN A 1 542 ? -8.542 -1.197 -3.570 1.00 91.38 542 ASN A C 1
ATOM 4310 O O . ASN A 1 542 ? -9.413 -1.770 -4.229 1.00 91.38 542 ASN A O 1
ATOM 4314 N N . THR A 1 543 ? -7.561 -0.506 -4.140 1.00 95.00 543 THR A N 1
ATOM 4315 C CA . THR A 1 543 ? -7.494 -0.201 -5.571 1.00 95.00 543 THR A CA 1
ATOM 4316 C C . THR A 1 543 ? -7.343 -1.462 -6.417 1.00 95.00 543 THR A C 1
ATOM 4318 O O . THR A 1 543 ? -8.007 -1.566 -7.444 1.00 95.00 543 THR A O 1
ATOM 4321 N N . HIS A 1 544 ? -6.566 -2.462 -5.986 1.00 88.88 544 HIS A N 1
ATOM 4322 C CA . HIS A 1 544 ? -6.439 -3.731 -6.718 1.00 88.88 544 HIS A CA 1
ATOM 4323 C C . HIS A 1 544 ? -7.754 -4.507 -6.748 1.00 88.88 544 HIS A C 1
ATOM 4325 O O . HIS A 1 544 ? -8.135 -5.029 -7.794 1.00 88.88 544 HIS A O 1
ATOM 4331 N N . TRP A 1 545 ? -8.486 -4.532 -5.632 1.00 88.12 545 TRP A N 1
ATOM 4332 C CA . TRP A 1 545 ? -9.806 -5.167 -5.578 1.00 88.12 545 TRP A CA 1
ATOM 4333 C C . TRP A 1 545 ? -10.851 -4.413 -6.407 1.00 88.12 545 TRP A C 1
ATOM 4335 O O . TRP A 1 545 ? -11.675 -5.044 -7.064 1.00 88.12 545 TRP A O 1
ATOM 4345 N N . ARG A 1 546 ? -10.770 -3.079 -6.479 1.00 96.44 546 ARG A N 1
ATOM 4346 C CA . ARG A 1 546 ? -11.591 -2.283 -7.404 1.00 96.44 546 ARG A CA 1
ATOM 4347 C C . ARG A 1 546 ? -11.272 -2.589 -8.867 1.00 96.44 546 ARG A C 1
ATOM 4349 O O . ARG A 1 546 ? -12.196 -2.787 -9.645 1.00 96.44 546 ARG A O 1
ATOM 4356 N N . ILE A 1 547 ? -9.991 -2.673 -9.240 1.00 92.62 547 ILE A N 1
ATOM 4357 C CA . ILE A 1 547 ? -9.570 -3.067 -10.596 1.00 92.62 547 ILE A CA 1
ATOM 4358 C C . ILE A 1 547 ? -10.126 -4.453 -10.940 1.00 92.62 547 ILE A C 1
ATOM 4360 O O . ILE A 1 547 ? -10.726 -4.616 -11.998 1.00 92.62 547 ILE A O 1
ATOM 4364 N N . LYS A 1 548 ? -9.993 -5.426 -10.028 1.00 87.00 548 LYS A N 1
ATOM 4365 C CA . LYS A 1 548 ? -10.558 -6.775 -10.180 1.00 87.00 548 LYS A CA 1
ATOM 4366 C C . LYS A 1 548 ? -12.072 -6.725 -10.414 1.00 87.00 548 LYS A C 1
ATOM 4368 O O . LYS A 1 548 ? -12.544 -7.324 -11.373 1.00 87.00 548 LYS A O 1
ATOM 4373 N N . GLY A 1 549 ? -12.814 -5.976 -9.596 1.00 89.12 549 GLY A N 1
ATOM 4374 C CA . GLY A 1 549 ? -14.261 -5.815 -9.766 1.00 89.12 549 GLY A CA 1
ATOM 4375 C C . GLY A 1 549 ? -14.640 -5.167 -11.103 1.00 89.12 549 GLY A C 1
ATOM 4376 O O . GLY A 1 549 ? -15.584 -5.601 -11.754 1.00 89.12 549 GLY A O 1
ATOM 4377 N N . LEU A 1 550 ? -13.869 -4.178 -11.566 1.00 96.38 550 LEU A N 1
ATOM 4378 C CA . LEU A 1 550 ? -14.067 -3.543 -12.875 1.00 96.38 550 LEU A CA 1
ATOM 4379 C C . LEU A 1 550 ? -13.772 -4.497 -14.043 1.00 96.38 550 LEU A C 1
ATOM 4381 O O . LEU A 1 550 ? -14.461 -4.438 -15.059 1.00 96.38 550 LEU A O 1
ATOM 4385 N N . MET A 1 551 ? -12.794 -5.397 -13.899 1.00 90.12 551 MET A N 1
ATOM 4386 C CA . MET A 1 551 ? -12.548 -6.472 -14.868 1.00 90.12 551 MET A CA 1
ATOM 4387 C C . MET A 1 551 ? -13.704 -7.477 -14.892 1.00 90.12 551 MET A C 1
ATOM 4389 O O . MET A 1 551 ? -14.159 -7.862 -15.964 1.00 90.12 551 MET A O 1
ATOM 4393 N N . ASP A 1 552 ? -14.201 -7.880 -13.720 1.00 88.19 552 ASP A N 1
ATOM 4394 C CA . ASP A 1 552 ? -15.291 -8.857 -13.602 1.00 88.19 552 ASP A CA 1
ATOM 4395 C C . ASP A 1 552 ? -16.609 -8.317 -14.202 1.00 88.19 552 ASP A C 1
ATOM 4397 O O . ASP A 1 552 ? -17.420 -9.088 -14.716 1.00 88.19 552 ASP A O 1
ATOM 4401 N N . LEU A 1 553 ? -16.794 -6.991 -14.209 1.00 94.06 553 LEU A N 1
ATOM 4402 C CA . LEU A 1 553 ? -17.905 -6.294 -14.871 1.00 94.06 553 LEU A CA 1
ATOM 4403 C C . LEU A 1 553 ? -17.650 -5.963 -16.355 1.00 94.06 553 LEU A C 1
ATOM 4405 O O . LEU A 1 553 ? -18.528 -5.399 -17.007 1.00 94.06 553 LEU A O 1
ATOM 4409 N N . GLY A 1 554 ? -16.471 -6.281 -16.898 1.00 90.12 554 GLY A N 1
ATOM 4410 C CA . GLY A 1 554 ? -16.106 -5.994 -18.290 1.00 90.12 554 GLY A CA 1
ATOM 4411 C C . GLY A 1 554 ? -15.846 -4.515 -18.600 1.00 90.12 554 GLY A C 1
ATOM 4412 O O . GLY A 1 554 ? -15.802 -4.142 -19.769 1.00 90.12 554 GLY A O 1
ATOM 4413 N N . VAL A 1 555 ? -15.671 -3.668 -17.578 1.00 92.88 555 VAL A N 1
ATOM 4414 C CA . VAL A 1 555 ? -15.284 -2.253 -17.740 1.00 92.88 555 VAL A CA 1
ATOM 4415 C C . VAL A 1 555 ? -13.823 -2.146 -18.170 1.00 92.88 555 VAL A C 1
ATOM 4417 O O . VAL A 1 555 ? -13.473 -1.295 -18.985 1.00 92.88 555 VAL A O 1
ATOM 4420 N N . PHE A 1 556 ? -12.977 -3.028 -17.633 1.00 89.75 556 PHE A N 1
ATOM 4421 C CA . PHE A 1 556 ? -11.615 -3.235 -18.109 1.00 89.75 556 PHE A CA 1
ATOM 4422 C C . PHE A 1 556 ? -11.494 -4.581 -18.803 1.00 89.75 556 PHE A C 1
ATOM 4424 O O . PHE A 1 556 ? -11.960 -5.603 -18.296 1.00 89.75 556 PHE A O 1
ATOM 4431 N N . GLU A 1 557 ? -10.764 -4.599 -19.914 1.00 84.38 557 GLU A N 1
ATOM 4432 C CA . GLU A 1 557 ? -10.213 -5.848 -20.418 1.00 84.38 557 GLU A CA 1
ATOM 4433 C C . GLU A 1 557 ? -9.212 -6.419 -19.407 1.00 84.38 557 GLU A C 1
ATOM 4435 O O . GLU A 1 557 ? -8.516 -5.681 -18.701 1.00 84.38 557 GLU A O 1
ATOM 4440 N N . ALA A 1 558 ? -9.103 -7.749 -19.345 1.00 75.81 558 ALA A N 1
ATOM 4441 C CA . ALA A 1 558 ? -8.274 -8.399 -18.335 1.00 75.81 558 ALA A CA 1
ATOM 4442 C C . ALA A 1 558 ? -6.800 -7.957 -18.406 1.00 75.81 558 ALA A C 1
ATOM 4444 O O . ALA A 1 558 ? -6.183 -7.700 -17.373 1.00 75.81 558 ALA A O 1
ATOM 4445 N N . ALA A 1 559 ? -6.256 -7.817 -19.619 1.00 76.56 559 ALA A N 1
ATOM 4446 C CA . ALA A 1 559 ? -4.886 -7.354 -19.831 1.00 76.56 559 ALA A CA 1
ATOM 4447 C C . ALA A 1 559 ? -4.674 -5.930 -19.289 1.00 76.56 559 ALA A C 1
ATOM 4449 O O . ALA A 1 559 ? -3.729 -5.700 -18.538 1.00 76.56 559 ALA A O 1
ATOM 4450 N N . GLN A 1 560 ? -5.598 -5.010 -19.589 1.00 83.00 560 GLN A N 1
ATOM 4451 C CA . GLN A 1 560 ? -5.550 -3.620 -19.128 1.00 83.00 560 GLN A CA 1
ATOM 4452 C C . GLN A 1 560 ? -5.622 -3.520 -17.597 1.00 83.00 560 GLN A C 1
ATOM 4454 O O . GLN A 1 560 ? -4.875 -2.760 -16.981 1.00 83.00 560 GLN A O 1
ATOM 4459 N N . GLY A 1 561 ? -6.507 -4.297 -16.963 1.00 82.25 561 GLY A N 1
ATOM 4460 C CA . GLY A 1 561 ? -6.630 -4.319 -15.506 1.00 82.25 561 GLY A CA 1
ATOM 4461 C C . GLY A 1 561 ? -5.368 -4.846 -14.815 1.00 82.25 561 GLY A C 1
ATOM 4462 O O . GLY A 1 561 ? -4.878 -4.230 -13.867 1.00 82.25 561 GLY A O 1
ATOM 4463 N N . ILE A 1 562 ? -4.799 -5.950 -15.314 1.00 81.25 562 ILE A N 1
ATOM 4464 C CA . ILE A 1 562 ? -3.549 -6.521 -14.784 1.00 81.25 562 ILE A CA 1
ATOM 4465 C C . ILE A 1 562 ? -2.391 -5.529 -14.947 1.00 81.25 562 ILE A C 1
ATOM 4467 O O . ILE A 1 562 ? -1.652 -5.292 -13.992 1.00 81.25 562 ILE A O 1
ATOM 4471 N N . GLU A 1 563 ? -2.264 -4.914 -16.124 1.00 87.12 563 GLU A N 1
ATOM 4472 C CA . GLU A 1 563 ? -1.232 -3.918 -16.419 1.00 87.12 563 GLU A CA 1
ATOM 4473 C C . GLU A 1 563 ? -1.296 -2.717 -15.469 1.00 87.12 563 GLU A C 1
ATOM 4475 O O . GLU A 1 563 ? -0.278 -2.314 -14.899 1.00 87.12 563 GLU A O 1
ATOM 4480 N N . LEU A 1 564 ? -2.497 -2.181 -15.232 1.00 91.81 564 LEU A N 1
ATOM 4481 C CA . LEU A 1 564 ? -2.708 -1.065 -14.314 1.00 91.81 564 LEU A CA 1
ATOM 4482 C C . LEU A 1 564 ? -2.377 -1.444 -12.860 1.00 91.81 564 LEU A C 1
ATOM 4484 O O . LEU A 1 564 ? -1.762 -0.657 -12.136 1.00 91.81 564 LEU A O 1
ATOM 4488 N N . GLY A 1 565 ? -2.755 -2.654 -12.437 1.00 88.62 565 GLY A N 1
ATOM 4489 C CA . GLY A 1 565 ? -2.475 -3.175 -11.098 1.00 88.62 565 GLY A CA 1
ATOM 4490 C C . GLY A 1 565 ? -0.982 -3.398 -10.834 1.00 88.62 565 GLY A C 1
ATOM 4491 O O . GLY A 1 565 ? -0.478 -2.990 -9.783 1.00 88.62 565 GLY A O 1
ATOM 4492 N N . GLU A 1 566 ? -0.254 -3.988 -11.786 1.00 85.12 566 GLU A N 1
ATOM 4493 C CA . GLU A 1 566 ? 1.199 -4.177 -11.664 1.00 85.12 566 GLU A CA 1
ATOM 4494 C C . GLU A 1 566 ? 1.953 -2.844 -11.768 1.00 85.12 566 GLU A C 1
ATOM 4496 O O . GLU A 1 566 ? 2.905 -2.618 -11.021 1.00 85.12 566 GLU A O 1
ATOM 4501 N N . THR A 1 567 ? 1.475 -1.910 -12.591 1.00 92.38 567 THR A N 1
ATOM 4502 C CA . THR A 1 567 ? 2.010 -0.542 -12.658 1.00 92.38 567 THR A CA 1
ATOM 4503 C C . THR A 1 567 ? 1.878 0.183 -11.312 1.00 92.38 567 THR A C 1
ATOM 4505 O O . THR A 1 567 ? 2.833 0.791 -10.825 1.00 92.38 567 THR A O 1
ATOM 4508 N N . LEU A 1 568 ? 0.719 0.070 -10.652 1.00 94.25 568 LEU A N 1
ATOM 4509 C CA . LEU A 1 568 ? 0.517 0.608 -9.305 1.00 94.25 568 LEU A CA 1
ATOM 4510 C C . LEU A 1 568 ? 1.468 -0.033 -8.280 1.00 94.25 568 LEU A C 1
ATOM 4512 O O . LEU A 1 568 ? 2.019 0.666 -7.428 1.00 94.25 568 LEU A O 1
ATOM 4516 N N . ASN A 1 569 ? 1.677 -1.351 -8.361 1.00 88.88 569 ASN A N 1
ATOM 4517 C CA . ASN A 1 569 ? 2.625 -2.066 -7.499 1.00 88.88 569 ASN A CA 1
ATOM 4518 C C . ASN A 1 569 ? 4.054 -1.550 -7.678 1.00 88.88 569 ASN A C 1
ATOM 4520 O O . ASN A 1 569 ? 4.747 -1.318 -6.688 1.00 88.88 569 ASN A O 1
ATOM 4524 N N . TYR A 1 570 ? 4.463 -1.324 -8.924 1.00 91.75 570 TYR A N 1
ATOM 4525 C CA . TYR A 1 570 ? 5.779 -0.801 -9.254 1.00 91.75 570 TYR A CA 1
ATOM 4526 C C . TYR A 1 570 ? 6.015 0.594 -8.662 1.00 91.75 570 TYR A C 1
ATOM 4528 O O . TYR A 1 570 ? 7.012 0.808 -7.973 1.00 91.75 570 TYR A O 1
ATOM 4536 N N . PHE A 1 571 ? 5.070 1.526 -8.831 1.00 94.31 571 PHE A N 1
ATOM 4537 C CA . PHE A 1 571 ? 5.195 2.868 -8.252 1.00 94.31 571 PHE A CA 1
ATOM 4538 C C . PHE A 1 571 ? 5.240 2.861 -6.727 1.00 94.31 571 PHE A C 1
ATOM 4540 O O . PHE A 1 571 ? 6.011 3.613 -6.135 1.00 94.31 571 PHE A O 1
ATOM 4547 N N . ASN A 1 572 ? 4.442 2.007 -6.081 1.00 92.12 572 ASN A N 1
ATOM 4548 C CA . ASN A 1 572 ? 4.503 1.845 -4.631 1.00 92.12 572 ASN A CA 1
ATOM 4549 C C . ASN A 1 572 ? 5.847 1.252 -4.176 1.00 92.12 572 ASN A C 1
ATOM 4551 O O . ASN A 1 572 ? 6.329 1.625 -3.111 1.00 92.12 572 ASN A O 1
ATOM 4555 N N . GLY A 1 573 ? 6.471 0.389 -4.984 1.00 90.81 573 GLY A N 1
ATOM 4556 C CA . GLY A 1 573 ? 7.826 -0.111 -4.744 1.00 90.81 573 GLY A CA 1
ATOM 4557 C C . GLY A 1 573 ? 8.885 0.977 -4.823 1.00 90.81 573 GLY A C 1
ATOM 4558 O O . GLY A 1 573 ? 9.633 1.141 -3.866 1.00 90.81 573 GLY A O 1
ATOM 4559 N N . LEU A 1 574 ? 8.884 1.779 -5.893 1.00 91.56 5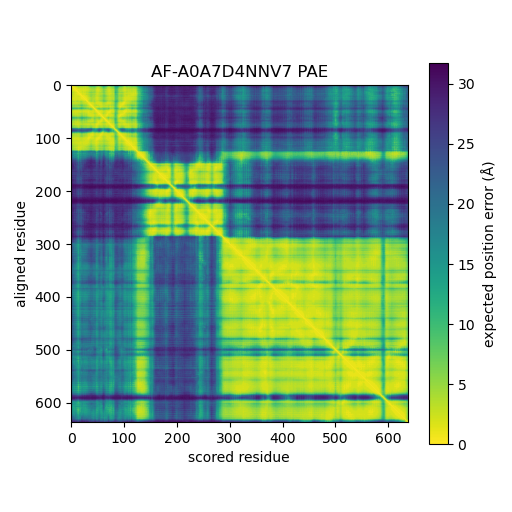74 LEU A N 1
ATOM 4560 C CA . LEU A 1 574 ? 9.793 2.925 -6.018 1.00 91.56 574 LEU A CA 1
ATOM 4561 C C . LEU A 1 574 ? 9.607 3.933 -4.881 1.00 91.56 574 LEU A C 1
ATOM 4563 O O . LEU A 1 574 ? 10.579 4.440 -4.326 1.00 91.56 574 LEU A O 1
ATOM 4567 N N . ARG A 1 575 ? 8.351 4.207 -4.514 1.00 92.19 575 ARG A N 1
ATOM 4568 C CA . ARG A 1 575 ? 8.018 5.081 -3.387 1.00 92.19 575 ARG A CA 1
ATOM 4569 C C . ARG A 1 575 ? 8.571 4.532 -2.074 1.00 92.19 575 ARG A C 1
ATOM 4571 O O . ARG A 1 575 ? 9.110 5.302 -1.289 1.00 92.19 575 ARG A O 1
ATOM 4578 N N . LEU A 1 576 ? 8.439 3.227 -1.834 1.00 90.50 576 LEU A N 1
ATOM 4579 C CA . LEU A 1 576 ? 8.982 2.586 -0.641 1.00 90.50 576 LEU A CA 1
ATOM 4580 C C . LEU A 1 576 ? 10.514 2.632 -0.631 1.00 90.50 576 LEU A C 1
ATOM 4582 O O . LEU A 1 576 ? 11.077 3.043 0.374 1.00 90.50 576 LEU A O 1
ATOM 4586 N N . ASP A 1 577 ? 11.175 2.292 -1.744 1.00 89.06 577 ASP A N 1
ATOM 4587 C CA . ASP A 1 577 ? 12.637 2.392 -1.878 1.00 89.06 577 ASP A CA 1
ATOM 4588 C C . ASP A 1 577 ? 13.127 3.815 -1.540 1.00 89.06 577 ASP A C 1
ATOM 4590 O O . ASP A 1 577 ? 14.058 3.975 -0.753 1.00 89.06 577 ASP A O 1
ATOM 4594 N N . ALA A 1 578 ? 12.472 4.851 -2.075 1.00 88.94 578 ALA A N 1
ATOM 4595 C CA . ALA A 1 578 ? 12.824 6.244 -1.802 1.00 88.94 578 ALA A CA 1
ATOM 4596 C C . ALA A 1 578 ? 12.606 6.636 -0.330 1.00 88.94 578 ALA A C 1
ATOM 4598 O O . ALA A 1 578 ? 13.468 7.272 0.275 1.00 88.94 578 ALA A O 1
ATOM 4599 N N . MET A 1 579 ? 11.484 6.228 0.271 1.00 87.62 579 MET A N 1
ATOM 4600 C CA . MET A 1 579 ? 11.191 6.524 1.678 1.00 87.62 579 MET A CA 1
ATOM 4601 C C . MET A 1 579 ? 12.144 5.812 2.645 1.00 87.62 579 MET A C 1
ATOM 4603 O O . MET A 1 579 ? 12.502 6.387 3.670 1.00 87.62 579 MET A O 1
ATOM 4607 N N . LEU A 1 580 ? 12.575 4.585 2.334 1.00 86.25 580 LEU A N 1
ATOM 4608 C CA . LEU A 1 580 ? 13.565 3.869 3.143 1.00 86.25 580 LEU A CA 1
ATOM 4609 C C . LEU A 1 580 ? 14.930 4.569 3.098 1.00 86.25 580 LEU A C 1
ATOM 4611 O O . LEU A 1 580 ? 15.512 4.812 4.148 1.00 86.25 580 LEU A O 1
ATOM 4615 N N . ARG A 1 581 ? 15.379 5.024 1.921 1.00 85.00 581 ARG A N 1
ATOM 4616 C CA . ARG A 1 581 ? 16.618 5.817 1.798 1.00 85.00 581 ARG A CA 1
ATOM 4617 C C . ARG A 1 581 ? 16.557 7.134 2.568 1.00 85.00 581 ARG A C 1
ATOM 4619 O O . ARG A 1 581 ? 17.553 7.556 3.143 1.00 85.00 581 ARG A O 1
ATOM 4626 N N . GLN A 1 582 ? 15.402 7.803 2.575 1.00 82.44 582 GLN A N 1
ATOM 4627 C CA . GLN A 1 582 ? 15.212 9.024 3.366 1.00 82.44 582 GLN A CA 1
ATOM 4628 C C . GLN A 1 582 ? 15.358 8.754 4.864 1.00 82.44 582 GLN A C 1
ATOM 4630 O O . GLN A 1 582 ? 15.967 9.564 5.555 1.00 82.44 582 GLN A O 1
ATOM 4635 N N . LYS A 1 583 ? 14.850 7.614 5.351 1.00 79.19 583 LYS A N 1
ATOM 4636 C CA . LYS A 1 583 ? 15.044 7.194 6.744 1.00 79.19 583 LYS A CA 1
ATOM 4637 C C . LYS A 1 583 ? 16.505 6.881 7.060 1.00 79.19 583 LYS A C 1
ATOM 4639 O O . LYS A 1 583 ? 16.987 7.335 8.088 1.00 79.19 583 LYS A O 1
ATOM 4644 N N . ASP A 1 584 ? 17.207 6.166 6.181 1.00 77.69 584 ASP A N 1
ATOM 4645 C CA . ASP A 1 584 ? 18.620 5.812 6.390 1.00 77.69 584 ASP A CA 1
ATOM 4646 C C . ASP A 1 584 ? 19.538 7.047 6.411 1.00 77.69 584 ASP A C 1
ATOM 4648 O O . ASP A 1 584 ? 20.532 7.082 7.134 1.00 77.69 584 ASP A O 1
ATOM 4652 N N . ASN A 1 585 ? 19.197 8.071 5.624 1.00 71.19 585 ASN A N 1
ATOM 4653 C CA . ASN A 1 585 ? 19.953 9.320 5.534 1.00 71.19 585 ASN A CA 1
ATOM 4654 C C . ASN A 1 585 ? 19.565 10.357 6.602 1.00 71.19 585 ASN A C 1
ATOM 4656 O O . ASN A 1 585 ? 20.236 11.385 6.708 1.00 71.19 585 ASN A O 1
ATOM 4660 N N . ALA A 1 586 ? 18.496 10.127 7.371 1.00 65.00 586 ALA A N 1
ATOM 4661 C CA . ALA A 1 586 ? 18.104 11.018 8.455 1.00 65.00 586 ALA A CA 1
ATOM 4662 C C . ALA A 1 586 ? 19.109 10.889 9.613 1.00 65.00 586 ALA A C 1
ATOM 4664 O O . ALA A 1 586 ? 19.372 9.791 10.109 1.00 65.00 586 ALA A O 1
ATOM 4665 N N . ALA A 1 587 ? 19.701 12.005 10.046 1.00 51.53 587 ALA A N 1
ATOM 4666 C CA . ALA A 1 587 ? 20.651 11.987 11.153 1.00 51.53 587 ALA A CA 1
ATOM 4667 C C . ALA A 1 587 ? 19.951 11.568 12.466 1.00 51.53 587 ALA A C 1
ATOM 4669 O O . ALA A 1 587 ? 18.827 12.010 12.724 1.00 51.53 587 ALA A O 1
ATOM 4670 N N . PRO A 1 588 ? 20.599 10.775 13.347 1.00 42.00 588 PRO A N 1
ATOM 4671 C CA . PRO A 1 588 ? 20.032 10.441 14.650 1.00 42.00 588 PRO A CA 1
ATOM 4672 C C . PRO A 1 588 ? 19.786 11.721 15.460 1.00 42.00 588 PRO A C 1
ATOM 4674 O O . PRO A 1 588 ? 20.735 12.419 15.819 1.00 42.00 588 PRO A O 1
ATOM 4677 N N . GLY A 1 589 ? 18.521 12.030 15.750 1.00 43.94 589 GLY A N 1
ATOM 4678 C CA . GLY A 1 589 ? 18.130 13.225 16.505 1.00 43.94 589 GLY A CA 1
ATOM 4679 C C . GLY A 1 589 ? 17.693 14.424 15.660 1.00 43.94 589 GLY A C 1
ATOM 4680 O O . GLY A 1 589 ? 17.316 15.446 16.233 1.00 43.94 589 GLY A O 1
ATOM 4681 N N . GLU A 1 590 ? 17.652 14.310 14.329 1.00 40.66 590 GLU A N 1
ATOM 4682 C CA . GLU A 1 590 ? 16.738 15.130 13.533 1.00 40.66 590 GLU A CA 1
ATOM 4683 C C . GLU A 1 590 ? 15.330 14.528 13.633 1.00 40.66 590 GLU A C 1
ATOM 4685 O O . GLU A 1 590 ? 14.776 14.017 12.664 1.00 40.66 590 GLU A O 1
ATOM 4690 N N . ASP A 1 591 ? 14.707 14.662 14.810 1.00 38.22 591 ASP A N 1
ATOM 4691 C CA . ASP A 1 591 ? 13.240 14.660 14.958 1.00 38.22 591 ASP A CA 1
ATOM 4692 C C . ASP A 1 591 ? 12.668 15.944 14.321 1.00 38.22 591 ASP A C 1
ATOM 4694 O O . ASP A 1 591 ? 11.880 16.690 14.906 1.00 38.22 591 ASP A O 1
ATOM 4698 N N . GLY A 1 592 ? 13.149 16.276 13.124 1.00 34.41 592 GLY A N 1
ATOM 4699 C CA . GLY A 1 592 ? 12.563 17.301 12.301 1.00 34.41 592 GLY A CA 1
ATOM 4700 C C . GLY A 1 592 ? 11.223 16.780 11.816 1.00 34.41 592 GLY A C 1
ATOM 4701 O O . GLY A 1 592 ? 11.120 15.654 11.341 1.00 34.41 592 GLY A O 1
ATOM 4702 N N . ASP A 1 593 ? 10.224 17.647 11.867 1.00 37.75 593 ASP A N 1
ATOM 4703 C CA . ASP A 1 593 ? 8.912 17.601 11.205 1.00 37.75 593 ASP A CA 1
ATOM 4704 C C . ASP A 1 593 ? 8.938 17.255 9.685 1.00 37.75 593 ASP A C 1
ATOM 4706 O O . ASP A 1 593 ? 7.969 17.485 8.959 1.00 37.75 593 ASP A O 1
ATOM 4710 N N . GLY A 1 594 ? 10.053 16.749 9.150 1.00 44.81 594 GLY A N 1
ATOM 4711 C CA . GLY A 1 594 ? 10.262 16.361 7.766 1.00 44.81 594 GLY A CA 1
ATOM 4712 C C . GLY A 1 594 ? 9.484 15.100 7.428 1.00 44.81 594 GLY A C 1
ATOM 4713 O O . GLY A 1 594 ? 10.046 14.013 7.341 1.00 44.81 594 GLY A O 1
ATOM 4714 N N . ALA A 1 595 ? 8.177 15.251 7.222 1.00 55.41 595 ALA A N 1
ATOM 4715 C CA . ALA A 1 595 ? 7.333 14.228 6.630 1.00 55.41 595 ALA A CA 1
ATOM 4716 C C . ALA A 1 595 ? 8.048 13.596 5.424 1.00 55.41 595 ALA A C 1
ATOM 4718 O O . ALA A 1 595 ? 8.453 14.316 4.505 1.00 55.41 595 ALA A O 1
ATOM 4719 N N . LEU A 1 596 ? 8.183 12.262 5.432 1.00 71.19 596 LEU A N 1
ATOM 4720 C CA . LEU A 1 596 ? 8.721 11.495 4.306 1.00 71.19 596 LEU A CA 1
ATOM 4721 C C . LEU A 1 596 ? 8.087 12.010 3.015 1.00 71.19 596 LEU A C 1
ATOM 4723 O O . LEU A 1 596 ? 6.859 11.979 2.847 1.00 71.19 596 LEU A O 1
ATOM 4727 N N . ASN A 1 597 ? 8.916 12.520 2.111 1.00 80.38 597 ASN A N 1
ATOM 4728 C CA . ASN A 1 597 ? 8.402 13.064 0.871 1.00 80.38 597 ASN A CA 1
ATOM 4729 C C . ASN A 1 597 ? 8.132 11.914 -0.118 1.00 80.38 597 ASN A C 1
ATOM 4731 O O . ASN A 1 597 ? 8.498 10.759 0.098 1.00 80.38 597 ASN A O 1
ATOM 4735 N N . ASN A 1 598 ? 7.423 12.215 -1.205 1.00 87.62 598 ASN A N 1
ATOM 4736 C CA . ASN A 1 598 ? 7.101 11.221 -2.235 1.00 87.62 598 ASN A CA 1
ATOM 4737 C C . ASN A 1 598 ? 8.006 11.366 -3.466 1.00 87.62 598 ASN A C 1
ATOM 4739 O O . ASN A 1 598 ? 7.629 10.920 -4.551 1.00 87.62 598 ASN A O 1
ATOM 4743 N N . ASP A 1 599 ? 9.148 12.032 -3.305 1.00 90.38 599 ASP A N 1
ATOM 4744 C CA . ASP A 1 599 ? 10.095 12.282 -4.377 1.00 90.38 599 ASP A CA 1
ATOM 4745 C C . ASP A 1 599 ? 10.957 11.033 -4.608 1.00 90.38 599 ASP A C 1
ATOM 4747 O O . ASP A 1 599 ? 11.522 10.458 -3.680 1.00 90.38 599 ASP A O 1
ATOM 4751 N N . VAL A 1 600 ? 11.058 10.618 -5.868 1.00 89.50 600 VAL A N 1
ATOM 4752 C CA . VAL A 1 600 ? 11.991 9.591 -6.341 1.00 89.50 600 VAL A CA 1
ATOM 4753 C C . VAL A 1 600 ? 13.066 10.295 -7.161 1.00 89.50 600 VAL A C 1
ATOM 4755 O O . VAL A 1 600 ? 12.744 10.920 -8.177 1.00 89.50 600 VAL A O 1
ATOM 4758 N N . ALA A 1 601 ? 14.322 10.212 -6.723 1.00 87.31 601 ALA A N 1
ATOM 4759 C CA . ALA A 1 601 ? 15.466 10.699 -7.488 1.00 87.31 601 ALA A CA 1
ATOM 4760 C C . ALA A 1 601 ? 15.723 9.788 -8.694 1.00 87.31 601 ALA A C 1
ATOM 4762 O O . ALA A 1 601 ? 15.651 8.565 -8.592 1.00 87.31 601 ALA A O 1
ATOM 4763 N N . LEU A 1 602 ? 15.991 10.374 -9.860 1.00 82.56 602 LEU A N 1
ATOM 4764 C CA . LEU A 1 602 ? 16.268 9.593 -11.068 1.00 82.56 602 LEU A CA 1
ATOM 4765 C C . LEU A 1 602 ? 17.668 8.984 -11.073 1.00 82.56 602 LEU A C 1
ATOM 4767 O O . LEU A 1 602 ? 17.843 7.886 -11.598 1.00 82.56 602 LEU A O 1
ATOM 4771 N N . ASP A 1 603 ? 18.633 9.673 -10.466 1.00 78.19 603 ASP A N 1
ATOM 4772 C CA . ASP A 1 603 ? 20.035 9.239 -10.376 1.00 78.19 603 ASP A CA 1
ATOM 4773 C C . ASP A 1 603 ? 20.183 7.954 -9.542 1.00 78.19 603 ASP A C 1
ATOM 4775 O O . ASP A 1 603 ? 21.123 7.180 -9.705 1.00 78.19 603 ASP A O 1
ATOM 4779 N N . ASP A 1 604 ? 19.184 7.690 -8.705 1.00 79.00 604 ASP A N 1
ATOM 4780 C CA . ASP A 1 604 ? 19.039 6.512 -7.860 1.00 79.00 604 ASP A CA 1
ATOM 4781 C C . ASP A 1 604 ? 18.525 5.267 -8.603 1.00 79.00 604 ASP A C 1
ATOM 4783 O O . ASP A 1 604 ? 18.506 4.165 -8.034 1.00 79.00 604 ASP A O 1
ATOM 4787 N N . LEU A 1 605 ? 18.075 5.440 -9.849 1.00 77.56 605 LEU A N 1
ATOM 4788 C CA . LEU A 1 605 ? 17.503 4.402 -10.697 1.00 77.56 605 LEU A CA 1
ATOM 4789 C C . LEU A 1 605 ? 18.476 4.030 -11.816 1.00 77.56 605 LEU A C 1
ATOM 4791 O O . LEU A 1 605 ? 18.965 4.883 -12.553 1.00 77.56 605 LEU A O 1
ATOM 4795 N N . THR A 1 606 ? 18.674 2.728 -12.019 1.00 74.19 606 THR A N 1
ATOM 4796 C CA . THR A 1 606 ? 19.385 2.209 -13.198 1.00 74.19 606 THR A CA 1
ATOM 4797 C C . THR A 1 606 ? 18.658 2.583 -14.495 1.00 74.19 606 THR A C 1
ATOM 4799 O O . THR A 1 606 ? 17.441 2.778 -14.496 1.00 74.19 606 THR A O 1
ATOM 4802 N N . HIS A 1 607 ? 19.356 2.591 -15.636 1.00 66.12 607 HIS A N 1
ATOM 4803 C CA . HIS A 1 607 ? 18.733 2.838 -16.947 1.00 66.12 607 HIS A CA 1
ATOM 4804 C C . HIS A 1 607 ? 17.546 1.904 -17.237 1.00 66.12 607 HIS A C 1
ATOM 4806 O O . HIS A 1 607 ? 16.518 2.352 -17.743 1.00 66.12 607 HIS A O 1
ATOM 4812 N N . LEU A 1 608 ? 17.637 0.630 -16.832 1.00 68.19 608 LEU A N 1
ATOM 4813 C CA . LEU A 1 608 ? 16.519 -0.315 -16.908 1.00 68.19 608 LEU A CA 1
ATOM 4814 C C . LEU A 1 608 ? 15.320 0.150 -16.071 1.00 68.19 608 LEU A C 1
ATOM 4816 O O . LEU A 1 608 ? 14.193 0.138 -16.555 1.00 68.19 608 LEU A O 1
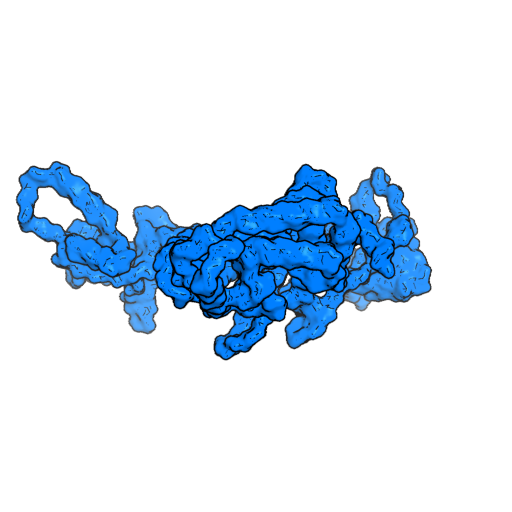ATOM 4820 N N . GLN A 1 609 ? 15.545 0.555 -14.819 1.00 74.81 609 GLN A N 1
ATOM 4821 C CA . GLN A 1 609 ? 14.472 1.048 -13.954 1.00 74.81 609 GLN A CA 1
ATOM 4822 C C . GLN A 1 609 ? 13.873 2.349 -14.489 1.00 74.81 609 GLN A C 1
ATOM 4824 O O . GLN A 1 609 ? 12.661 2.515 -14.440 1.00 74.81 609 GLN A O 1
ATOM 4829 N N . GLN A 1 610 ? 14.684 3.245 -15.051 1.00 77.19 610 GLN A N 1
ATOM 4830 C CA . GLN A 1 610 ? 14.187 4.453 -15.703 1.00 77.19 610 GLN A CA 1
ATOM 4831 C C . GLN A 1 610 ? 13.326 4.129 -16.935 1.00 77.19 610 GLN A C 1
ATOM 4833 O O . GLN A 1 610 ? 12.285 4.751 -17.131 1.00 77.19 610 GLN A O 1
ATOM 4838 N N . ASP A 1 611 ? 13.705 3.146 -17.753 1.00 73.50 611 ASP A N 1
ATOM 4839 C CA . ASP A 1 611 ? 12.898 2.704 -18.897 1.00 73.50 611 ASP A CA 1
ATOM 4840 C C . ASP A 1 611 ? 11.560 2.075 -18.461 1.00 73.50 611 ASP A C 1
ATOM 4842 O O . ASP A 1 611 ? 10.498 2.460 -18.960 1.00 73.50 611 ASP A O 1
ATOM 4846 N N . ILE A 1 612 ? 11.586 1.188 -17.459 1.00 80.69 612 ILE A N 1
ATOM 4847 C CA . ILE A 1 612 ? 10.369 0.623 -16.851 1.00 80.69 612 ILE A CA 1
ATOM 4848 C C . ILE A 1 612 ? 9.486 1.745 -16.288 1.00 80.69 612 ILE A C 1
ATOM 4850 O O . ILE A 1 612 ? 8.279 1.750 -16.523 1.00 80.69 612 ILE A O 1
ATOM 4854 N N . LEU A 1 613 ? 10.071 2.730 -15.598 1.00 86.50 613 LEU A N 1
ATOM 4855 C CA . LEU A 1 613 ? 9.352 3.889 -15.072 1.00 86.50 613 LEU A CA 1
ATOM 4856 C C . LEU A 1 613 ? 8.689 4.707 -16.184 1.00 86.50 613 LEU A C 1
ATOM 4858 O O . LEU A 1 613 ? 7.527 5.083 -16.041 1.00 86.50 613 LEU A O 1
ATOM 4862 N N . LYS A 1 614 ? 9.367 4.945 -17.311 1.00 81.81 614 LYS A N 1
ATOM 4863 C CA . LYS A 1 614 ? 8.764 5.632 -18.466 1.00 81.81 614 LYS A CA 1
ATOM 4864 C C . LYS A 1 614 ? 7.564 4.866 -19.016 1.00 81.81 614 LYS A C 1
ATOM 4866 O O . LYS A 1 614 ? 6.510 5.470 -19.208 1.00 81.81 614 LYS A O 1
ATOM 4871 N N . GLN A 1 615 ? 7.697 3.557 -19.227 1.00 82.44 615 GLN A N 1
ATOM 4872 C CA . GLN A 1 615 ? 6.606 2.708 -19.724 1.00 82.44 615 GLN A CA 1
ATOM 4873 C C . GLN A 1 615 ? 5.430 2.668 -18.735 1.00 82.44 615 GLN A C 1
ATOM 4875 O O . GLN A 1 615 ? 4.283 2.878 -19.120 1.00 82.44 615 GLN A O 1
ATOM 4880 N N . ALA A 1 616 ? 5.705 2.526 -17.438 1.00 89.44 616 ALA A N 1
ATOM 4881 C CA . ALA A 1 616 ? 4.695 2.592 -16.386 1.00 89.44 616 ALA A CA 1
ATOM 4882 C C . ALA A 1 616 ? 3.950 3.946 -16.379 1.00 89.44 616 ALA A C 1
ATOM 4884 O O . ALA A 1 616 ? 2.727 4.002 -16.246 1.00 89.44 616 ALA A O 1
ATOM 4885 N N . LEU A 1 617 ? 4.652 5.069 -16.573 1.00 88.25 617 LEU A N 1
ATOM 4886 C CA . LEU A 1 617 ? 4.023 6.393 -16.687 1.00 88.25 617 LEU A CA 1
ATOM 4887 C C . LEU A 1 617 ? 3.190 6.544 -17.974 1.00 88.25 617 LEU A C 1
ATOM 4889 O O . LEU A 1 617 ? 2.192 7.268 -17.979 1.00 88.25 617 LEU A O 1
ATOM 4893 N N . GLN A 1 618 ? 3.538 5.844 -19.057 1.00 85.00 618 GLN A N 1
ATOM 4894 C CA . GLN A 1 618 ? 2.696 5.784 -20.255 1.00 85.00 618 GLN A CA 1
ATOM 4895 C C . GLN A 1 618 ? 1.374 5.054 -19.983 1.00 85.00 618 GLN A C 1
ATOM 4897 O O . GLN A 1 618 ? 0.334 5.550 -20.419 1.00 85.00 618 GLN A O 1
ATOM 4902 N N . VAL A 1 619 ? 1.378 3.970 -19.197 1.00 88.56 619 VAL A N 1
ATOM 4903 C CA . VAL A 1 619 ? 0.142 3.299 -18.737 1.00 88.56 619 VAL A CA 1
ATOM 4904 C C . VAL A 1 619 ? -0.762 4.289 -17.989 1.00 88.56 619 VAL A C 1
ATOM 4906 O O . VAL A 1 619 ? -1.964 4.356 -18.250 1.00 88.56 619 VAL A O 1
ATOM 4909 N N . VAL A 1 620 ? -0.195 5.153 -17.134 1.00 92.81 620 VAL A N 1
ATOM 4910 C CA . VAL A 1 620 ? -0.956 6.225 -16.456 1.00 92.81 620 VAL A CA 1
ATOM 4911 C C . VAL A 1 620 ? -1.588 7.191 -17.463 1.00 92.81 620 VAL A C 1
ATOM 4913 O O . VAL A 1 620 ? -2.763 7.535 -17.332 1.00 92.81 620 VAL A O 1
ATOM 4916 N N . ASN A 1 621 ? -0.851 7.624 -18.488 1.00 88.69 621 ASN A N 1
ATOM 4917 C CA . ASN A 1 621 ? -1.377 8.521 -19.526 1.00 88.69 621 ASN A CA 1
ATOM 4918 C C . ASN A 1 621 ? -2.490 7.876 -20.365 1.00 88.69 621 ASN A C 1
ATOM 4920 O O . ASN A 1 621 ? -3.481 8.538 -20.699 1.00 88.69 621 ASN A O 1
ATOM 4924 N N . GLN A 1 622 ? -2.357 6.589 -20.686 1.00 87.94 622 GLN A N 1
ATOM 4925 C CA . GLN A 1 622 ? -3.398 5.821 -21.367 1.00 87.94 622 GLN A CA 1
ATOM 4926 C C . GLN A 1 622 ? -4.648 5.708 -20.490 1.00 87.94 622 GLN A C 1
ATOM 4928 O O . GLN A 1 622 ? -5.749 6.005 -20.955 1.00 87.94 622 GLN A O 1
ATOM 4933 N N . PHE A 1 623 ? -4.485 5.408 -19.199 1.00 93.62 623 PHE A N 1
ATOM 4934 C CA . PHE A 1 623 ? -5.592 5.356 -18.247 1.00 93.62 623 PHE A CA 1
ATOM 4935 C C . PHE A 1 623 ? -6.293 6.714 -18.086 1.00 93.62 623 PHE A C 1
ATOM 4937 O O . PHE A 1 623 ? -7.518 6.804 -18.155 1.00 93.62 623 PHE A O 1
ATOM 4944 N N . LYS A 1 624 ? -5.536 7.812 -17.978 1.00 91.88 624 LYS A N 1
ATOM 4945 C CA . LYS A 1 624 ? -6.093 9.176 -17.967 1.00 91.88 624 LYS A CA 1
ATOM 4946 C C . LYS A 1 624 ? -6.866 9.483 -19.253 1.00 91.88 624 LYS A C 1
ATOM 4948 O O . LYS A 1 624 ? -7.933 10.093 -19.195 1.00 91.88 624 LYS A O 1
ATOM 4953 N N . SER A 1 625 ? -6.367 9.036 -20.406 1.00 90.25 625 SER A N 1
ATOM 4954 C CA . SER A 1 625 ? -7.054 9.187 -21.696 1.00 90.25 625 SER A CA 1
ATOM 4955 C C . SER A 1 625 ? -8.358 8.389 -21.754 1.00 90.25 625 SER A C 1
ATOM 4957 O O . SER A 1 625 ? -9.356 8.904 -22.260 1.00 90.25 625 SER A O 1
ATOM 4959 N N . PHE A 1 626 ? -8.370 7.174 -21.201 1.00 90.88 626 PHE A N 1
ATOM 4960 C CA . PHE A 1 626 ? -9.578 6.369 -21.037 1.00 90.88 626 PHE A CA 1
ATOM 4961 C C . PHE A 1 626 ? -10.619 7.107 -20.183 1.00 90.88 626 PHE A C 1
ATOM 4963 O O . PHE A 1 626 ? -11.739 7.313 -20.642 1.00 90.88 626 PHE A O 1
ATOM 4970 N N . LEU A 1 627 ? -10.238 7.624 -19.007 1.00 92.69 627 LEU A N 1
ATOM 4971 C CA . LEU A 1 627 ? -11.140 8.400 -18.140 1.00 92.69 627 LEU A CA 1
ATOM 4972 C C . LEU A 1 627 ? -11.712 9.637 -18.848 1.00 92.69 627 LEU A C 1
ATOM 4974 O O . LEU A 1 627 ? -12.897 9.941 -18.714 1.00 92.69 627 LEU A O 1
ATOM 4978 N N . GLN A 1 628 ? -10.886 10.353 -19.620 1.00 91.38 628 GLN A N 1
ATOM 4979 C CA . GLN A 1 628 ? -11.332 11.513 -20.397 1.00 91.38 628 GLN A CA 1
ATOM 4980 C C . GLN A 1 628 ? -12.404 11.158 -21.428 1.00 91.38 628 GLN A C 1
ATOM 4982 O O . GLN A 1 628 ? -13.324 11.954 -21.627 1.00 91.38 628 GLN A O 1
ATOM 4987 N N . GLN A 1 629 ? -12.266 10.011 -22.096 1.00 90.38 629 GLN A N 1
ATOM 4988 C CA . GLN A 1 629 ? -13.227 9.528 -23.087 1.00 90.38 629 GLN A CA 1
ATOM 4989 C C . GLN A 1 629 ? -14.496 9.010 -22.409 1.00 90.38 629 GLN A C 1
ATOM 4991 O O . GLN A 1 629 ? -15.585 9.470 -22.747 1.00 90.38 629 GLN A O 1
ATOM 4996 N N . HIS A 1 630 ? -14.344 8.138 -21.409 1.00 91.31 630 HIS A N 1
ATOM 4997 C CA . HIS A 1 630 ? -15.439 7.515 -20.664 1.00 91.31 630 HIS A CA 1
ATOM 4998 C C . HIS A 1 630 ? -16.361 8.557 -20.019 1.00 91.31 630 HIS A C 1
ATOM 5000 O O . HIS A 1 630 ? -17.560 8.585 -20.283 1.00 91.31 630 HIS A O 1
ATOM 5006 N N . PHE A 1 631 ? -15.794 9.511 -19.273 1.00 90.25 631 PHE A N 1
ATOM 5007 C CA . PHE A 1 631 ? -16.560 10.579 -18.619 1.00 90.25 631 PHE A CA 1
ATOM 5008 C C . PHE A 1 631 ? -16.764 11.825 -19.494 1.00 90.25 631 PHE A C 1
ATOM 5010 O O . PHE A 1 631 ? -17.300 12.833 -19.018 1.00 90.25 631 PHE A O 1
ATOM 5017 N N . LYS A 1 632 ? -16.339 11.793 -20.768 1.00 88.19 632 LYS A N 1
ATOM 5018 C CA . LYS A 1 632 ? -16.452 12.910 -21.724 1.00 88.19 632 LYS A CA 1
ATOM 5019 C C . LYS A 1 632 ? -15.973 14.244 -21.130 1.00 88.19 632 LYS A C 1
ATOM 5021 O O . LYS A 1 632 ? -16.673 15.257 -21.159 1.00 88.19 632 LYS A O 1
ATOM 5026 N N . LEU A 1 633 ? -14.787 14.249 -20.526 1.00 83.81 633 LEU A N 1
ATOM 5027 C CA . LEU A 1 633 ? -14.303 15.381 -19.719 1.00 83.81 633 LEU A CA 1
ATOM 5028 C C . LEU A 1 633 ? -13.909 16.607 -20.550 1.00 83.81 633 LEU A C 1
ATOM 5030 O O . LEU A 1 633 ? -13.873 17.714 -20.018 1.00 83.81 633 LEU A O 1
ATOM 5034 N N . ARG A 1 634 ? -13.661 16.420 -21.852 1.00 72.44 634 ARG A N 1
ATOM 5035 C CA . ARG A 1 634 ? -13.342 17.500 -22.800 1.00 72.44 634 ARG A CA 1
ATOM 5036 C C . ARG A 1 634 ? -14.517 18.436 -23.079 1.00 72.44 634 ARG A C 1
ATOM 5038 O O . ARG A 1 634 ? -14.284 19.559 -23.480 1.00 72.44 634 ARG A O 1
ATOM 5045 N N . GLU A 1 635 ? -15.750 17.990 -22.849 1.00 64.62 635 GLU A N 1
ATOM 5046 C CA . GLU A 1 635 ? -16.961 18.814 -23.005 1.00 64.62 635 GLU A CA 1
ATOM 5047 C C . GLU A 1 635 ? -17.201 19.746 -21.803 1.00 64.62 635 GLU A C 1
ATOM 5049 O O . GLU A 1 635 ? -18.108 20.571 -21.822 1.00 64.62 635 GLU A O 1
ATOM 5054 N N . LEU A 1 636 ? -16.428 19.568 -20.727 1.00 56.91 636 LEU A N 1
ATOM 5055 C CA . LEU A 1 636 ? -16.527 20.325 -19.479 1.00 56.91 636 LEU A CA 1
ATOM 5056 C C . LEU A 1 636 ? -15.312 21.243 -19.252 1.00 56.91 636 LEU A C 1
ATOM 5058 O O . LEU A 1 636 ? -15.221 21.840 -18.176 1.00 56.91 636 LEU A O 1
ATOM 5062 N N . MET A 1 637 ? -14.335 21.237 -20.162 1.00 48.12 637 MET A N 1
ATOM 5063 C CA . MET A 1 637 ? -13.198 22.166 -20.214 1.00 48.12 637 MET A CA 1
ATOM 5064 C C . MET A 1 637 ? -13.507 23.218 -21.266 1.00 48.12 637 MET A C 1
ATOM 5066 O O . MET A 1 637 ? -13.185 24.393 -20.999 1.00 48.12 637 MET A O 1
#

InterPro domains:
  IPR000595 Cyclic nucleotide-binding domain [PS50042] (49-130)
  IPR000595 Cyclic nucleotide-binding domain [cd00038] (15-124)
  IPR000644 CBS domain [PF00571] (155-209)
  IPR000644 CBS domain [PF00571] (227-285)
  IPR000644 CBS domain [PS51371] (231-291)
  IPR005105 Protein-PII uridylyltransferase, N-terminal [PF03445] (311-443)
  IPR014710 RmlC-like jelly roll fold [G3DSA:2.60.120.10] (1-146)
  IPR018490 Cyclic nucleotide-binding domain superfamily [SSF51206] (2-130)
  IPR018821 Domain of unknown function DUF294, putative nucleotidyltransferase substrate-binding [PF10335] (482-631)
  IPR046342 CBS domain superfamily [G3DSA:3.10.580.10] (147-298)
  IPR046342 CBS domain superfamily [SSF54631] (156-287)

Foldseek 3Di:
DQLVVQLVLLCLAPPSVVDPSVLSSVQSVQWDKDKDAAFDWDDCPDQWKKAWQAFKKWKDKPNHTDFMAGHNDIDPLVVLPDDPPPPPIDIIIHTHHTTMIIIGHSVSLVVCLVPDVVSVCVSPPDLLNLLVVVLVVLLVVLVVVLQFDFQLVFDFQAAAEDEQQAFPVVQVVSCVVSVHFKYKYQPDPPDDDPQPRIFMAGNVLVVVVVVVVVVVPDDDDPDRDTRNVSTDDRAAADERGGGLNVVVVSCVVVVHQKHFYWYQDPVRDIDTGGIDGNVRSVCSVDPVLVVLLVQLVVDQDLVSLLVSLVVLLVVLVSCLSSSPQLLVLLQSSLVSVLSSLLSLCVNQAPPVCQQFKWKKFWDCSLQSNDNHAEAGQIAMEGAPPDDPVNVVSQLVSQVVSVVSCVSSVHDHDPLNNGHNDPQRYYYLVGVLVVLVCLLVPPDPNSLVVVLRLLSIDTSGYDPVSSVVSLVSNLVSCQVCVVSLLVSLVQLVPAAAQADSNLDGNFDQDPLGTKDLLVRRAQSSQLSNLSSVCSNVVNSRNHSLVSLVVCCVVVVDPPVLSSLSVSLNSLSSSQQVVQQVVVVVPDPVPCPDPPRRGSIRDPVPDDPSSSVSNSSSSVSSVVSSVVSCVVSVNVVVD

Mean predicted aligned error: 14.92 Å

Secondary structure (DSSP, 8-state):
-HHHHHHHHHTTSTTGGGS-HHHHHHHHHTPEEEEE-TT-B---SS-EEEEEEEEEEEEEETTEEEEEE-TT-EE-HHHHHS-GGG--S-EEEEEEEEEEEEEEEHHHHHHHHHH-HHHHHHHH--HHHHHHHHHHHHHHHHHHHHTT-BGGGSPPEE--EEETTSBHHHHHHHHHHTT-SEEEEE-TTSSSSHHHHEEEEEHHHHHHHHHHHHT-TTS-S----BGGGT-BSSPPEEETTSBHHHHHHHHHHHT-SEEEEEEE-TTS-EEEEEEEEHHHHHHHHS-THHHHHHHHHH--SHHHHHHHHHHHHHHHHHHHHTT--HHHHHHHHHHHHHHHHHHHHHHHS-GGGGGGEEEEE-HHHHTT---S---B-EEEEE-TT--HHHHHHHHHHHHHHHHHHHHTT-PBPTT--STTSGGGEEEHHHHHHHHHHHHHS--HHHHHHHHHHTT-EEEEE-HHHHHHHHHHHHHHHHH-HHHHHHHHHHTTSSPPSB-TTSSB--EEETTEEEEEHIIIIIHHHHHHHHHHHHHTT----SHHHHHHHHHHTTSS-HHHHHHHHHHHHHHHHHHHHHHHHHHHHS-TT---------EEESTTS-HHHHHHHHHHHHHHHHHHHHHHHHTTGGGG-

Radius of gyration: 32.19 Å; Cα contacts (8 Å, |Δi|>4): 945; chains: 1; bounding box: 71×72×97 Å

Solvent-accessible surface area (backbone atoms only — not comparable to full-atom values): 34444 Å² total; per-residue (Å²): 110,69,52,59,52,41,32,58,50,38,58,69,21,86,66,52,48,75,48,56,70,72,56,39,49,56,55,30,71,54,53,44,83,46,78,44,60,57,70,41,65,68,79,75,87,60,77,41,36,39,32,27,68,35,37,31,38,32,35,25,46,82,89,40,78,75,48,28,42,24,61,63,33,69,46,56,54,67,73,74,70,54,66,89,89,70,83,82,72,64,75,43,39,36,24,72,32,55,27,34,31,40,35,38,49,40,69,61,54,53,50,47,37,73,74,31,66,71,52,30,42,68,77,72,45,53,73,59,54,52,53,50,52,54,45,51,56,42,28,56,55,22,60,58,52,68,49,63,37,37,39,66,78,37,68,64,41,77,67,44,79,41,54,31,81,39,40,45,67,57,52,51,48,54,20,58,79,68,75,43,62,48,36,38,32,45,50,56,89,78,48,101,42,82,74,66,23,41,26,40,36,42,55,66,50,54,51,54,49,53,59,59,47,72,76,54,86,80,72,76,99,79,75,82,56,34,36,53,84,62,34,45,73,78,57,56,67,41,50,39,79,39,35,43,49,57,52,50,51,49,28,62,75,69,72,44,57,66,32,38,28,33,44,77,44,99,85,73,47,82,41,77,72,18,33,41,34,47,69,37,51,41,28,75,77,48,68,64,62,65,61,51,53,57,50,50,74,66,46,86,49,71,66,54,47,23,56,51,43,54,55,48,54,54,46,48,53,53,43,51,58,47,34,50,59,53,65,59,52,9,46,54,48,34,53,52,50,44,51,46,50,41,46,51,46,64,75,60,48,61,77,89,48,46,85,44,26,24,38,29,30,18,42,52,62,21,24,39,63,39,72,67,80,50,62,42,38,33,30,33,39,28,56,75,86,64,52,75,66,56,53,48,52,50,51,53,35,22,46,52,48,58,52,47,40,40,67,42,57,24,45,80,33,92,84,58,43,25,37,64,33,66,93,28,39,30,33,52,65,55,45,49,53,51,53,47,47,35,69,76,57,76,44,75,66,31,47,52,53,50,57,30,55,68,15,50,32,78,63,43,57,44,65,65,68,55,52,56,48,52,51,52,50,54,54,52,50,72,77,32,64,69,54,54,37,59,52,46,49,59,29,60,71,51,69,53,49,53,40,75,45,74,44,74,48,60,48,83,53,98,80,41,51,24,33,51,46,49,60,31,48,48,41,33,52,51,43,41,51,49,45,54,24,58,76,72,66,53,83,59,44,28,60,62,56,28,41,50,52,35,32,78,70,62,78,29,55,66,67,60,33,52,44,53,46,52,39,50,40,50,54,52,40,51,47,48,56,37,39,52,53,54,58,73,69,51,58,95,82,65,85,59,91,71,69,80,65,52,53,36,47,53,89,81,42,54,72,68,54,48,51,53,48,50,54,43,49,47,53,48,53,51,50,54,51,49,51,36,60,76,51,48,45,74,84,78,108

pLDDT: mean 83.37, std 12.85, range [34.41, 98.38]

Nearest PDB structures (foldseek):
  3u0z-assembly1_A  TM=7.488E-01  e=4.964E-05  Mus musculus
  3etq-assembly1_A  TM=7.450E-01  e=6.217E-05  Mus musculus
  7t4u-assembly2_B  TM=5.666E-01  e=3.649E-06  Homo sapiens
  8euc-assembly1_D  TM=7.498E-01  e=2.293E-04  Homo sapiens
  6gyo-assembly1_A  TM=7.382E-01  e=3.142E-04  Homo sapiens

Sequence (637 aa):
MAIEQHYQFLQNVTPFDRLPESQLMAIAQTFDVLYYPKGEVVELSEPCLLLVIKGVIQEAQDAKVMAKYANGAYFNEASLLQSETNRSAVIQYKVLEEAILYRVPQAVFLETIQSFADFKAHFYSNIVDKLNAWHQQRQQVAATEVMMEAVCSAPIQPLVVVNADASVSEAARKMVENKTDCCLIDLGDLQESQDTRWAILTSTDILRFTAHQCERDSISSAVEFRARDLANKPLQTVHELEYLFNALLKMTRFQIDRLVVRREKNNGEIEYSGFLHLKDLMGVFANQSALVLLKIEQANSVDDLAELSNQLDDLVVTLHLKGIKVHYIAKLINELHRKIIQRLISLLLPNDLHSKVAVMLLGSEGRSEQLLRTDQDNALLFVDDLSAEEKTQLLDFSVAFNQAMLQLGFPPCPGGIMLNQPTWRQSQSGFKAQLRDWLDRPSMESFMRLAIFADAQIVFGQATLLEIQRKFMAQRLADTPLFLRHFAKVALQFETPVSFFGGFITRQSEQGAVIDIKKGAIFPIVHGVRVLALEHGIQECNTHWRIKGLMDLGVFEAAQGIELGETLNYFNGLRLDAMLRQKDNAAPGEDGDGALNNDVALDDLTHLQQDILKQALQVVNQFKSFLQQHFKLRELM

Organism: NCBI:txid2739063